Protein AF-0000000070920505 (afdb_homodimer)

Foldseek 3Di:
DPPDPPPPPQDPVNVVVVQQVACFPWKDFPNDTGGDGDDDPLQLLLLVLVQVLLCVQAPPAQKDKDAFQAWEQQVVRRITDGFRMFMANDNVQPDPRYGQATQETEHEDEPVCVVCLVPVVVVRVLNRPNYAWYWYAYSQFLKIWIWGQDPVRDTDIDIDHPKDKDWDAHNNGIGIDMSCSSRPPRDHPPPPPD/DPPDPPPPPQDPVNVVVVQQVACFPWKDFPNDTGGDGDDDPLQLLLLCLVQVLLCVQAPPAQKDKDAFQAWEQQVVRRITDGFRMFMANDNVQPDPRYGQATQETEHEDEPVCVVCLVPVVVVRVLNRPNYAWYWYAYSQFLKIWIWGQDPVRDTDIDIDHPKDKDWDAHNNGIGIDMSCSSRPPRDHPPPPPD

pLDDT: mean 85.33, std 18.67, range [27.73, 98.94]

Structure (mmCIF, N/CA/C/O backbone):
data_AF-0000000070920505-model_v1
#
loop_
_entity.id
_entity.type
_entity.pdbx_description
1 polymer 'Putative restriction endonuclease domain-containing protein'
#
loop_
_atom_site.group_PDB
_atom_site.id
_atom_site.type_symbol
_atom_site.label_atom_id
_atom_site.label_alt_id
_atom_site.label_comp_id
_atom_site.label_asym_id
_atom_site.label_entity_id
_atom_site.label_seq_id
_atom_site.pdbx_PDB_ins_code
_atom_site.Cartn_x
_atom_site.Cartn_y
_atom_site.Cartn_z
_atom_site.occupancy
_atom_site.B_iso_or_equiv
_atom_site.auth_seq_id
_atom_site.auth_comp_id
_atom_site.auth_asym_id
_atom_site.auth_atom_id
_atom_site.pdbx_PDB_model_num
ATOM 1 N N . MET A 1 1 ? 7.969 -32.375 37.188 1 29.25 1 MET A N 1
ATOM 2 C CA . MET A 1 1 ? 8.203 -32.438 35.75 1 29.25 1 MET A CA 1
ATOM 3 C C . MET A 1 1 ? 7.301 -31.469 35 1 29.25 1 MET A C 1
ATOM 5 O O . MET A 1 1 ? 6.09 -31.688 34.906 1 29.25 1 MET A O 1
ATOM 9 N N . ASN A 1 2 ? 7.434 -30.125 35.062 1 35.94 2 ASN A N 1
ATOM 10 C CA . ASN A 1 2 ? 6.648 -29.047 34.5 1 35.94 2 ASN A CA 1
ATOM 11 C C . ASN A 1 2 ? 6.496 -29.203 32.969 1 35.94 2 ASN A C 1
ATOM 13 O O . ASN A 1 2 ? 7.484 -29.188 32.25 1 35.94 2 ASN A O 1
ATOM 17 N N . LEU A 1 3 ? 5.488 -30 32.531 1 35.97 3 LEU A N 1
ATOM 18 C CA . LEU A 1 3 ? 5.207 -30.172 31.109 1 35.97 3 LEU A CA 1
ATOM 19 C C . LEU A 1 3 ? 5.219 -28.844 30.375 1 35.97 3 LEU A C 1
ATOM 21 O O . LEU A 1 3 ? 4.605 -27.875 30.844 1 35.97 3 LEU A O 1
ATOM 25 N N . PRO A 1 4 ? 6.242 -28.594 29.578 1 39.53 4 PRO A N 1
ATOM 26 C CA . PRO A 1 4 ? 6.191 -27.359 28.781 1 39.53 4 PRO A CA 1
ATOM 27 C C . PRO A 1 4 ? 4.809 -27.094 28.188 1 39.53 4 PRO A C 1
ATOM 29 O O . PRO A 1 4 ? 4.098 -28.047 27.828 1 39.53 4 PRO A O 1
ATOM 32 N N . ALA A 1 5 ? 4.156 -26.156 28.594 1 40.31 5 ALA A N 1
ATOM 33 C CA . ALA A 1 5 ? 2.834 -25.766 28.094 1 40.31 5 ALA A CA 1
ATOM 34 C C . ALA A 1 5 ? 2.719 -26 26.594 1 40.31 5 ALA A C 1
ATOM 36 O O . ALA A 1 5 ? 3.537 -25.5 25.812 1 40.31 5 ALA A O 1
ATOM 37 N N . GLN A 1 6 ? 2.225 -27.047 26.078 1 37.22 6 GLN A N 1
ATOM 38 C CA . GLN A 1 6 ? 1.959 -27.359 24.672 1 37.22 6 GLN A CA 1
ATOM 39 C C . GLN A 1 6 ? 1.29 -26.172 23.969 1 37.22 6 GLN A C 1
ATOM 41 O O . GLN A 1 6 ? 0.191 -25.766 24.344 1 37.22 6 GLN A O 1
ATOM 46 N N . ILE A 1 7 ? 1.983 -25.109 23.625 1 42.5 7 ILE A N 1
ATOM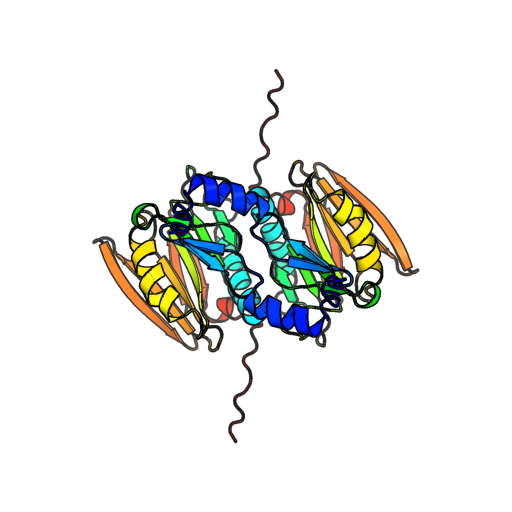 47 C CA . ILE A 1 7 ? 1.372 -24.016 22.859 1 42.5 7 ILE A CA 1
ATOM 48 C C . ILE A 1 7 ? 0.63 -24.578 21.656 1 42.5 7 ILE A C 1
ATOM 50 O O . ILE A 1 7 ? 1.229 -25.25 20.812 1 42.5 7 ILE A O 1
ATOM 54 N N . SER A 1 8 ? -0.523 -24.875 21.734 1 52.06 8 SER A N 1
ATOM 55 C CA . SER A 1 8 ? -1.388 -25.328 20.656 1 52.06 8 SER A CA 1
ATOM 56 C C . SER A 1 8 ? -1.249 -24.453 19.422 1 52.06 8 SER A C 1
ATOM 58 O O . SER A 1 8 ? -1.072 -23.234 19.547 1 52.06 8 SER A O 1
ATOM 60 N N . PRO A 1 9 ? -0.983 -25.094 18.297 1 60.19 9 PRO A N 1
ATOM 61 C CA . PRO A 1 9 ? -0.924 -24.328 17.047 1 60.19 9 PRO A CA 1
ATOM 62 C C . PRO A 1 9 ? -2.104 -23.375 16.891 1 60.19 9 PRO A C 1
ATOM 64 O O . PRO A 1 9 ? -3.215 -23.672 17.328 1 60.19 9 PRO A O 1
ATOM 67 N N . LEU A 1 10 ? -1.79 -22.109 16.594 1 62.12 10 LEU A N 1
ATOM 68 C CA . LEU A 1 10 ? -2.785 -21.078 16.375 1 62.12 10 LEU A CA 1
ATOM 69 C C . LEU A 1 10 ? -3.672 -21.406 15.172 1 62.12 10 LEU A C 1
ATOM 71 O O . LEU A 1 10 ? -3.17 -21.75 14.102 1 62.12 10 LEU A O 1
ATOM 75 N N . SER A 1 11 ? -5.027 -21.562 15.375 1 66.25 11 SER A N 1
ATOM 76 C CA . SER A 1 11 ? -5.953 -21.797 14.273 1 66.25 11 SER A CA 1
ATOM 77 C C . SER A 1 11 ? -6.023 -20.594 13.336 1 66.25 11 SER A C 1
ATOM 79 O O . SER A 1 11 ? -5.625 -19.5 13.703 1 66.25 11 SER A O 1
ATOM 81 N N . ALA A 1 12 ? -6.496 -20.844 12.133 1 65.88 12 ALA A N 1
ATOM 82 C CA . ALA A 1 12 ? -6.695 -19.766 11.148 1 65.88 12 ALA A CA 1
ATOM 83 C C . ALA A 1 12 ? -7.617 -18.688 11.703 1 65.88 12 ALA A C 1
ATOM 85 O O . ALA A 1 12 ? -7.359 -17.5 11.523 1 65.88 12 ALA A O 1
ATOM 86 N N . ASP A 1 13 ? -8.68 -19.078 12.32 1 65.5 13 ASP A N 1
ATOM 87 C CA . ASP A 1 13 ? -9.633 -18.141 12.898 1 65.5 13 ASP A CA 1
ATOM 88 C C . ASP A 1 13 ? -8.977 -17.297 14 1 65.5 13 ASP A C 1
ATOM 90 O O . ASP A 1 13 ? -9.164 -16.094 14.062 1 65.5 13 ASP A O 1
ATOM 94 N N . GLU A 1 14 ? -8.25 -18.016 14.82 1 61.44 14 GLU A N 1
ATOM 95 C CA . GLU A 1 14 ? -7.539 -17.328 15.891 1 61.44 14 GLU A CA 1
ATOM 96 C C . GLU A 1 14 ? -6.539 -16.312 15.32 1 61.44 14 GLU A C 1
ATOM 98 O O . GLU A 1 14 ? -6.383 -15.219 15.852 1 61.44 14 GLU A O 1
ATOM 103 N N . TYR A 1 15 ? -5.871 -16.766 14.281 1 63.5 15 TYR A N 1
ATOM 104 C CA . TYR A 1 15 ? -4.918 -15.883 13.617 1 63.5 15 TYR A CA 1
ATOM 105 C C . TYR A 1 15 ? -5.605 -14.633 13.07 1 63.5 15 TYR A C 1
ATOM 107 O O . TYR A 1 15 ? -5.16 -13.516 13.32 1 63.5 15 TYR A O 1
ATOM 115 N N . LEU A 1 16 ? -6.699 -14.766 12.398 1 66 16 LEU A N 1
ATOM 116 C CA . LEU A 1 16 ? -7.402 -13.648 11.781 1 66 16 LEU A CA 1
ATOM 117 C C . LEU A 1 16 ? -7.934 -12.688 12.844 1 66 16 LEU A C 1
ATOM 119 O O . LEU A 1 16 ? -7.883 -11.469 12.664 1 66 16 LEU A O 1
ATOM 123 N N . GLU A 1 17 ? -8.438 -13.266 13.852 1 61.75 17 GLU A N 1
ATOM 124 C CA . GLU A 1 17 ? -8.93 -12.43 14.945 1 61.75 17 GLU A CA 1
ATOM 125 C C . GLU A 1 17 ? -7.801 -11.609 15.562 1 61.75 17 GLU A C 1
ATOM 127 O O . GLU A 1 17 ? -7.98 -10.438 15.891 1 61.75 17 GLU A O 1
ATOM 132 N N . GLY A 1 18 ? -6.664 -12.25 15.734 1 58.31 18 GLY A N 1
ATOM 133 C CA . GLY A 1 18 ? -5.496 -11.586 16.297 1 58.31 18 GLY A CA 1
ATOM 134 C C . GLY A 1 18 ? -4.922 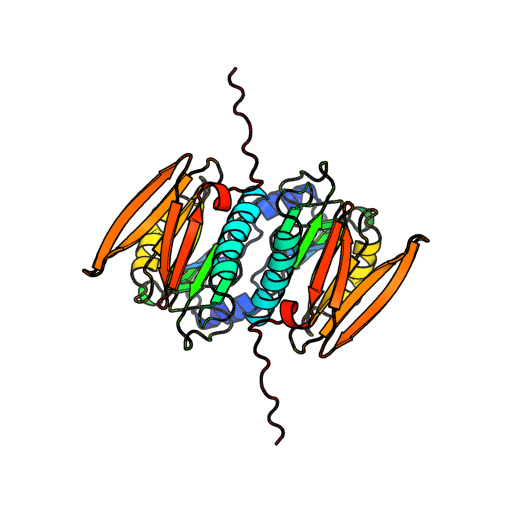-10.523 15.375 1 58.31 18 GLY A C 1
ATOM 135 O O . GLY A 1 18 ? -4.438 -9.484 15.836 1 58.31 18 GLY A O 1
ATOM 136 N N . GLU A 1 19 ? -4.965 -10.961 14.133 1 56.06 19 GLU A N 1
ATOM 137 C CA . GLU A 1 19 ? -4.418 -10.047 13.133 1 56.06 19 GLU A CA 1
ATOM 138 C C . GLU A 1 19 ? -5.246 -8.766 13.047 1 56.06 19 GLU A C 1
ATOM 140 O O . GLU A 1 19 ? -4.711 -7.691 12.766 1 56.06 19 GLU A O 1
ATOM 145 N N . GLN A 1 20 ? -6.539 -8.914 13.102 1 52.72 20 GLN A N 1
ATOM 146 C CA . GLN A 1 20 ? -7.352 -7.699 13.141 1 52.72 20 GLN A CA 1
ATOM 147 C C . GLN A 1 20 ? -6.863 -6.742 14.227 1 52.72 20 GLN A C 1
ATOM 149 O O . GLN A 1 20 ? -7.008 -5.523 14.094 1 52.72 20 GLN A O 1
ATOM 154 N N . ARG A 1 21 ? -6.32 -7.402 15.188 1 45.06 21 ARG A N 1
ATOM 155 C CA . ARG A 1 21 ? -5.832 -6.625 16.312 1 45.06 21 ARG A CA 1
ATOM 156 C C . ARG A 1 21 ? -4.355 -6.293 16.156 1 45.06 21 ARG A C 1
ATOM 158 O O . ARG A 1 21 ? -3.861 -5.328 16.75 1 45.06 21 ARG A O 1
ATOM 165 N N . SER A 1 22 ? -3.553 -7.156 15.344 1 43.75 22 SER A N 1
ATOM 166 C CA . SER A 1 22 ? -2.094 -7.113 15.375 1 43.75 22 SER A CA 1
ATOM 167 C C . SER A 1 22 ? -1.519 -6.773 14.008 1 43.75 22 SER A C 1
ATOM 169 O O . SER A 1 22 ? -0.302 -6.812 13.812 1 43.75 22 SER A O 1
ATOM 171 N N . ASP A 1 23 ? -2.094 -6.789 12.836 1 46.25 23 ASP A N 1
ATOM 172 C CA . ASP A 1 23 ? -1.255 -6.562 11.664 1 46.25 23 ASP A CA 1
ATOM 173 C C . ASP A 1 23 ? -0.213 -5.48 11.938 1 46.25 23 ASP A C 1
ATOM 175 O O . ASP A 1 23 ? -0.491 -4.289 11.773 1 46.25 23 ASP A O 1
ATOM 179 N N . ILE A 1 24 ? 0.652 -5.695 12.945 1 50.12 24 ILE A N 1
ATOM 180 C CA . ILE A 1 24 ? 1.101 -4.684 13.891 1 50.12 24 ILE A CA 1
ATOM 181 C C . ILE A 1 24 ? 2.254 -3.883 13.289 1 50.12 24 ILE A C 1
ATOM 183 O O . ILE A 1 24 ? 3.381 -4.375 13.203 1 50.12 24 ILE A O 1
ATOM 187 N N . ARG A 1 25 ? 2.082 -3.221 12.156 1 57.62 25 ARG A N 1
ATOM 188 C CA . ARG A 1 25 ? 2.953 -2.051 12.125 1 57.62 25 ARG A CA 1
ATOM 189 C C . ARG A 1 25 ? 2.873 -1.28 13.438 1 57.62 25 ARG A C 1
ATOM 191 O O . ARG A 1 25 ? 1.864 -1.345 14.141 1 57.62 25 ARG A O 1
ATOM 198 N N . HIS A 1 26 ? 4.117 -0.989 13.906 1 59.12 26 HIS A N 1
ATOM 199 C CA . HIS A 1 26 ? 4.156 -0.25 15.164 1 59.12 26 HIS A CA 1
ATOM 200 C C . HIS A 1 26 ? 4.535 1.209 14.93 1 59.12 26 HIS A C 1
ATOM 202 O O . HIS A 1 26 ? 5.473 1.501 14.188 1 59.12 26 HIS A O 1
ATOM 208 N N . GLU A 1 27 ? 3.699 2.035 15.43 1 54.81 27 GLU A N 1
ATOM 209 C CA . GLU A 1 27 ? 4.039 3.455 15.484 1 54.81 27 GLU A CA 1
ATOM 210 C C . GLU A 1 27 ? 4.824 3.787 16.75 1 54.81 27 GLU A C 1
ATOM 212 O O . GLU A 1 27 ? 4.688 3.107 17.766 1 54.81 27 GLU A O 1
ATOM 217 N N . TYR A 1 28 ? 5.781 4.59 16.703 1 53.59 28 TYR A N 1
ATOM 218 C CA . TYR A 1 28 ? 6.613 5.082 17.797 1 53.59 28 TYR A CA 1
ATOM 219 C C . TYR A 1 28 ? 6.238 6.516 18.156 1 53.59 28 TYR A C 1
ATOM 221 O O . TYR A 1 28 ? 6.223 7.398 17.297 1 53.59 28 TYR A O 1
ATOM 229 N N . VAL A 1 29 ? 5.754 6.711 19.359 1 47.44 29 VAL A N 1
ATOM 230 C CA . VAL A 1 29 ? 5.484 8.047 19.891 1 47.44 29 VAL A CA 1
ATOM 231 C C . VAL A 1 29 ? 6.16 8.211 21.25 1 47.44 29 VAL A C 1
ATOM 233 O O . VAL A 1 29 ? 5.75 7.594 22.234 1 47.44 29 VAL A O 1
ATOM 236 N N . ALA A 1 30 ? 7.145 9.047 21.266 1 68.25 30 ALA A N 1
ATOM 237 C CA . ALA A 1 30 ? 7.809 9.422 22.516 1 68.25 30 ALA A CA 1
ATOM 238 C C . ALA A 1 30 ? 8.227 8.18 23.297 1 68.25 30 ALA A C 1
ATOM 240 O O . ALA A 1 30 ? 7.922 8.062 24.484 1 68.25 30 ALA A O 1
ATOM 241 N N . GLY A 1 31 ? 8.828 7.355 22.75 1 64.31 31 GLY A N 1
ATOM 242 C CA . GLY A 1 31 ? 9.414 6.207 23.438 1 64.31 31 GLY A CA 1
ATOM 243 C C . GLY A 1 31 ? 8.453 5.031 23.531 1 64.31 31 GLY A C 1
ATOM 244 O O . GLY A 1 31 ? 8.836 3.961 24.016 1 64.31 31 GLY A O 1
ATOM 245 N N . GLU A 1 32 ? 7.254 5.383 23.062 1 61.56 32 GLU A N 1
ATOM 246 C CA . GLU A 1 32 ? 6.258 4.32 23.156 1 61.56 32 GLU A CA 1
ATOM 247 C C . GLU A 1 32 ? 5.934 3.752 21.781 1 61.56 32 GLU A C 1
ATOM 249 O O . GLU A 1 32 ? 5.836 4.496 20.797 1 61.56 32 GLU A O 1
ATOM 254 N N . VAL A 1 33 ? 5.848 2.4 21.766 1 62.31 33 VAL A N 1
ATOM 255 C CA . VAL A 1 33 ? 5.527 1.707 20.516 1 62.31 33 VAL A CA 1
ATOM 256 C C . VAL A 1 33 ? 4.074 1.234 20.562 1 62.31 33 VAL A C 1
ATOM 258 O O . VAL A 1 33 ? 3.629 0.651 21.547 1 62.31 33 VAL A O 1
ATOM 261 N N . HIS A 1 34 ? 3.301 1.651 19.5 1 62.72 34 HIS A N 1
ATOM 262 C CA . HIS A 1 34 ? 1.888 1.306 19.375 1 62.72 34 HIS A CA 1
ATOM 263 C C . HIS A 1 34 ? 1.633 0.439 18.156 1 62.72 34 HIS A C 1
ATOM 265 O O . HIS A 1 34 ? 2.031 0.795 17.047 1 62.72 34 HIS A O 1
ATOM 271 N N . ALA A 1 35 ? 0.918 -0.81 18.359 1 64.38 35 ALA A N 1
ATOM 272 C CA . ALA A 1 35 ? 0.582 -1.712 17.266 1 64.38 35 ALA A CA 1
ATOM 273 C C . ALA A 1 35 ? -0.583 -1.167 16.438 1 64.38 35 ALA A C 1
ATOM 275 O O . ALA A 1 35 ? -1.536 -0.613 17 1 64.38 35 ALA A O 1
ATOM 276 N N . MET A 1 36 ? -0.446 -1.239 15.164 1 63.22 36 MET A N 1
ATOM 277 C CA . MET A 1 36 ? -1.541 -0.83 14.289 1 63.22 36 MET A CA 1
ATOM 278 C C . MET A 1 36 ? -2.43 -2.018 13.938 1 63.22 36 MET A C 1
ATOM 280 O O . MET A 1 36 ? -1.95 -3.148 13.836 1 63.22 36 MET A O 1
ATOM 284 N N . ALA A 1 37 ? -3.773 -1.851 14.047 1 58.47 37 ALA A N 1
ATOM 285 C CA . ALA A 1 37 ? -4.73 -2.885 13.656 1 58.47 37 ALA A CA 1
ATOM 286 C C . ALA A 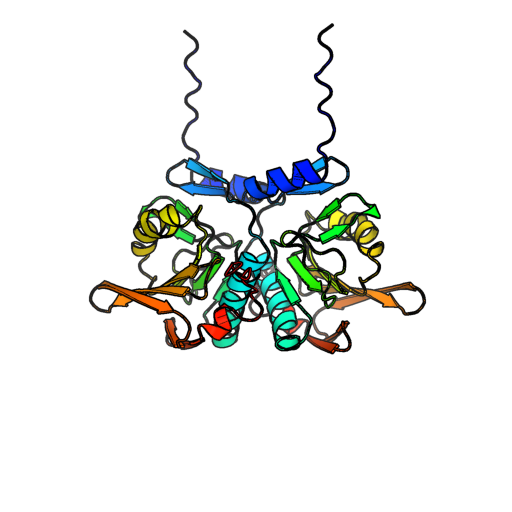1 37 ? -4.684 -3.133 12.148 1 58.47 37 ALA A C 1
ATOM 288 O O . ALA A 1 37 ? -4.395 -2.219 11.367 1 58.47 37 ALA A O 1
ATOM 289 N N . GLY A 1 38 ? -4.727 -4.438 11.82 1 60.88 38 GLY A N 1
ATOM 290 C CA . GLY A 1 38 ? -4.828 -4.758 10.406 1 60.88 38 GLY A CA 1
ATOM 291 C C . GLY A 1 38 ? -5.988 -4.062 9.719 1 60.88 38 GLY A C 1
ATOM 292 O O . GLY A 1 38 ? -6.957 -3.666 10.375 1 60.88 38 GLY A O 1
ATOM 293 N N . ALA A 1 39 ? -5.805 -3.604 8.445 1 71.12 39 ALA A N 1
ATOM 294 C CA . ALA A 1 39 ? -6.812 -2.889 7.668 1 71.12 39 ALA A CA 1
ATOM 295 C C . ALA A 1 39 ? -7.574 -3.842 6.75 1 71.12 39 ALA A C 1
ATOM 297 O O . ALA A 1 39 ? -7.02 -4.84 6.281 1 71.12 39 ALA A O 1
ATOM 298 N N . GLY A 1 40 ? -8.938 -3.736 6.738 1 84.94 40 GLY A N 1
ATOM 299 C CA . GLY A 1 40 ? -9.766 -4.5 5.82 1 84.94 40 GLY A CA 1
ATOM 300 C C . GLY A 1 40 ? -9.773 -3.938 4.414 1 84.94 40 GLY A C 1
ATOM 301 O O . GLY A 1 40 ? -9.023 -3.008 4.105 1 84.94 40 GLY A O 1
ATOM 302 N N . GLU A 1 41 ? -10.5 -4.59 3.627 1 90.94 41 GLU A N 1
ATOM 303 C CA . GLU A 1 41 ? -10.562 -4.266 2.205 1 90.94 41 GLU A CA 1
ATOM 304 C C . GLU A 1 41 ? -10.938 -2.803 1.988 1 90.94 41 GLU A C 1
ATOM 306 O O . GLU A 1 41 ? -10.367 -2.131 1.128 1 90.94 41 GLU A O 1
ATOM 311 N N . ARG A 1 42 ? -11.953 -2.279 2.762 1 92.94 42 ARG A N 1
ATOM 312 C CA . ARG A 1 42 ? -12.359 -0.89 2.586 1 92.94 42 ARG A CA 1
ATOM 313 C C . ARG A 1 42 ? -11.188 0.059 2.816 1 92.94 42 ARG A C 1
ATOM 315 O O . ARG A 1 42 ? -10.969 0.987 2.035 1 92.94 42 ARG A O 1
ATOM 322 N N . HIS A 1 43 ? -10.484 -0.216 3.902 1 93.56 43 HIS A N 1
ATOM 323 C CA . HIS A 1 43 ? -9.312 0.599 4.219 1 93.56 43 HIS A CA 1
ATOM 324 C C . HIS A 1 43 ? -8.297 0.563 3.084 1 93.56 43 HIS A C 1
ATOM 326 O O . HIS A 1 43 ? -7.816 1.609 2.645 1 93.56 43 HIS A O 1
ATOM 332 N N . ASN A 1 44 ? -8.016 -0.611 2.604 1 94.94 44 ASN A N 1
ATOM 333 C CA . ASN A 1 44 ? -7.035 -0.775 1.531 1 94.94 44 ASN A CA 1
ATOM 334 C C . ASN A 1 44 ? -7.48 -0.064 0.256 1 94.94 44 ASN A C 1
ATOM 336 O O . ASN A 1 44 ? -6.684 0.621 -0.387 1 94.94 44 ASN A O 1
ATOM 340 N N . ARG A 1 45 ? -8.734 -0.225 -0.135 1 97 45 ARG A N 1
ATOM 341 C CA . ARG A 1 45 ? -9.266 0.394 -1.347 1 97 45 ARG A CA 1
ATOM 342 C C . ARG A 1 45 ? -9.156 1.913 -1.277 1 97 45 ARG A C 1
ATOM 344 O O . ARG A 1 45 ? -8.719 2.555 -2.236 1 97 45 ARG A O 1
ATOM 351 N N . ILE A 1 46 ? -9.555 2.457 -0.157 1 97.88 46 ILE A N 1
ATOM 352 C CA . ILE A 1 46 ? -9.5 3.906 0.005 1 97.88 46 ILE A CA 1
ATOM 353 C C . ILE A 1 46 ? -8.047 4.375 -0.054 1 97.88 46 ILE A C 1
ATOM 355 O O . ILE A 1 46 ? -7.723 5.332 -0.762 1 97.88 46 ILE A O 1
ATOM 359 N N . SER A 1 47 ? -7.152 3.713 0.653 1 97.44 47 SER A N 1
ATOM 360 C CA . SER A 1 47 ? -5.734 4.062 0.663 1 97.44 47 SER A CA 1
ATOM 361 C C . SER A 1 47 ? -5.141 3.998 -0.74 1 97.44 47 SER A C 1
ATOM 363 O O . SER A 1 47 ? -4.449 4.926 -1.171 1 97.44 47 SER A O 1
ATOM 365 N N . LEU A 1 48 ? -5.406 2.902 -1.43 1 98.44 48 LEU A N 1
ATOM 366 C CA . LEU A 1 48 ? -4.855 2.725 -2.77 1 98.44 48 LEU A CA 1
ATOM 367 C C . LEU A 1 48 ? -5.449 3.742 -3.74 1 98.44 48 LEU A C 1
ATOM 369 O O . LEU A 1 48 ? -4.75 4.25 -4.621 1 98.44 48 LEU A O 1
ATOM 373 N N . ASN A 1 49 ? -6.766 4.035 -3.588 1 98.69 49 ASN A N 1
ATOM 374 C CA . ASN A 1 49 ? -7.371 5.055 -4.441 1 98.69 49 ASN A CA 1
ATOM 375 C C . ASN A 1 49 ? -6.672 6.402 -4.285 1 98.69 49 ASN A C 1
ATOM 377 O O . ASN A 1 49 ? -6.367 7.066 -5.277 1 98.69 49 ASN A O 1
ATOM 381 N N . ILE A 1 50 ? -6.414 6.754 -3.07 1 98.81 50 ILE A N 1
ATOM 382 C CA . ILE A 1 50 ? -5.75 8.023 -2.801 1 98.81 50 ILE A CA 1
ATOM 383 C C . ILE A 1 50 ? -4.332 7.992 -3.371 1 98.81 50 ILE A C 1
ATOM 385 O O . ILE A 1 50 ? -3.939 8.891 -4.121 1 98.81 50 ILE A O 1
ATOM 389 N N . ALA A 1 51 ? -3.576 6.973 -3.072 1 98.75 51 ALA A N 1
ATOM 390 C CA . ALA A 1 51 ? -2.205 6.848 -3.561 1 98.75 51 ALA A CA 1
ATOM 391 C C . ALA A 1 51 ? -2.166 6.812 -5.086 1 98.75 51 ALA A C 1
ATOM 393 O O . ALA A 1 51 ? -1.269 7.391 -5.703 1 98.75 51 ALA A O 1
ATOM 394 N N . PHE A 1 52 ? -3.119 6.164 -5.664 1 98.75 52 PHE A N 1
ATOM 395 C CA . PHE A 1 52 ? -3.236 6.051 -7.113 1 98.75 52 PHE A CA 1
ATOM 396 C C . PHE A 1 52 ? -3.395 7.422 -7.754 1 98.75 52 PHE A C 1
ATOM 398 O O . PHE A 1 52 ? -2.688 7.758 -8.703 1 98.75 52 PHE A O 1
ATOM 405 N N . HIS A 1 53 ? -4.277 8.203 -7.258 1 98.75 53 HIS A N 1
ATOM 406 C CA . HIS A 1 53 ? -4.531 9.5 -7.871 1 98.75 53 HIS A CA 1
ATOM 407 C C . HIS A 1 53 ? -3.395 10.477 -7.598 1 98.75 53 HIS A C 1
ATOM 409 O O . HIS A 1 53 ? -3.072 11.32 -8.438 1 98.75 53 HIS A O 1
ATOM 415 N N . LEU A 1 54 ? -2.783 10.406 -6.383 1 98.69 54 LEU A N 1
ATOM 416 C CA . LEU A 1 54 ? -1.583 11.195 -6.129 1 98.69 54 LEU A CA 1
ATOM 417 C C . LEU A 1 54 ? -0.478 10.844 -7.121 1 98.69 54 LEU A C 1
ATOM 419 O O . LEU A 1 54 ? 0.135 11.727 -7.719 1 98.69 54 LEU A O 1
ATOM 423 N N . ARG A 1 55 ? -0.253 9.562 -7.289 1 98.19 55 ARG A N 1
ATOM 424 C CA . ARG A 1 55 ? 0.787 9.117 -8.211 1 98.19 55 ARG A CA 1
ATOM 425 C C . ARG A 1 55 ? 0.444 9.508 -9.648 1 98.19 55 ARG A C 1
ATOM 427 O O . ARG A 1 55 ? 1.302 10 -10.383 1 98.19 55 ARG A O 1
ATOM 434 N N . SER A 1 56 ? -0.812 9.281 -10.016 1 97.94 56 SER A N 1
ATOM 435 C CA . SER A 1 56 ? -1.238 9.617 -11.375 1 97.94 56 SER A CA 1
ATOM 436 C C . SER A 1 56 ? -0.932 11.07 -11.711 1 97.94 56 SER A C 1
ATOM 438 O O . SER A 1 56 ? -0.484 11.375 -12.812 1 97.94 56 SER A O 1
ATOM 440 N N . ALA A 1 57 ? -1.08 11.93 -10.766 1 97.62 57 ALA A N 1
ATOM 441 C CA . ALA A 1 57 ? -0.938 13.359 -10.992 1 97.62 57 ALA A CA 1
ATOM 442 C C . ALA A 1 57 ? 0.528 13.781 -10.953 1 97.62 57 ALA A C 1
ATOM 444 O O . ALA A 1 57 ? 0.875 14.891 -11.359 1 97.62 57 ALA A O 1
ATOM 445 N N . THR A 1 58 ? 1.444 12.891 -10.461 1 97.5 58 THR A N 1
ATOM 446 C CA . THR A 1 58 ? 2.773 13.406 -10.148 1 97.5 58 THR A CA 1
ATOM 447 C C . THR A 1 58 ? 3.848 12.617 -10.891 1 97.5 58 THR A C 1
ATOM 449 O O . THR A 1 58 ? 5.039 12.883 -10.734 1 97.5 58 THR A O 1
ATOM 452 N N . ARG A 1 59 ? 3.492 11.594 -11.719 1 97.12 59 ARG A N 1
ATOM 453 C CA . ARG A 1 59 ? 4.469 10.891 -12.547 1 97.12 59 ARG A CA 1
ATOM 454 C C . ARG A 1 59 ? 5.246 11.867 -13.414 1 97.12 59 ARG A C 1
ATOM 456 O O . ARG A 1 59 ? 4.672 12.805 -13.969 1 97.12 59 ARG A O 1
ATOM 463 N N . GLY A 1 60 ? 6.52 11.672 -13.469 1 96.06 60 GLY A N 1
ATOM 464 C CA . GLY A 1 60 ? 7.363 12.508 -14.305 1 96.06 60 GLY A CA 1
ATOM 465 C C . GLY A 1 60 ? 7.773 13.805 -13.633 1 96.06 60 GLY A C 1
ATOM 466 O O . GLY A 1 60 ? 8.445 14.641 -14.25 1 96.06 60 GLY A O 1
ATOM 467 N N . THR A 1 61 ? 7.332 14.031 -12.406 1 97.06 61 THR A N 1
ATOM 468 C CA . THR A 1 61 ? 7.719 15.211 -11.641 1 97.06 61 THR A CA 1
ATOM 469 C C . THR A 1 61 ? 8.688 14.844 -10.523 1 97.06 61 THR A C 1
ATOM 471 O O . THR A 1 61 ? 9.109 13.688 -10.422 1 97.06 61 THR A O 1
ATOM 474 N N . ARG A 1 62 ? 9.031 15.82 -9.68 1 95.12 62 ARG A N 1
ATOM 475 C CA . ARG A 1 62 ? 9.953 15.578 -8.57 1 95.12 62 ARG A CA 1
ATOM 476 C C . ARG A 1 62 ? 9.219 15.047 -7.352 1 95.12 62 ARG A C 1
ATOM 478 O O . ARG A 1 62 ? 9.836 14.727 -6.332 1 95.12 62 ARG A O 1
ATOM 485 N N . CYS A 1 63 ? 7.906 14.984 -7.465 1 97.94 63 CYS A N 1
ATOM 486 C CA . CYS A 1 63 ? 7.129 14.547 -6.312 1 97.94 63 CYS A CA 1
ATOM 487 C C . CYS A 1 63 ? 7.043 13.023 -6.27 1 97.94 63 CYS A C 1
ATOM 489 O O . CYS A 1 63 ? 7.031 12.367 -7.312 1 97.94 63 CYS A O 1
ATOM 491 N N . GLY A 1 64 ? 7.039 12.461 -5.098 1 97.12 64 GLY A N 1
ATOM 492 C CA . GLY A 1 64 ? 6.875 11.039 -4.863 1 97.12 64 GLY A CA 1
ATOM 493 C C . GLY A 1 64 ? 5.719 10.711 -3.936 1 97.12 64 GLY A C 1
ATOM 494 O O . GLY A 1 64 ? 5.633 11.25 -2.832 1 97.12 64 GLY A O 1
ATOM 495 N N . ALA A 1 65 ? 4.836 9.859 -4.438 1 98.31 65 ALA A N 1
ATOM 496 C CA . ALA A 1 65 ? 3.734 9.352 -3.625 1 98.31 65 ALA A CA 1
ATOM 497 C C . ALA A 1 65 ? 4.09 8.008 -3.002 1 98.31 65 ALA A C 1
ATOM 499 O O . ALA A 1 65 ? 4.75 7.176 -3.633 1 98.31 65 ALA A O 1
ATOM 500 N N . PHE A 1 66 ? 3.682 7.777 -1.774 1 97 66 PHE A N 1
ATOM 5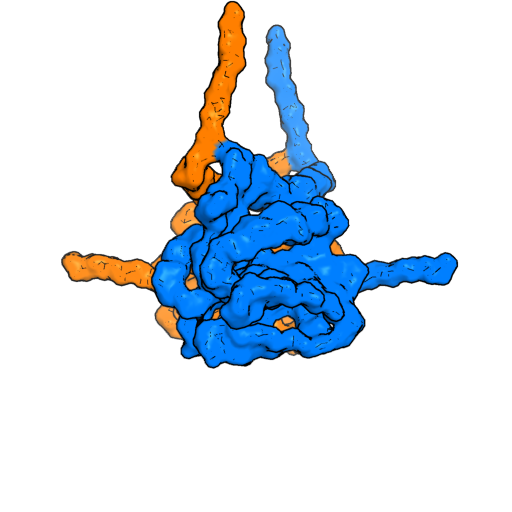01 C CA . PHE A 1 66 ? 3.918 6.531 -1.052 1 97 66 PHE A CA 1
ATOM 502 C C . PHE A 1 66 ? 2.648 6.066 -0.349 1 97 66 PHE A C 1
ATOM 504 O O . PHE A 1 66 ? 1.773 6.875 -0.036 1 97 66 PHE A O 1
ATOM 511 N N . MET A 1 67 ? 2.588 4.766 -0.17 1 95.25 67 MET A N 1
ATOM 512 C CA . MET A 1 67 ? 1.406 4.172 0.451 1 95.25 67 MET A CA 1
ATOM 513 C C . MET A 1 67 ? 1.803 3.227 1.58 1 95.25 67 MET A C 1
ATOM 515 O O . MET A 1 67 ? 2.703 2.402 1.417 1 95.25 67 MET A O 1
ATOM 519 N N . ILE A 1 68 ? 1.24 3.393 2.729 1 86.81 68 ILE A N 1
ATOM 520 C CA . ILE A 1 68 ? 1.045 2.49 3.857 1 86.81 68 ILE A CA 1
ATOM 521 C C . ILE A 1 68 ? 2.381 2.23 4.547 1 86.81 68 ILE A C 1
ATOM 523 O O . ILE A 1 68 ? 2.506 2.412 5.762 1 86.81 68 ILE A O 1
ATOM 527 N N . ASP A 1 69 ? 3.52 1.82 3.908 1 82.69 69 ASP A N 1
ATOM 528 C CA . ASP A 1 69 ? 4.656 1.262 4.633 1 82.69 69 ASP A CA 1
ATOM 529 C C . ASP A 1 69 ? 5.855 2.209 4.59 1 82.69 69 ASP A C 1
ATOM 531 O O . ASP A 1 69 ? 7.004 1.773 4.699 1 82.69 69 ASP A O 1
ATOM 535 N N . ILE A 1 70 ? 5.594 3.465 4.375 1 89.38 70 ILE A N 1
ATOM 536 C CA . ILE A 1 70 ? 6.598 4.508 4.551 1 89.38 70 ILE A CA 1
ATOM 537 C C . ILE A 1 70 ? 6.195 5.418 5.707 1 89.38 70 ILE A C 1
ATOM 539 O O . ILE A 1 70 ? 5.066 5.914 5.754 1 89.38 70 ILE A O 1
ATOM 543 N N . LYS A 1 71 ? 7.156 5.652 6.59 1 88.75 71 LYS A N 1
ATOM 544 C CA . LYS A 1 71 ? 6.848 6.414 7.797 1 88.75 71 LYS A CA 1
ATOM 545 C C . LYS A 1 71 ? 6.934 7.914 7.531 1 88.75 71 LYS A C 1
ATOM 547 O O . LYS A 1 71 ? 7.641 8.352 6.621 1 88.75 71 LYS A O 1
ATOM 552 N N . ALA A 1 72 ? 6.172 8.68 8.273 1 92.69 72 ALA A N 1
ATOM 553 C CA . ALA A 1 72 ? 6.391 10.109 8.469 1 92.69 72 ALA A CA 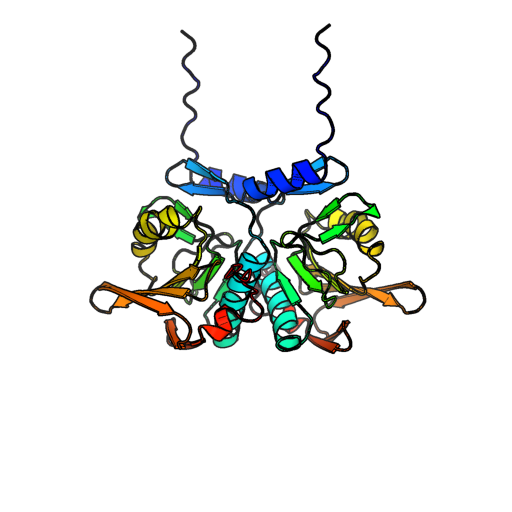1
ATOM 554 C C . ALA A 1 72 ? 7.105 10.383 9.789 1 92.69 72 ALA A C 1
ATOM 556 O O . ALA A 1 72 ? 6.625 9.984 10.859 1 92.69 72 ALA A O 1
ATOM 557 N N . ARG A 1 73 ? 8.227 10.953 9.719 1 90.69 73 ARG A N 1
ATOM 558 C CA . ARG A 1 73 ? 8.977 11.344 10.914 1 90.69 73 ARG A CA 1
ATOM 559 C C . ARG A 1 73 ? 8.586 12.742 11.375 1 90.69 73 ARG A C 1
ATOM 561 O O . ARG A 1 73 ? 8.633 13.695 10.594 1 90.69 73 ARG A O 1
ATOM 568 N N . VAL A 1 74 ? 8.078 12.828 12.547 1 93.69 74 VAL A N 1
ATOM 569 C CA . VAL A 1 74 ? 7.754 14.109 13.164 1 93.69 74 VAL A CA 1
ATOM 570 C C . VAL A 1 74 ? 8.68 14.367 14.352 1 93.69 74 VAL A C 1
ATOM 572 O O . VAL A 1 74 ? 8.383 13.961 15.477 1 93.69 74 VAL A O 1
ATOM 575 N N . ALA A 1 75 ? 9.711 15.109 14.102 1 90 75 ALA A N 1
ATOM 576 C CA . ALA A 1 75 ? 10.758 15.328 15.102 1 90 75 ALA A CA 1
ATOM 577 C C . ALA A 1 75 ? 10.195 16.031 16.328 1 90 75 ALA A C 1
ATOM 579 O O . ALA A 1 75 ? 10.5 15.656 17.469 1 90 75 ALA A O 1
ATOM 580 N N . ALA A 1 76 ? 9.391 17.016 16.125 1 91.5 76 ALA A N 1
ATOM 581 C CA . ALA A 1 76 ? 8.859 17.828 17.219 1 91.5 76 ALA A CA 1
ATOM 582 C C . ALA A 1 76 ? 8.062 16.969 18.203 1 91.5 76 ALA A C 1
ATOM 584 O O . ALA A 1 76 ? 8.008 17.266 19.391 1 91.5 76 ALA A O 1
ATOM 585 N N . ALA A 1 77 ? 7.523 15.914 17.672 1 86.38 77 ALA A N 1
ATOM 586 C CA . ALA A 1 77 ? 6.727 15.016 18.516 1 86.38 77 ALA A CA 1
ATOM 587 C C . ALA A 1 77 ? 7.508 13.75 18.859 1 86.38 77 ALA A C 1
ATOM 589 O O . ALA A 1 77 ? 6.973 12.844 19.5 1 86.38 77 ALA A O 1
ATOM 590 N N . ASP A 1 78 ? 8.789 13.672 18.375 1 86.19 78 ASP A N 1
ATOM 591 C CA . ASP A 1 78 ? 9.562 12.438 18.469 1 86.19 78 ASP A CA 1
ATOM 592 C C . ASP A 1 78 ? 8.719 11.227 18.094 1 86.19 78 ASP A C 1
ATOM 594 O O . ASP A 1 78 ? 8.602 10.273 18.859 1 86.19 78 ASP A O 1
ATOM 598 N N . ALA A 1 79 ? 8.242 11.312 16.844 1 84.5 79 ALA A N 1
ATOM 599 C CA . ALA A 1 79 ? 7.293 10.281 16.422 1 84.5 79 ALA A CA 1
ATOM 600 C C . ALA A 1 79 ? 7.59 9.812 15 1 84.5 79 ALA A C 1
ATOM 602 O O . ALA A 1 79 ? 8.094 10.578 14.18 1 84.5 79 ALA A O 1
ATOM 603 N N . PHE A 1 80 ? 7.422 8.531 14.797 1 84.75 80 PHE A N 1
ATOM 604 C CA . PHE A 1 80 ? 7.262 7.922 13.484 1 84.75 80 PHE A CA 1
ATOM 605 C C . PHE A 1 80 ? 5.852 7.379 13.305 1 84.75 80 PHE A C 1
ATOM 607 O O . PHE A 1 80 ? 5.395 6.547 14.094 1 84.75 80 PHE A O 1
ATOM 614 N N . TYR A 1 81 ? 5.113 7.914 12.344 1 87.06 81 TYR A N 1
ATOM 615 C CA . TYR A 1 81 ? 3.783 7.418 12.008 1 87.06 81 TYR A CA 1
ATOM 616 C C . TYR A 1 81 ? 3.799 6.691 10.664 1 87.06 81 TYR A C 1
ATOM 618 O O . TYR A 1 81 ? 4.703 6.895 9.852 1 87.06 81 TYR A O 1
ATOM 626 N N . TYR A 1 82 ? 2.832 5.793 10.438 1 87.94 82 TYR A N 1
ATOM 627 C CA . TYR A 1 82 ? 2.576 5.164 9.141 1 87.94 82 TYR A CA 1
ATOM 628 C C . TYR A 1 82 ? 1.299 5.707 8.516 1 87.94 82 TYR A C 1
ATOM 630 O O . TYR A 1 82 ? 0.221 5.137 8.695 1 87.94 82 TYR A O 1
ATOM 638 N N . PRO A 1 83 ? 1.471 6.801 7.777 1 93.44 83 PRO A N 1
ATOM 639 C CA . PRO A 1 83 ? 0.272 7.254 7.066 1 93.44 83 PRO A CA 1
ATOM 640 C C . PRO A 1 83 ? -0.192 6.27 6 1 93.44 83 PRO A C 1
ATOM 642 O O . PRO A 1 83 ? 0.611 5.48 5.492 1 93.44 83 PRO A O 1
ATOM 645 N N . ASP A 1 84 ? -1.439 6.293 5.723 1 94.69 84 ASP A N 1
ATOM 646 C CA . ASP A 1 84 ? -1.969 5.441 4.66 1 94.69 84 ASP A CA 1
ATOM 647 C C . ASP A 1 84 ? -1.45 5.883 3.295 1 94.69 84 ASP A C 1
ATOM 649 O O . ASP A 1 84 ? -1.261 5.055 2.4 1 94.69 84 ASP A O 1
ATOM 653 N N . ALA A 1 85 ? -1.283 7.191 3.098 1 97.94 85 ALA A N 1
ATOM 654 C CA . ALA A 1 85 ? -0.622 7.746 1.918 1 97.94 85 ALA A CA 1
ATOM 655 C C . ALA A 1 85 ? 0.104 9.047 2.256 1 97.94 85 ALA A C 1
ATOM 657 O O . ALA A 1 85 ? -0.283 9.758 3.188 1 97.94 85 ALA A O 1
ATOM 658 N N . LEU A 1 86 ? 1.147 9.328 1.542 1 98 86 LEU A N 1
ATOM 659 C CA . LEU A 1 86 ? 1.827 10.609 1.69 1 98 86 LEU A CA 1
ATOM 660 C C . LEU A 1 86 ? 2.475 11.039 0.378 1 98 86 LEU A C 1
ATOM 662 O O . LEU A 1 86 ? 2.746 10.203 -0.486 1 98 86 LEU A O 1
ATOM 666 N N . LEU A 1 87 ? 2.58 12.336 0.199 1 98.81 87 LEU A N 1
ATOM 667 C CA . LEU A 1 87 ? 3.209 12.953 -0.964 1 98.81 87 LEU A CA 1
ATOM 668 C C . LEU A 1 87 ? 4.309 13.922 -0.541 1 98.81 87 LEU A C 1
ATOM 670 O O . LEU A 1 87 ? 4.074 14.82 0.269 1 98.81 87 LEU A O 1
ATOM 674 N N . THR A 1 88 ? 5.492 13.719 -0.973 1 98.56 88 THR A N 1
ATOM 675 C CA . THR A 1 88 ? 6.57 14.68 -0.774 1 98.56 88 THR A CA 1
ATOM 676 C C . THR A 1 88 ? 7.125 15.156 -2.113 1 98.56 88 THR A C 1
ATOM 678 O O . THR A 1 88 ? 7.176 14.391 -3.078 1 98.56 88 THR A O 1
ATOM 681 N N . CYS A 1 89 ? 7.477 16.422 -2.184 1 98.06 89 CYS A N 1
ATOM 682 C CA . CYS A 1 89 ? 8.039 17 -3.402 1 98.06 89 CYS A CA 1
ATOM 683 C C . CYS A 1 89 ? 9.43 17.562 -3.148 1 98.06 89 CYS A C 1
ATOM 685 O O . CYS A 1 89 ? 9.953 18.312 -3.973 1 98.06 89 CYS A O 1
ATOM 687 N N . ASP A 1 90 ? 9.945 17.25 -2 1 95.75 90 ASP A N 1
ATOM 688 C CA . ASP A 1 90 ? 11.297 17.672 -1.642 1 95.75 90 ASP A CA 1
ATOM 689 C C . ASP A 1 90 ? 12.328 16.625 -2.064 1 95.75 90 ASP A C 1
ATOM 691 O O . ASP A 1 90 ? 12.359 15.523 -1.52 1 95.75 90 ASP A O 1
ATOM 695 N N . ALA A 1 91 ? 13.172 16.953 -2.912 1 88.81 91 ALA A N 1
ATOM 696 C CA . ALA A 1 91 ? 14.188 16.047 -3.439 1 88.81 91 ALA A CA 1
ATOM 697 C C . ALA A 1 91 ? 15.133 15.578 -2.338 1 88.81 91 ALA A C 1
ATOM 699 O O . ALA A 1 91 ? 15.719 14.5 -2.432 1 88.81 91 ALA A O 1
ATOM 700 N N . GLY A 1 92 ? 15.281 16.359 -1.324 1 92.12 92 GLY A N 1
ATOM 701 C CA . GLY A 1 92 ? 16.156 16.016 -0.214 1 92.12 92 GLY A CA 1
ATOM 702 C C . GLY A 1 92 ? 15.523 15.039 0.766 1 92.12 92 GLY A C 1
ATOM 703 O O . GLY A 1 92 ? 16.203 14.547 1.677 1 92.12 92 GLY A O 1
ATOM 704 N N . ASP A 1 93 ? 14.281 14.773 0.606 1 94.88 93 ASP A N 1
ATOM 705 C CA . ASP A 1 93 ? 13.578 13.82 1.457 1 94.88 93 ASP A CA 1
ATOM 706 C C . ASP A 1 93 ? 13.82 12.383 0.999 1 94.88 93 ASP A C 1
ATOM 708 O O . ASP A 1 93 ? 12.891 11.695 0.578 1 94.88 93 ASP A O 1
ATOM 712 N N . ASP A 1 94 ? 15.086 11.938 1.151 1 89.5 94 ASP A N 1
ATOM 713 C CA . ASP A 1 94 ? 15.508 10.727 0.454 1 89.5 94 ASP A CA 1
ATOM 714 C C . ASP A 1 94 ? 15.781 9.594 1.438 1 89.5 94 ASP A C 1
ATOM 716 O O . ASP A 1 94 ? 16.266 8.531 1.049 1 89.5 94 ASP A O 1
ATOM 720 N N . ALA A 1 95 ? 15.375 9.852 2.686 1 88.38 95 ALA A N 1
ATOM 721 C CA . ALA A 1 95 ? 15.508 8.734 3.619 1 88.38 95 ALA A CA 1
ATOM 722 C C . ALA A 1 95 ? 14.703 7.527 3.15 1 88.38 95 ALA A C 1
ATOM 724 O O . ALA A 1 95 ? 13.586 7.672 2.652 1 88.38 95 ALA A O 1
ATOM 725 N N . GLN A 1 96 ? 15.195 6.348 3.389 1 85.75 96 GLN A N 1
ATOM 726 C CA . GLN A 1 96 ? 14.633 5.137 2.803 1 85.75 96 GLN A CA 1
ATOM 727 C C . GLN A 1 96 ? 13.445 4.629 3.619 1 85.75 96 GLN A C 1
ATOM 729 O O . GLN A 1 96 ? 12.562 3.959 3.086 1 85.75 96 GLN A O 1
ATOM 734 N N . LEU A 1 97 ? 13.453 5.012 4.871 1 83.56 97 LEU A N 1
ATOM 735 C CA . LEU A 1 97 ? 12.477 4.371 5.742 1 83.56 97 LEU A CA 1
ATOM 736 C C . LEU A 1 97 ? 11.383 5.355 6.141 1 83.56 97 LEU A C 1
ATOM 738 O O . LEU A 1 97 ? 10.328 4.953 6.645 1 83.56 97 LEU A O 1
ATOM 742 N N . TYR A 1 98 ? 11.656 6.637 5.961 1 88.62 98 TYR A N 1
ATOM 743 C CA . TYR A 1 98 ? 10.703 7.648 6.402 1 88.62 98 TYR A CA 1
ATOM 744 C C . TYR A 1 98 ? 10.844 8.922 5.582 1 88.62 98 TYR A C 1
ATOM 746 O O . TYR A 1 98 ? 11.82 9.094 4.852 1 88.62 98 TYR A O 1
ATOM 754 N N . LYS A 1 99 ? 9.867 9.711 5.641 1 96.06 99 LYS A N 1
ATOM 755 C CA . LYS A 1 99 ? 9.898 11.039 5.043 1 96.06 99 LYS A CA 1
ATOM 756 C C . LYS A 1 99 ? 9.727 12.125 6.102 1 96.06 99 LYS A C 1
ATOM 758 O O . LYS A 1 99 ? 9.016 11.922 7.09 1 96.06 99 LYS A O 1
ATOM 763 N N . VAL A 1 100 ? 10.352 13.297 5.895 1 96.44 100 VAL A N 1
ATOM 764 C CA . VAL A 1 100 ? 10.344 14.344 6.91 1 96.44 100 VAL A CA 1
ATOM 765 C C . VAL A 1 100 ? 9.656 15.594 6.363 1 96.44 100 VAL A C 1
ATOM 767 O O . VAL A 1 100 ? 9.328 16.516 7.117 1 96.44 100 VAL A O 1
ATOM 770 N N . ALA A 1 101 ? 9.367 15.617 5.027 1 98.38 101 ALA A N 1
ATOM 771 C CA . ALA A 1 101 ? 8.859 16.859 4.449 1 98.38 101 ALA A CA 1
ATOM 772 C C . ALA A 1 101 ? 7.684 16.578 3.516 1 98.38 101 ALA A C 1
ATOM 774 O O . ALA A 1 101 ? 7.656 17.062 2.383 1 98.38 101 ALA A O 1
ATOM 775 N N . PRO A 1 102 ? 6.723 15.844 3.959 1 98.69 102 PRO A N 1
ATOM 776 C CA . PRO A 1 102 ? 5.543 15.648 3.111 1 98.69 102 PRO A CA 1
ATOM 777 C C . PRO A 1 102 ? 4.727 16.922 2.938 1 98.69 102 PRO A C 1
ATOM 779 O O . PRO A 1 102 ? 4.59 17.703 3.879 1 98.69 102 PRO A O 1
ATOM 782 N N . CYS A 1 103 ? 4.215 17.078 1.743 1 98.81 103 CYS A N 1
ATOM 783 C CA . CYS A 1 103 ? 3.285 18.172 1.458 1 98.81 103 CYS A CA 1
ATOM 784 C C . CYS A 1 103 ? 1.854 17.766 1.785 1 98.81 103 CYS A C 1
ATOM 786 O O . CYS A 1 103 ? 1.034 18.609 2.154 1 98.81 103 CYS A O 1
ATOM 788 N N . LEU A 1 104 ? 1.579 16.469 1.67 1 98.88 104 LEU A N 1
ATOM 789 C CA . LEU A 1 104 ? 0.256 15.906 1.909 1 98.88 104 LEU A CA 1
ATOM 790 C C . LEU A 1 104 ? 0.36 14.57 2.637 1 98.88 104 LEU A C 1
ATOM 792 O O . LEU A 1 104 ? 1.202 13.742 2.295 1 98.88 104 LEU A O 1
ATOM 796 N N . ILE A 1 105 ? -0.388 14.406 3.701 1 98.81 105 ILE A N 1
ATOM 797 C CA . ILE A 1 105 ? -0.54 13.141 4.41 1 98.81 105 ILE A CA 1
ATOM 798 C C . ILE A 1 105 ? -2.012 12.734 4.441 1 98.81 105 ILE A C 1
ATOM 800 O O . ILE A 1 105 ? -2.885 13.57 4.691 1 98.81 105 ILE A O 1
ATOM 804 N N . ALA A 1 106 ? -2.273 11.516 4.141 1 98.81 106 ALA A N 1
ATOM 805 C CA . ALA A 1 106 ? -3.639 11 4.188 1 98.81 106 ALA A CA 1
ATOM 806 C C . ALA A 1 106 ? -3.752 9.836 5.168 1 98.81 106 ALA A C 1
ATOM 808 O O . ALA A 1 106 ? -2.887 8.953 5.199 1 98.81 106 ALA A O 1
ATOM 809 N N . GLU A 1 107 ? -4.762 9.875 5.977 1 96.94 107 GLU A N 1
ATOM 810 C CA . GLU A 1 107 ? -5.133 8.789 6.879 1 96.94 107 GLU A CA 1
ATOM 811 C C . GLU A 1 107 ? -6.551 8.305 6.602 1 96.94 107 GLU A C 1
ATOM 813 O O . GLU A 1 107 ? -7.457 9.109 6.371 1 96.94 107 GLU A O 1
ATOM 818 N N . VAL A 1 108 ? -6.691 7.047 6.527 1 96.44 108 VAL A N 1
ATOM 819 C CA . VAL A 1 108 ? -8.016 6.434 6.5 1 96.44 108 VAL A CA 1
ATOM 820 C C . VAL A 1 108 ? -8.43 6.047 7.918 1 96.44 108 VAL A C 1
ATOM 822 O O . VAL A 1 108 ? -7.777 5.223 8.562 1 96.44 108 VAL A O 1
ATOM 825 N N . PHE A 1 109 ? -9.484 6.688 8.383 1 91.44 109 PHE A N 1
ATOM 826 C CA . PHE A 1 109 ? -9.75 6.492 9.797 1 91.44 109 PHE A CA 1
ATOM 827 C C . PHE A 1 109 ? -10.977 5.609 10 1 91.44 109 PHE A C 1
ATOM 829 O O . PHE A 1 109 ? -11.797 5.461 9.094 1 91.44 109 PHE A O 1
ATOM 836 N N . SER A 1 110 ? -10.914 4.926 11.031 1 86.62 110 SER A N 1
ATOM 837 C CA . SER A 1 110 ? -12.016 4.141 11.578 1 86.62 110 SER A CA 1
ATOM 838 C C . SER A 1 110 ? -12.477 4.695 12.922 1 86.62 110 SER A C 1
ATOM 840 O O . SER A 1 110 ? -11.844 5.586 13.484 1 86.62 110 SER A O 1
ATOM 842 N N . PRO A 1 111 ? -13.656 4.164 13.43 1 81.88 111 PRO A N 1
ATOM 843 C CA . PRO A 1 111 ? -14.039 4.582 14.781 1 81.88 111 PRO A CA 1
ATOM 844 C C . PRO A 1 111 ? -12.938 4.34 15.812 1 81.88 111 PRO A C 1
ATOM 846 O O . PRO A 1 111 ? -12.758 5.145 16.734 1 81.88 111 PRO A O 1
ATOM 849 N N . ALA A 1 112 ? -12.094 3.355 15.586 1 77.81 112 ALA A N 1
ATOM 850 C CA . ALA A 1 112 ? -11.055 2.973 16.547 1 77.81 112 ALA A CA 1
ATOM 851 C C . ALA A 1 112 ? -9.867 3.934 16.469 1 77.81 112 ALA A C 1
ATOM 853 O O . ALA A 1 112 ? -9.164 4.129 17.469 1 77.81 112 ALA A O 1
ATOM 854 N N . THR A 1 113 ? -9.648 4.609 15.352 1 83.25 113 THR A N 1
ATOM 855 C CA . THR A 1 113 ? -8.453 5.434 15.195 1 83.25 113 THR A CA 1
ATOM 856 C C . THR A 1 113 ? -8.82 6.91 15.117 1 83.25 113 THR A C 1
ATOM 858 O O . THR A 1 113 ? -7.945 7.777 15.141 1 83.25 113 THR A O 1
ATOM 861 N N . GLU A 1 114 ? -10.055 7.141 15.055 1 88.81 114 GLU A N 1
ATOM 862 C CA . GLU A 1 114 ? -10.539 8.492 14.766 1 88.81 114 GLU A CA 1
ATOM 863 C C . GLU A 1 114 ? -9.961 9.508 15.75 1 88.81 114 GLU A C 1
ATOM 865 O O . GLU A 1 114 ? -9.484 10.562 15.336 1 88.81 114 GLU A O 1
ATOM 870 N N . VAL A 1 115 ? -10 9.258 17.016 1 86.88 115 VAL A N 1
ATOM 871 C CA . VAL A 1 115 ? -9.539 10.195 18.031 1 86.88 115 VAL A CA 1
ATOM 872 C C . VAL A 1 115 ? -8.047 10.469 17.844 1 86.88 115 VAL A C 1
ATOM 874 O O . VAL A 1 115 ? -7.613 11.625 17.844 1 86.88 115 VAL A O 1
ATOM 877 N N . ILE A 1 116 ? -7.258 9.469 17.656 1 87.75 116 ILE A N 1
ATOM 878 C CA . ILE A 1 116 ? -5.812 9.594 17.469 1 87.75 116 ILE A CA 1
ATOM 879 C C . ILE A 1 116 ? -5.52 10.375 16.203 1 87.75 116 ILE A C 1
ATOM 881 O O . ILE A 1 116 ? -4.688 11.289 16.203 1 87.75 116 ILE A O 1
ATOM 885 N N . ASP A 1 117 ? -6.215 10.07 15.117 1 92.12 117 ASP A N 1
ATOM 886 C CA . ASP A 1 117 ? -5.98 10.711 13.828 1 92.12 117 ASP A CA 1
ATOM 887 C C . ASP A 1 117 ? -6.387 12.18 13.859 1 92.12 117 ASP A C 1
ATOM 889 O O . ASP A 1 117 ? -5.707 13.031 13.273 1 92.12 117 ASP A O 1
ATOM 893 N N . ARG A 1 118 ? -7.422 12.469 14.617 1 94.19 118 ARG A N 1
ATOM 894 C CA . ARG A 1 118 ? -7.977 13.82 14.609 1 94.19 118 ARG A CA 1
ATOM 895 C C . ARG A 1 118 ? -7.293 14.695 15.648 1 94.19 118 ARG A C 1
ATOM 897 O O . ARG A 1 118 ? -7.406 15.922 15.609 1 94.19 118 ARG A O 1
ATOM 904 N N . ARG A 1 119 ? -6.668 14.141 16.594 1 92.69 119 ARG A N 1
ATOM 905 C CA . ARG A 1 119 ? -6.086 14.938 17.672 1 92.69 119 ARG A CA 1
ATOM 906 C C . ARG A 1 119 ? -4.57 14.781 17.703 1 92.69 119 ARG A C 1
ATOM 908 O O . ARG A 1 119 ? -3.844 15.594 17.125 1 92.69 119 ARG A O 1
ATOM 915 N N . GLU A 1 120 ? -4.09 13.602 18.188 1 89.25 120 GLU A N 1
ATOM 916 C CA . GLU A 1 120 ? -2.66 13.398 18.391 1 89.25 120 GLU A CA 1
ATOM 917 C C . GLU A 1 120 ? -1.887 13.555 17.094 1 89.25 120 GLU A C 1
ATOM 919 O O . GLU A 1 120 ? -0.934 14.336 17.016 1 89.25 120 GLU A O 1
ATOM 924 N N . LYS A 1 121 ? -2.328 12.859 16.078 1 92.88 121 LYS A N 1
ATOM 925 C CA . LYS A 1 121 ? -1.589 12.906 14.828 1 92.88 121 LYS A CA 1
ATOM 926 C C . LYS A 1 121 ? -1.697 14.289 14.18 1 92.88 121 LYS A C 1
ATOM 928 O O . LYS A 1 121 ? -0.725 14.789 13.609 1 92.88 121 LYS A O 1
ATOM 933 N N . LEU A 1 122 ? -2.908 14.852 14.242 1 96.25 122 LEU A N 1
ATOM 934 C CA . LEU A 1 122 ? -3.07 16.188 13.688 1 96.25 122 LEU A CA 1
ATOM 935 C C . LEU A 1 122 ? -2.113 17.172 14.352 1 96.25 122 LEU A C 1
ATOM 937 O O . LEU A 1 122 ? -1.414 17.922 13.664 1 96.25 122 LEU A O 1
ATOM 941 N N . ILE A 1 123 ? -2.039 17.172 15.664 1 95.62 123 ILE A N 1
ATOM 942 C CA . ILE A 1 123 ? -1.17 18.078 16.422 1 95.62 123 ILE A CA 1
ATOM 943 C C . ILE A 1 123 ? 0.283 17.844 16.016 1 95.62 123 ILE A C 1
ATOM 945 O O . ILE A 1 123 ? 1.019 18.797 15.758 1 95.62 123 ILE A O 1
ATOM 949 N N . ALA A 1 124 ? 0.673 16.641 15.891 1 94.88 124 ALA A N 1
ATOM 950 C CA . ALA A 1 124 ? 2.041 16.297 15.508 1 94.88 124 ALA A CA 1
ATOM 951 C C . ALA A 1 124 ? 2.33 16.719 14.07 1 94.88 124 ALA A C 1
ATOM 953 O O . ALA A 1 124 ? 3.309 17.422 13.805 1 94.88 124 ALA A O 1
ATOM 954 N N . TYR A 1 125 ? 1.446 16.328 13.117 1 97.56 125 TYR A N 1
ATOM 955 C CA . TYR A 1 125 ? 1.673 16.578 11.695 1 97.56 125 TYR A CA 1
ATOM 956 C C . TYR A 1 125 ? 1.753 18.078 11.406 1 97.56 125 TYR A C 1
ATOM 958 O O . TYR A 1 125 ? 2.508 18.5 10.523 1 97.56 125 TYR A O 1
ATOM 966 N N . ARG A 1 126 ? 1.019 18.844 12.133 1 98.12 126 ARG A N 1
ATOM 967 C CA . ARG A 1 126 ? 0.983 20.281 11.867 1 98.12 126 ARG A CA 1
ATOM 968 C C . ARG A 1 126 ? 2.33 20.938 12.172 1 98.12 126 ARG A C 1
ATOM 970 O O . ARG A 1 126 ? 2.584 22.062 11.766 1 98.12 126 ARG A O 1
ATOM 977 N N . THR A 1 127 ? 3.174 20.25 12.883 1 97.75 127 THR A N 1
ATOM 978 C CA . THR A 1 127 ? 4.496 20.781 13.188 1 97.75 127 THR A CA 1
ATOM 979 C C . THR A 1 127 ? 5.445 20.578 12.008 1 97.75 127 THR A C 1
ATOM 981 O O . THR A 1 127 ? 6.52 21.188 11.961 1 97.75 127 THR A O 1
ATOM 984 N N . LEU A 1 128 ? 5.109 19.75 11.047 1 97.31 128 LEU A N 1
ATOM 985 C CA . LEU A 1 128 ? 5.914 19.547 9.844 1 97.31 128 LEU A CA 1
ATOM 986 C C . LEU A 1 128 ? 5.871 20.797 8.961 1 97.31 128 LEU A C 1
ATOM 988 O O . LEU A 1 128 ? 4.805 21.172 8.477 1 97.31 128 LEU A O 1
ATOM 992 N N . GLY A 1 129 ? 6.984 21.359 8.703 1 97.5 129 GLY A N 1
ATOM 993 C CA . GLY A 1 129 ? 7.062 22.625 7.977 1 97.5 129 GLY A CA 1
ATOM 994 C C . GLY A 1 129 ? 6.543 22.516 6.555 1 97.5 129 GLY A C 1
ATOM 995 O O . GLY A 1 129 ? 5.934 23.453 6.043 1 97.5 129 GLY A O 1
ATOM 996 N N . ALA A 1 130 ? 6.707 21.391 5.93 1 97.75 130 ALA A N 1
ATOM 997 C CA . ALA A 1 130 ? 6.367 21.234 4.52 1 97.75 130 ALA A CA 1
ATOM 998 C C . ALA A 1 130 ? 4.906 20.828 4.352 1 97.75 130 ALA A C 1
ATOM 1000 O O . ALA A 1 130 ? 4.367 20.875 3.244 1 97.75 130 ALA A O 1
ATOM 1001 N N . LEU A 1 131 ? 4.258 20.438 5.445 1 98.69 131 LEU A N 1
ATOM 1002 C CA . LEU A 1 131 ? 2.906 19.906 5.312 1 98.69 131 LEU A CA 1
ATOM 1003 C C . LEU A 1 131 ? 1.913 21.031 4.996 1 98.69 131 LEU A C 1
ATOM 1005 O O . LEU A 1 131 ? 1.834 22.016 5.727 1 98.69 131 LEU A O 1
ATOM 1009 N N . ARG A 1 132 ? 1.138 20.828 3.967 1 98.69 132 ARG A N 1
ATOM 1010 C CA . ARG A 1 132 ? 0.087 21.781 3.598 1 98.69 132 ARG A CA 1
ATOM 1011 C C . ARG A 1 132 ? -1.294 21.156 3.766 1 98.69 132 ARG A C 1
ATOM 1013 O O . ARG A 1 132 ? -2.27 21.859 4.043 1 98.69 132 ARG A O 1
ATOM 1020 N N . TYR A 1 133 ? -1.308 19.828 3.611 1 98.88 133 TYR A N 1
ATOM 1021 C CA . TYR A 1 133 ? -2.607 19.156 3.617 1 98.88 133 TYR A CA 1
ATOM 1022 C C . TYR A 1 133 ? -2.578 17.906 4.492 1 98.88 133 TYR A C 1
ATOM 1024 O O . TYR A 1 133 ? -1.68 17.078 4.363 1 98.88 133 TYR A O 1
ATOM 1032 N N . TYR A 1 134 ? -3.518 17.828 5.371 1 98.88 134 TYR A N 1
ATOM 1033 C CA . TYR A 1 134 ? -3.826 16.594 6.086 1 98.88 134 TYR A CA 1
ATOM 1034 C C . TYR A 1 134 ? -5.23 16.109 5.75 1 98.88 134 TYR A C 1
ATOM 1036 O O . TYR A 1 134 ? -6.215 16.781 6.035 1 98.88 134 TYR A O 1
ATOM 1044 N N . LEU A 1 135 ? -5.301 14.945 5.051 1 98.81 135 LEU A N 1
ATOM 1045 C CA . LEU A 1 135 ? -6.551 14.375 4.555 1 98.81 135 LEU A CA 1
ATOM 1046 C C . LEU A 1 135 ? -6.996 13.203 5.414 1 98.81 135 LEU A C 1
ATOM 1048 O O . LEU A 1 135 ? -6.211 12.289 5.68 1 98.81 135 LEU A O 1
ATOM 1052 N N . LEU A 1 136 ? -8.203 13.266 5.93 1 98.31 136 LEU A N 1
ATOM 1053 C CA . LEU A 1 136 ? -8.836 12.172 6.668 1 98.31 136 LEU A CA 1
ATOM 1054 C C . LEU A 1 136 ? -10 11.586 5.879 1 98.31 136 LEU A C 1
ATOM 1056 O O . LEU A 1 136 ? -10.961 12.289 5.566 1 98.31 136 LEU A O 1
ATOM 1060 N N . ALA A 1 137 ? -9.898 10.336 5.527 1 98.25 137 ALA A N 1
ATOM 1061 C CA . ALA A 1 137 ? -10.969 9.656 4.797 1 98.25 137 ALA A CA 1
ATOM 1062 C C . ALA A 1 137 ? -11.664 8.625 5.68 1 98.25 137 ALA A C 1
ATOM 1064 O O . ALA A 1 137 ? -11.016 7.754 6.258 1 98.25 137 ALA A O 1
ATOM 1065 N N . ALA A 1 138 ? -12.953 8.727 5.734 1 96.38 138 ALA A N 1
ATOM 1066 C CA . ALA A 1 138 ? -13.734 7.809 6.555 1 96.38 138 ALA A CA 1
ATOM 1067 C C . ALA A 1 138 ? -13.891 6.453 5.871 1 96.38 138 ALA A C 1
ATOM 1069 O O . ALA A 1 138 ? -13.953 6.371 4.645 1 96.38 138 ALA A O 1
ATOM 1070 N N . GLN A 1 139 ? -14.047 5.445 6.645 1 94.31 139 GLN A N 1
ATOM 1071 C CA . GLN A 1 139 ? -14.227 4.105 6.09 1 94.31 139 GLN A CA 1
ATOM 1072 C C . GLN A 1 139 ? -15.703 3.715 6.07 1 94.31 139 GLN A C 1
ATOM 1074 O O . GLN A 1 139 ? -16.078 2.752 5.406 1 94.31 139 GLN A O 1
ATOM 1079 N N . ASP A 1 140 ? -16.5 4.402 6.859 1 92.75 140 ASP A N 1
ATOM 1080 C CA . ASP A 1 140 ? -17.875 3.957 7.039 1 92.75 140 ASP A CA 1
ATOM 1081 C C . ASP A 1 140 ? -18.844 4.797 6.203 1 92.75 140 ASP A C 1
ATOM 1083 O O . ASP A 1 140 ? -20.047 4.52 6.168 1 92.75 140 ASP A O 1
ATOM 1087 N N . ALA A 1 141 ? -18.359 5.848 5.586 1 93.94 141 ALA A N 1
ATOM 1088 C CA . ALA A 1 141 ? -19.156 6.703 4.715 1 93.94 141 ALA A CA 1
ATOM 1089 C C . ALA A 1 141 ? -18.281 7.43 3.699 1 93.94 141 ALA A C 1
ATOM 1091 O O . ALA A 1 141 ? -17.078 7.555 3.895 1 93.94 141 ALA A O 1
ATOM 1092 N N . ARG A 1 142 ? -18.875 7.906 2.662 1 96.19 142 ARG A N 1
ATOM 1093 C CA . ARG A 1 142 ? -18.172 8.75 1.706 1 96.19 142 ARG A CA 1
ATOM 1094 C C . ARG A 1 142 ? -17.938 10.148 2.271 1 96.19 142 ARG A C 1
ATOM 1096 O O . ARG A 1 142 ? -18.672 11.086 1.94 1 96.19 142 ARG A O 1
ATOM 1103 N N . ARG A 1 143 ? -16.984 10.227 3.062 1 97.12 143 ARG A N 1
ATOM 1104 C CA . ARG A 1 143 ? -16.672 11.477 3.756 1 97.12 143 ARG A CA 1
ATOM 1105 C C . ARG A 1 143 ? -15.172 11.688 3.879 1 97.12 143 ARG A C 1
ATOM 1107 O O . ARG A 1 143 ? -14.445 10.789 4.316 1 97.12 143 ARG A O 1
ATOM 1114 N N . VAL A 1 144 ? -14.75 12.844 3.434 1 98.31 144 VAL A N 1
ATOM 1115 C CA . VAL A 1 144 ? -13.344 13.227 3.537 1 98.31 144 VAL A CA 1
ATOM 1116 C C . VAL A 1 144 ? -13.227 14.578 4.242 1 98.31 144 VAL A C 1
ATOM 1118 O O . VAL A 1 144 ? -14.016 15.492 3.98 1 98.31 144 VAL A O 1
ATOM 1121 N N . GLU A 1 145 ? -12.328 14.688 5.148 1 98.25 145 GLU A N 1
ATOM 1122 C CA . GLU A 1 145 ? -11.953 15.945 5.793 1 98.25 145 GLU A CA 1
ATOM 1123 C C . GLU A 1 145 ? -10.555 16.375 5.371 1 98.25 145 GLU A C 1
ATOM 1125 O O . GLU A 1 145 ? -9.648 15.547 5.25 1 98.25 145 GLU A O 1
ATOM 1130 N N . VAL A 1 146 ? -10.461 17.688 5.137 1 98.69 146 VAL A N 1
ATOM 1131 C CA . VAL A 1 146 ? -9.156 18.203 4.746 1 98.69 146 VAL A CA 1
ATOM 1132 C C . VAL A 1 146 ? -8.781 19.375 5.656 1 98.69 146 VAL A C 1
ATOM 1134 O O . VAL A 1 146 ? -9.555 20.328 5.809 1 98.69 146 VAL A O 1
ATOM 1137 N N . TYR A 1 147 ? -7.652 19.25 6.32 1 98.75 147 TYR A N 1
ATOM 1138 C CA . TYR A 1 147 ? -6.977 20.391 6.941 1 98.75 147 TYR A CA 1
ATOM 1139 C C . TYR A 1 147 ? -5.949 21 5.992 1 98.75 147 TYR A C 1
ATOM 1141 O O . TYR A 1 147 ? -5.039 20.297 5.523 1 98.75 147 TYR A O 1
ATOM 1149 N N . GLU A 1 148 ? -6.137 22.25 5.742 1 98.81 148 GLU A N 1
ATOM 1150 C CA . GLU A 1 148 ? -5.258 22.953 4.805 1 98.81 148 GLU A CA 1
ATOM 1151 C C . GLU A 1 148 ? -4.531 24.109 5.484 1 98.81 148 GLU A C 1
ATOM 1153 O O . GLU A 1 148 ? -5.164 24.953 6.113 1 98.81 148 GLU A O 1
ATOM 1158 N N . ARG A 1 149 ? -3.232 24.094 5.363 1 98.62 149 ARG A N 1
ATOM 1159 C CA . ARG A 1 149 ? -2.438 25.219 5.852 1 98.62 149 ARG A CA 1
ATOM 1160 C C . ARG A 1 149 ? -2.498 26.391 4.883 1 98.62 149 ARG A C 1
ATOM 1162 O O . ARG A 1 149 ? -2.152 26.266 3.709 1 98.62 149 ARG A O 1
ATOM 1169 N N . GLN A 1 150 ? -2.898 27.531 5.422 1 97.75 150 GLN A N 1
ATOM 1170 C CA . GLN A 1 150 ? -2.957 28.75 4.621 1 97.75 150 GLN A CA 1
ATOM 1171 C C . GLN A 1 150 ? -1.607 29.469 4.602 1 97.75 150 GLN A C 1
ATOM 1173 O O . GLN A 1 150 ? -0.705 29.109 5.367 1 97.75 150 GLN A O 1
ATOM 1178 N N . ASP A 1 151 ? -1.474 30.406 3.748 1 95.44 151 ASP A N 1
ATOM 1179 C CA . ASP A 1 151 ? -0.217 31.141 3.576 1 95.44 151 ASP A CA 1
ATOM 1180 C C . ASP A 1 151 ? 0.185 31.859 4.863 1 95.44 151 ASP A C 1
ATOM 1182 O O . ASP A 1 151 ? 1.374 32.031 5.133 1 95.44 151 ASP A O 1
ATOM 1186 N N . ASP A 1 152 ? -0.784 32.219 5.719 1 96.44 152 ASP A N 1
ATOM 1187 C CA . ASP A 1 152 ? -0.489 32.938 6.953 1 96.44 152 ASP A CA 1
ATOM 1188 C C . ASP A 1 152 ? -0.197 31.953 8.094 1 96.44 152 ASP A C 1
ATOM 1190 O O . ASP A 1 152 ? -0.011 32.375 9.242 1 96.44 152 ASP A O 1
ATOM 1194 N N . GLY A 1 153 ? -0.26 30.672 7.777 1 95.88 153 GLY A N 1
ATOM 1195 C CA . GLY A 1 153 ? 0.068 29.672 8.773 1 95.88 153 GLY A CA 1
ATOM 1196 C C . GLY A 1 153 ? -1.153 29.078 9.461 1 95.88 153 GLY A C 1
ATOM 1197 O O . GLY A 1 153 ? -1.058 28.078 10.156 1 95.88 153 GLY A O 1
ATOM 1198 N N . SER A 1 154 ? -2.32 29.719 9.211 1 97.69 154 SER A N 1
ATOM 1199 C CA . SER A 1 154 ? -3.547 29.188 9.797 1 97.69 154 SER A CA 1
ATOM 1200 C C . SER A 1 154 ? -4.012 27.938 9.07 1 97.69 154 SER A C 1
ATOM 1202 O O . SER A 1 154 ? -3.537 27.641 7.969 1 97.69 154 SER A O 1
ATOM 1204 N N . TRP A 1 155 ? -4.84 27.188 9.758 1 98.19 155 TRP A N 1
ATOM 1205 C CA . TRP A 1 155 ? -5.375 25.969 9.164 1 98.19 155 TRP A CA 1
ATOM 1206 C C . TRP A 1 155 ? -6.883 26.078 8.953 1 98.19 155 TRP A C 1
ATOM 1208 O O . TRP A 1 155 ? -7.598 26.594 9.82 1 98.19 155 TRP A O 1
ATOM 1218 N N . VAL A 1 156 ? -7.316 25.656 7.801 1 98.5 156 VAL A N 1
ATOM 1219 C CA . VAL A 1 156 ? -8.742 25.609 7.484 1 98.5 156 VAL A CA 1
ATOM 1220 C C . VAL A 1 156 ? -9.195 24.156 7.363 1 98.5 156 VAL A C 1
ATOM 1222 O O . VAL A 1 156 ? -8.547 23.359 6.684 1 98.5 156 VAL A O 1
ATOM 1225 N N . HIS A 1 157 ? -10.242 23.828 8.062 1 98.25 157 HIS A N 1
ATOM 1226 C CA . HIS A 1 157 ? -10.82 22.484 8.062 1 98.25 157 HIS A CA 1
ATOM 1227 C C . HIS A 1 157 ? -12.078 22.438 7.195 1 98.25 157 HIS A C 1
ATOM 1229 O O . HIS A 1 157 ? -13.039 23.172 7.449 1 98.25 157 HIS A O 1
ATOM 1235 N N . THR A 1 158 ? -12.109 21.641 6.168 1 98.12 158 THR A N 1
ATOM 1236 C CA . THR A 1 158 ? -13.242 21.469 5.27 1 98.12 158 THR A CA 1
ATOM 1237 C C . THR A 1 158 ? -13.711 20.016 5.254 1 98.12 158 THR A C 1
ATOM 1239 O O . THR A 1 158 ? -12.883 19.094 5.223 1 98.12 158 THR A O 1
ATOM 1242 N N . ILE A 1 159 ? -15.031 19.781 5.254 1 97.75 159 ILE A N 1
ATOM 1243 C CA . ILE A 1 159 ? -15.609 18.453 5.191 1 97.75 159 ILE A CA 1
ATOM 1244 C C . ILE A 1 159 ? -16.328 18.266 3.859 1 97.75 159 ILE A C 1
ATOM 1246 O O . ILE A 1 159 ? -17.141 19.109 3.463 1 97.75 159 ILE A O 1
ATOM 1250 N N . TYR A 1 160 ? -15.984 17.25 3.125 1 97.62 160 TYR A N 1
ATOM 1251 C CA . TYR A 1 160 ? -16.641 16.828 1.896 1 97.62 160 TYR A CA 1
ATOM 1252 C C . TYR A 1 160 ? -17.484 15.57 2.131 1 97.62 160 TYR A C 1
ATOM 1254 O O . TYR A 1 160 ? -16.969 14.555 2.602 1 97.62 160 TYR A O 1
ATOM 1262 N N . GLU A 1 161 ? -18.734 15.656 1.782 1 95.31 161 GLU A N 1
ATOM 1263 C CA . GLU A 1 161 ? -19.625 14.516 1.945 1 95.31 161 GLU A CA 1
ATOM 1264 C C . GLU A 1 161 ? -20.438 14.266 0.676 1 95.31 161 GLU A C 1
ATOM 1266 O O . GLU A 1 161 ? -20.922 15.211 0.042 1 95.31 161 GLU A O 1
ATOM 1271 N N . GLY A 1 162 ? -20.656 13.07 0.365 1 88.94 162 GLY A N 1
ATOM 1272 C CA . GLY A 1 162 ? -21.422 12.68 -0.81 1 88.94 162 GLY A CA 1
ATOM 1273 C C . GLY A 1 162 ? -20.672 12.922 -2.111 1 88.94 162 GLY A C 1
ATOM 1274 O O . GLY A 1 162 ? -20.328 11.977 -2.816 1 88.94 162 GLY A O 1
ATOM 1275 N N . ASP A 1 163 ? -20.438 14.203 -2.424 1 90.69 163 ASP A N 1
ATOM 1276 C CA . ASP A 1 163 ? -19.75 14.602 -3.646 1 90.69 163 ASP A CA 1
ATOM 1277 C C . ASP A 1 163 ? -18.797 15.766 -3.385 1 90.69 163 ASP A C 1
ATOM 1279 O O . ASP A 1 163 ? -18.797 16.344 -2.295 1 90.69 163 ASP A O 1
ATOM 1283 N N . GLY A 1 164 ? -17.844 15.922 -4.301 1 94.25 164 GLY A N 1
ATOM 1284 C CA . GLY A 1 164 ? -16.906 17.031 -4.176 1 94.25 164 GLY A CA 1
ATOM 1285 C C . GLY A 1 164 ? -15.594 16.781 -4.887 1 94.25 164 GLY A C 1
ATOM 1286 O O . GLY A 1 164 ? -15.195 15.625 -5.078 1 94.25 164 GLY A O 1
ATOM 1287 N N . ASP A 1 165 ? -15.031 17.891 -5.25 1 96.81 165 ASP A N 1
ATOM 1288 C CA . ASP A 1 165 ? -13.711 17.859 -5.875 1 96.81 165 ASP A CA 1
ATOM 1289 C C . ASP A 1 165 ? -12.641 18.359 -4.91 1 96.81 165 ASP A C 1
ATOM 1291 O O . ASP A 1 165 ? -12.82 19.375 -4.242 1 96.81 165 ASP A O 1
ATOM 1295 N N . LEU A 1 166 ? -11.672 17.562 -4.828 1 98.19 166 LEU A N 1
ATOM 1296 C CA . LEU A 1 166 ? -10.516 17.922 -4.004 1 98.19 166 LEU A CA 1
ATOM 1297 C C . LEU A 1 166 ? -9.391 18.5 -4.859 1 98.19 166 LEU A C 1
ATOM 1299 O O . LEU A 1 166 ? -9.141 18.016 -5.965 1 98.19 166 LEU A O 1
ATOM 1303 N N . GLU A 1 167 ? -8.797 19.578 -4.371 1 98.31 167 GLU A N 1
ATOM 1304 C CA . GLU A 1 167 ? -7.656 20.188 -5.051 1 98.31 167 GLU A CA 1
ATOM 1305 C C . GLU A 1 167 ? -6.512 20.453 -4.078 1 98.31 167 GLU A C 1
ATOM 1307 O O . GLU A 1 167 ? -6.719 21.016 -3 1 98.31 167 GLU A O 1
ATOM 1312 N N . PHE A 1 168 ? -5.344 20.078 -4.453 1 98.56 168 PHE A N 1
ATOM 1313 C CA . PHE A 1 168 ? -4.148 20.234 -3.637 1 98.56 168 PHE A CA 1
ATOM 1314 C C . PHE A 1 168 ? -3.027 20.891 -4.445 1 98.56 168 PHE A C 1
ATOM 1316 O O . PHE A 1 168 ? -2.855 20.578 -5.625 1 98.56 168 PHE A O 1
ATOM 1323 N N . ARG A 1 169 ? -2.334 21.766 -3.834 1 98.25 169 ARG A N 1
ATOM 1324 C CA . ARG A 1 169 ? -1.154 22.375 -4.43 1 98.25 169 ARG A CA 1
ATOM 1325 C C . ARG A 1 169 ? 0.118 21.922 -3.719 1 98.25 169 ARG A C 1
ATOM 1327 O O . ARG A 1 169 ? 0.357 22.297 -2.568 1 98.25 169 ARG A O 1
ATOM 1334 N N . CYS A 1 170 ? 0.923 21.109 -4.387 1 97.94 170 CYS A N 1
ATOM 1335 C CA . CYS A 1 170 ? 2.17 20.578 -3.846 1 97.94 170 CYS A CA 1
ATOM 1336 C C . CYS A 1 170 ? 3.285 20.656 -4.883 1 97.94 170 CYS A C 1
ATOM 1338 O O . CYS A 1 170 ? 3.1 20.234 -6.027 1 97.94 170 CYS A O 1
ATOM 1340 N N . GLY A 1 171 ? 4.48 21.156 -4.512 1 95.62 171 GLY A N 1
ATOM 1341 C CA . GLY A 1 171 ? 5.629 21.188 -5.406 1 95.62 171 GLY A CA 1
ATOM 1342 C C . GLY A 1 171 ? 5.355 21.938 -6.699 1 95.62 171 GLY A C 1
ATOM 1343 O O . GLY A 1 171 ? 5.84 21.531 -7.766 1 95.62 171 GLY A O 1
ATOM 1344 N N . GLY A 1 172 ? 4.516 22.891 -6.66 1 96 172 GLY A N 1
ATOM 1345 C CA . GLY A 1 172 ? 4.18 23.656 -7.848 1 96 172 GLY A CA 1
ATOM 1346 C C . GLY A 1 172 ? 3.152 22.969 -8.727 1 96 172 GLY A C 1
ATOM 1347 O O . GLY A 1 172 ? 2.844 23.453 -9.82 1 96 172 GLY A O 1
ATOM 1348 N N . LEU A 1 173 ? 2.602 21.875 -8.289 1 97.75 173 LEU A N 1
ATOM 1349 C CA . LEU A 1 173 ? 1.608 21.125 -9.047 1 97.75 173 LEU A CA 1
ATOM 1350 C C . LEU A 1 173 ? 0.212 21.344 -8.477 1 97.75 173 LEU A C 1
ATOM 1352 O O . LEU A 1 173 ? 0.059 21.594 -7.277 1 97.75 173 LEU A O 1
ATOM 1356 N N . THR A 1 174 ? -0.707 21.281 -9.352 1 98.25 174 THR A N 1
ATOM 1357 C CA . THR A 1 174 ? -2.104 21.188 -8.938 1 98.25 174 THR A CA 1
ATOM 1358 C C . THR A 1 174 ? -2.623 19.766 -9.102 1 98.25 174 THR A C 1
ATOM 1360 O O . THR A 1 174 ? -2.629 19.219 -10.211 1 98.25 174 THR A O 1
ATOM 1363 N N . ILE A 1 175 ? -2.992 19.172 -8.031 1 98.5 175 ILE A N 1
ATOM 1364 C CA . ILE A 1 175 ? -3.494 17.797 -8 1 98.5 175 ILE A CA 1
ATOM 1365 C C . ILE A 1 175 ? -5 17.812 -7.738 1 98.5 175 ILE A C 1
ATOM 1367 O O . ILE A 1 175 ? -5.469 18.453 -6.797 1 98.5 175 ILE A O 1
ATOM 1371 N N . ARG A 1 176 ? -5.707 17.078 -8.594 1 98.44 176 ARG A N 1
ATOM 1372 C CA . ARG A 1 176 ? -7.156 17.062 -8.453 1 98.44 176 ARG A CA 1
ATOM 1373 C C . ARG A 1 176 ? -7.699 15.641 -8.531 1 98.44 176 ARG A C 1
ATOM 1375 O O . ARG A 1 176 ? -7.242 14.844 -9.344 1 98.44 176 ARG A O 1
ATOM 1382 N N . PHE A 1 177 ? -8.555 15.273 -7.688 1 98.25 177 PHE A N 1
ATOM 1383 C CA . PHE A 1 177 ? -9.406 14.086 -7.77 1 98.25 177 PHE A CA 1
ATOM 1384 C C . PHE A 1 177 ? -10.664 14.266 -6.93 1 98.25 177 PHE A C 1
ATOM 1386 O O . PHE A 1 177 ? -10.734 15.156 -6.082 1 98.25 177 PHE A O 1
ATOM 1393 N N . SER A 1 178 ? -11.664 13.484 -7.141 1 98.25 178 SER A N 1
ATOM 1394 C CA . SER A 1 178 ? -12.969 13.688 -6.52 1 98.25 178 SER A CA 1
ATOM 1395 C C . SER A 1 178 ? -13.172 12.75 -5.34 1 98.25 178 SER A C 1
ATOM 1397 O O . SER A 1 178 ? -12.406 11.797 -5.156 1 98.25 178 SER A O 1
ATOM 1399 N N . LEU A 1 179 ? -14.227 13.102 -4.57 1 98.12 179 LEU A N 1
ATOM 1400 C CA . LEU A 1 179 ? -14.664 12.172 -3.531 1 98.12 179 LEU A CA 1
ATOM 1401 C C . LEU A 1 179 ? -15.031 10.82 -4.129 1 98.12 179 LEU A C 1
ATOM 1403 O O . LEU A 1 179 ? -14.758 9.781 -3.531 1 98.12 179 LEU A O 1
ATOM 1407 N N . ALA A 1 180 ? -15.656 10.82 -5.266 1 97.69 180 ALA A N 1
ATOM 1408 C CA . ALA A 1 180 ? -15.992 9.578 -5.961 1 97.69 180 ALA A CA 1
ATOM 1409 C C . ALA A 1 180 ? -14.742 8.781 -6.297 1 97.69 180 ALA A C 1
ATOM 1411 O O . ALA A 1 180 ? -14.742 7.547 -6.215 1 97.69 180 ALA A O 1
ATOM 1412 N N . ASP A 1 181 ? -13.688 9.469 -6.684 1 98.38 181 ASP A N 1
ATOM 1413 C CA . ASP A 1 181 ? -12.414 8.82 -6.965 1 98.38 181 ASP A CA 1
ATOM 1414 C C . ASP A 1 181 ? -11.852 8.141 -5.715 1 98.38 181 ASP A C 1
ATOM 1416 O O . ASP A 1 181 ? -11.375 7.004 -5.785 1 98.38 181 ASP A O 1
ATOM 1420 N N . VAL A 1 182 ? -11.945 8.812 -4.562 1 98.56 182 VAL A N 1
ATOM 1421 C CA . VAL A 1 182 ? -11.422 8.305 -3.297 1 98.56 182 VAL A CA 1
ATOM 1422 C C . VAL A 1 182 ? -12.148 7.023 -2.908 1 98.56 182 VAL A C 1
ATOM 1424 O O . VAL A 1 182 ? -11.547 6.102 -2.355 1 98.56 182 VAL A O 1
ATOM 1427 N N . TYR A 1 183 ? -13.414 6.918 -3.283 1 98.06 183 TYR A N 1
ATOM 1428 C CA . TYR A 1 183 ? -14.227 5.812 -2.793 1 98.06 183 TYR A CA 1
ATOM 1429 C C . TYR A 1 183 ? -14.617 4.879 -3.932 1 98.06 183 TYR A C 1
ATOM 1431 O O . TYR A 1 183 ? -15.57 4.105 -3.809 1 98.06 183 TYR A O 1
ATOM 1439 N N . GLU A 1 184 ? -13.945 4.988 -5.035 1 97.62 184 GLU A N 1
ATOM 1440 C CA . GLU A 1 184 ? -14.219 4.086 -6.148 1 97.62 184 GLU A CA 1
ATOM 1441 C C . GLU A 1 184 ? -14.133 2.627 -5.711 1 97.62 184 GLU A C 1
ATOM 1443 O O . GLU A 1 184 ? -13.172 2.23 -5.043 1 97.62 184 GLU A O 1
ATOM 1448 N N . ASP A 1 185 ? -15.18 1.81 -5.949 1 95.94 185 ASP A N 1
ATOM 1449 C CA . ASP A 1 185 ? -15.289 0.372 -5.723 1 95.94 185 ASP A CA 1
ATOM 1450 C C . ASP A 1 185 ? -15.367 0.054 -4.234 1 95.94 185 ASP A C 1
ATOM 1452 O O . ASP A 1 185 ? -15.234 -1.104 -3.832 1 95.94 185 ASP A O 1
ATOM 1456 N N . VAL A 1 186 ? -15.57 1.11 -3.355 1 95.56 186 VAL A N 1
ATOM 1457 C CA . VAL A 1 186 ? -15.766 0.878 -1.929 1 95.56 186 VAL A CA 1
ATOM 1458 C C . VAL A 1 186 ? -17.234 0.582 -1.652 1 95.56 186 VAL A C 1
ATOM 1460 O O . VAL A 1 186 ? -18.109 1.378 -2 1 95.56 186 VAL A O 1
ATOM 1463 N N . VAL A 1 187 ? -17.531 -0.583 -1.074 1 91.19 187 VAL A N 1
ATOM 1464 C CA . VAL A 1 187 ? -18.891 -0.997 -0.779 1 91.19 187 VAL A CA 1
ATOM 1465 C C . VAL A 1 187 ? -19.188 -0.771 0.701 1 91.19 187 VAL A C 1
ATOM 1467 O O . VAL A 1 187 ? -18.484 -1.285 1.57 1 91.19 187 VAL A O 1
ATOM 1470 N N . PHE A 1 188 ? -20.203 0.032 0.964 1 89.19 188 PHE A N 1
ATOM 1471 C CA . PHE A 1 188 ? -20.609 0.317 2.334 1 89.19 188 PHE A CA 1
ATOM 1472 C C . PHE A 1 188 ? -21.797 -0.551 2.736 1 89.19 188 PHE A C 1
ATOM 1474 O O . PHE A 1 188 ? -22.641 -0.902 1.897 1 89.19 188 PHE A O 1
ATOM 1481 N N . SER A 1 189 ? -21.719 -1.388 3.781 1 72.19 189 SER A N 1
ATOM 1482 C CA . SER A 1 189 ? -22.844 -2.201 4.215 1 72.19 189 SER A CA 1
ATOM 1483 C C . SER A 1 189 ? -24.125 -1.383 4.258 1 72.19 189 SER A C 1
ATOM 1485 O O . SER A 1 189 ? -24.109 -0.199 4.602 1 72.19 189 SER A O 1
ATOM 1487 N N . GLN A 1 190 ? -25.172 -1.766 3.41 1 58.12 190 GLN A N 1
ATOM 1488 C CA . GLN A 1 190 ? -26.516 -1.182 3.482 1 58.12 190 GLN A CA 1
ATOM 1489 C C . GLN A 1 190 ? -27.062 -1.251 4.902 1 58.12 190 GLN A C 1
ATOM 1491 O O . GLN A 1 190 ? -26.984 -2.291 5.559 1 58.12 190 GLN A O 1
ATOM 1496 N N . GLY A 1 191 ? -27 -0.313 5.746 1 44.66 191 GLY A N 1
ATOM 1497 C CA . GLY A 1 191 ? -27.891 -0.284 6.895 1 44.66 191 GLY A CA 1
ATOM 1498 C C . GLY A 1 191 ? -29.281 -0.799 6.586 1 44.66 191 GLY A C 1
ATOM 1499 O O . GLY A 1 191 ? -29.797 -0.574 5.492 1 44.66 191 GLY A O 1
ATOM 1500 N N . ASN A 1 192 ? -29.641 -2.023 7.059 1 34.41 192 ASN A N 1
ATOM 1501 C CA . ASN A 1 192 ? -31.062 -2.396 7.09 1 34.41 192 ASN A CA 1
ATOM 1502 C C . ASN A 1 192 ? -31.938 -1.212 7.469 1 34.41 192 ASN A C 1
ATOM 1504 O O . ASN A 1 192 ? -31.859 -0.702 8.586 1 34.41 192 ASN A O 1
ATOM 1508 N N . ALA A 1 193 ? -32.344 -0.252 6.668 1 35.47 193 ALA A N 1
ATOM 1509 C CA . ALA A 1 193 ? -33.562 0.504 6.902 1 35.47 193 ALA A CA 1
ATOM 1510 C C . ALA A 1 193 ? -34.75 -0.426 7.25 1 35.47 193 ALA A C 1
ATOM 1512 O O . ALA A 1 193 ? -35.875 -0.179 6.855 1 35.47 193 ALA A O 1
ATOM 1513 N N . ASP A 1 194 ? -34.531 -1.505 8.039 1 28 194 ASP A N 1
ATOM 1514 C CA . ASP A 1 194 ? -35.812 -1.854 8.625 1 28 194 ASP A CA 1
ATOM 1515 C C . ASP A 1 194 ? -36.281 -0.788 9.609 1 28 194 ASP A C 1
ATOM 1517 O O . ASP A 1 194 ? -35.5 -0.272 10.398 1 28 194 ASP A O 1
ATOM 1521 N N . MET B 1 1 ? 14.977 -5.941 47.438 1 30.61 1 MET B N 1
ATOM 1522 C CA . MET B 1 1 ? 14.141 -4.949 46.781 1 30.61 1 MET B CA 1
ATOM 1523 C C . MET B 1 1 ? 14.43 -4.914 45.281 1 30.61 1 MET B C 1
ATOM 1525 O O . MET B 1 1 ? 15.492 -4.445 44.844 1 30.61 1 MET B O 1
ATOM 1529 N N . ASN B 1 2 ? 14.094 -5.91 44.406 1 35.28 2 ASN B N 1
ATOM 1530 C CA . ASN B 1 2 ? 14.344 -6.113 43 1 35.28 2 ASN B CA 1
ATOM 1531 C C . ASN B 1 2 ? 13.836 -4.934 42.156 1 35.28 2 ASN B C 1
ATOM 1533 O O . ASN B 1 2 ? 12.633 -4.66 42.125 1 35.28 2 ASN B O 1
ATOM 1537 N N . LEU B 1 3 ? 14.641 -3.838 42.094 1 34.44 3 LEU B N 1
ATOM 1538 C CA . LEU B 1 3 ? 14.281 -2.684 41.25 1 34.44 3 LEU B CA 1
ATOM 1539 C C . LEU B 1 3 ? 13.742 -3.125 39.906 1 34.44 3 LEU B C 1
ATOM 1541 O O . LEU B 1 3 ? 14.352 -3.959 39.219 1 34.44 3 LEU B O 1
ATOM 1545 N N . PRO B 1 4 ? 12.43 -2.984 39.656 1 37.34 4 PRO B N 1
ATOM 1546 C CA . PRO B 1 4 ? 11.938 -3.297 38.312 1 37.34 4 PRO B CA 1
ATOM 1547 C C . PRO B 1 4 ? 12.836 -2.746 37.219 1 37.34 4 PRO B C 1
ATOM 1549 O O . PRO B 1 4 ? 13.383 -1.652 37.344 1 37.34 4 PRO B O 1
ATOM 1552 N N . ALA B 1 5 ? 13.414 -3.568 36.5 1 40.69 5 ALA B N 1
ATOM 1553 C CA . ALA B 1 5 ? 14.297 -3.205 35.406 1 40.69 5 ALA B CA 1
ATOM 1554 C C . ALA B 1 5 ? 13.797 -1.96 34.688 1 40.69 5 ALA B C 1
ATOM 1556 O O . ALA B 1 5 ? 12.648 -1.911 34.25 1 40.69 5 ALA B O 1
ATOM 1557 N N . GLN B 1 6 ? 14.203 -0.776 34.938 1 37.72 6 GLN B N 1
ATOM 1558 C CA . GLN B 1 6 ? 13.891 0.475 34.25 1 37.72 6 GLN B CA 1
ATOM 1559 C C . GLN B 1 6 ? 13.953 0.303 32.75 1 37.72 6 GLN B C 1
ATOM 1561 O O . GLN B 1 6 ? 15 -0.032 32.188 1 37.72 6 GLN B O 1
ATOM 1566 N N . ILE B 1 7 ? 12.977 -0.312 32.094 1 43.19 7 ILE B N 1
ATOM 1567 C CA . ILE B 1 7 ? 12.977 -0.409 30.641 1 43.19 7 ILE B CA 1
ATOM 1568 C C . ILE B 1 7 ? 13.227 0.969 30.031 1 43.19 7 ILE B C 1
ATOM 1570 O O . ILE B 1 7 ? 12.469 1.909 30.281 1 43.19 7 ILE B O 1
ATOM 1574 N N . SER B 1 8 ? 14.344 1.339 29.812 1 52.44 8 SER B N 1
ATOM 1575 C CA . SER B 1 8 ? 14.742 2.576 29.156 1 52.44 8 SER B CA 1
ATOM 1576 C C . SER B 1 8 ? 13.938 2.807 27.875 1 52.44 8 SER B C 1
ATOM 1578 O O . SER B 1 8 ? 13.602 1.856 27.172 1 52.44 8 SER B O 1
ATOM 1580 N N . PRO B 1 9 ? 13.336 4.016 27.797 1 59.66 9 PRO B N 1
ATOM 1581 C CA . PRO B 1 9 ? 12.609 4.34 26.562 1 59.66 9 PRO B CA 1
ATOM 1582 C C . PRO B 1 9 ? 13.414 4.016 25.312 1 59.66 9 PRO B C 1
ATOM 1584 O O . PRO B 1 9 ? 14.641 4.117 25.312 1 59.66 9 PRO B O 1
ATOM 1587 N N . LEU B 1 10 ? 12.766 3.33 24.391 1 62.12 10 LEU B N 1
ATOM 1588 C CA . LEU B 1 10 ? 13.359 2.961 23.109 1 62.12 10 LEU B CA 1
ATOM 1589 C C . LEU B 1 10 ? 13.727 4.203 22.297 1 62.12 10 LEU B C 1
ATOM 1591 O O . LEU B 1 10 ? 12.898 5.105 22.141 1 62.12 10 LEU B O 1
ATOM 1595 N N . SER B 1 11 ? 15.047 4.402 21.953 1 66.25 11 SER B N 1
ATOM 1596 C CA . SER B 1 11 ? 15.469 5.523 21.125 1 66.25 11 SER B CA 1
ATOM 1597 C C . SER B 1 11 ? 14.922 5.402 19.703 1 66.25 11 SER B C 1
ATOM 1599 O O . SER B 1 11 ? 14.508 4.316 19.281 1 66.25 11 SER B O 1
ATOM 1601 N N . ALA B 1 12 ? 14.898 6.504 18.984 1 66.06 12 ALA B N 1
ATOM 1602 C CA . ALA B 1 12 ? 14.477 6.52 17.594 1 66.06 12 ALA B CA 1
ATOM 1603 C C . ALA B 1 12 ? 15.32 5.559 16.75 1 66.06 12 ALA B C 1
ATOM 1605 O O . ALA B 1 12 ? 14.789 4.836 15.906 1 66.06 12 ALA B O 1
ATOM 1606 N N . ASP B 1 13 ? 16.609 5.578 16.953 1 65.56 13 ASP B N 1
ATOM 1607 C CA . ASP B 1 13 ? 17.5 4.699 16.219 1 65.56 13 ASP B CA 1
ATOM 1608 C C . ASP B 1 13 ? 17.203 3.23 16.516 1 65.56 13 ASP B C 1
ATOM 1610 O O . ASP B 1 13 ? 17.172 2.398 15.609 1 65.56 13 ASP B O 1
ATOM 1614 N N . GLU B 1 14 ? 17.031 2.99 17.797 1 61.5 14 GLU B N 1
ATOM 1615 C CA . GLU B 1 14 ? 16.703 1.629 18.203 1 61.5 14 GLU B CA 1
ATOM 1616 C C . GLU B 1 14 ? 15.383 1.178 17.578 1 61.5 14 GLU B C 1
ATOM 1618 O O . GLU B 1 14 ? 15.25 0.025 17.156 1 61.5 14 GLU B O 1
ATOM 1623 N N . TYR B 1 15 ? 14.445 2.096 17.562 1 63.38 15 TYR B N 1
ATOM 1624 C CA . TYR B 1 15 ? 13.156 1.804 16.953 1 63.38 15 TYR B CA 1
ATOM 1625 C C . TYR B 1 15 ? 13.32 1.476 15.469 1 63.38 15 TYR B C 1
ATOM 1627 O O . TYR B 1 15 ? 12.812 0.456 14.992 1 63.38 15 TYR B O 1
ATOM 1635 N N . LEU B 1 16 ? 14.031 2.25 14.742 1 65.88 16 LEU B N 1
ATOM 1636 C CA . LEU B 1 16 ? 14.195 2.064 13.305 1 65.88 16 LEU B CA 1
ATOM 1637 C C . LEU B 1 16 ? 14.922 0.757 13.008 1 65.88 16 LEU B C 1
ATOM 1639 O O . LEU B 1 16 ? 14.578 0.056 12.047 1 65.88 16 LEU B O 1
ATOM 1643 N N . GLU B 1 17 ? 15.906 0.523 13.789 1 61.75 17 GLU B N 1
ATOM 1644 C CA . GLU B 1 17 ? 16.625 -0.731 13.617 1 61.75 17 GLU B CA 1
ATOM 1645 C C . GLU B 1 17 ? 15.719 -1.933 13.852 1 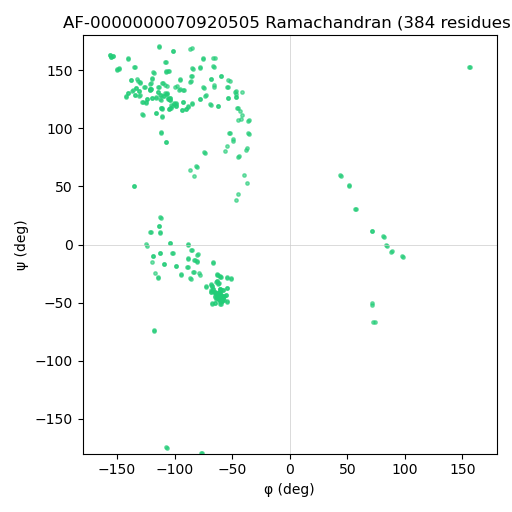61.75 17 GLU B C 1
ATOM 1647 O O . GLU B 1 17 ? 15.797 -2.928 13.125 1 61.75 17 GLU B O 1
ATOM 1652 N N . GLY B 1 18 ? 14.883 -1.817 14.875 1 58.31 18 GLY B N 1
ATOM 1653 C CA . GLY B 1 18 ? 13.945 -2.879 15.188 1 58.31 18 GLY B CA 1
ATOM 1654 C C . GLY B 1 18 ? 12.852 -3.039 14.148 1 58.31 18 GLY B C 1
ATOM 1655 O O . GLY B 1 18 ? 12.406 -4.156 13.875 1 58.31 18 GLY B O 1
ATOM 1656 N N . GLU B 1 19 ? 12.469 -1.844 13.734 1 55.81 19 GLU B N 1
ATOM 1657 C CA . GLU B 1 19 ? 11.398 -1.85 12.742 1 55.81 19 GLU B CA 1
ATOM 1658 C C . GLU B 1 19 ? 11.852 -2.502 11.438 1 55.81 19 GLU B C 1
ATOM 1660 O O . GLU B 1 19 ? 11.055 -3.121 10.734 1 55.81 19 GLU B O 1
ATOM 1665 N N . GLN B 1 20 ? 13.07 -2.213 11.039 1 52.5 20 GLN B N 1
ATOM 1666 C CA . GLN B 1 20 ? 13.578 -2.91 9.867 1 52.5 20 GLN B CA 1
ATOM 1667 C C . GLN B 1 20 ? 13.391 -4.422 10 1 52.5 20 GLN B C 1
ATOM 1669 O O . GLN B 1 20 ? 13.234 -5.121 9 1 52.5 20 GLN B O 1
ATOM 1674 N N . ARG B 1 21 ? 13.43 -4.742 11.273 1 44.81 21 ARG B N 1
ATOM 1675 C CA . ARG B 1 21 ? 13.305 -6.164 11.562 1 44.81 21 ARG B CA 1
ATOM 1676 C C . ARG B 1 21 ? 11.852 -6.531 11.859 1 44.81 21 ARG B C 1
ATOM 1678 O O . ARG B 1 21 ? 11.453 -7.688 11.711 1 44.81 21 ARG B O 1
ATOM 1685 N N . SER B 1 22 ? 10.953 -5.523 12.375 1 43.94 22 SER B N 1
ATOM 1686 C CA . SER B 1 22 ? 9.664 -5.82 12.984 1 43.94 22 SER B CA 1
ATOM 1687 C C . SER B 1 22 ? 8.523 -5.211 12.18 1 43.94 22 SER B C 1
ATOM 1689 O O . SER B 1 22 ? 7.359 -5.293 12.586 1 43.94 22 SER B O 1
ATOM 1691 N N . ASP B 1 23 ? 8.539 -4.184 11.375 1 45.91 23 ASP B N 1
ATOM 1692 C CA . ASP B 1 23 ? 7.277 -3.652 10.867 1 45.91 23 ASP B CA 1
ATOM 1693 C C . ASP B 1 23 ? 6.285 -4.773 10.578 1 45.91 23 ASP B C 1
ATOM 1695 O O . ASP B 1 23 ? 6.219 -5.27 9.445 1 45.91 23 ASP B O 1
ATOM 1699 N N . ILE B 1 24 ? 6.027 -5.672 11.57 1 49.94 24 ILE B N 1
ATOM 1700 C CA . ILE B 1 24 ? 5.898 -7.113 11.383 1 49.94 24 ILE B CA 1
ATOM 1701 C C . ILE B 1 24 ? 4.461 -7.461 11.008 1 49.94 24 ILE B C 1
ATOM 1703 O O . ILE B 1 24 ? 3.559 -7.387 11.844 1 49.94 24 ILE B O 1
ATOM 1707 N N . ARG B 1 25 ? 3.949 -7.027 9.883 1 57.59 25 ARG B N 1
ATOM 1708 C CA . ARG B 1 25 ? 2.945 -7.965 9.398 1 57.59 25 ARG B CA 1
ATOM 1709 C C . ARG B 1 25 ? 3.41 -9.406 9.57 1 57.59 25 ARG B C 1
ATOM 1711 O O . ARG B 1 25 ? 4.613 -9.672 9.602 1 57.59 25 ARG B O 1
ATOM 1718 N N . HIS B 1 26 ? 2.418 -10.141 10.164 1 59.97 26 HIS B N 1
ATOM 1719 C CA . HIS B 1 26 ? 2.756 -11.547 10.367 1 59.97 26 HIS B CA 1
ATOM 1720 C C . HIS B 1 26 ? 2.053 -12.438 9.344 1 59.97 26 HIS B C 1
ATOM 1722 O O . HIS B 1 26 ? 0.858 -12.273 9.094 1 59.97 26 HIS B O 1
ATOM 1728 N N . GLU B 1 27 ? 2.848 -13.195 8.695 1 55.38 27 GLU B N 1
ATOM 1729 C CA . GLU B 1 27 ? 2.301 -14.25 7.855 1 55.38 27 GLU B CA 1
ATOM 1730 C C . GLU B 1 27 ? 2.049 -15.523 8.664 1 55.38 27 GLU B C 1
ATOM 1732 O O . GLU B 1 27 ? 2.713 -15.766 9.672 1 55.38 27 GLU B O 1
ATOM 1737 N N . TYR B 1 28 ? 1.036 -16.203 8.453 1 55.06 28 TYR B N 1
ATOM 1738 C CA . TYR B 1 28 ? 0.648 -17.469 9.07 1 55.06 28 TYR B CA 1
ATOM 1739 C C . TYR B 1 28 ? 0.867 -18.625 8.117 1 55.06 28 TYR B C 1
ATOM 1741 O O . TYR B 1 28 ? 0.367 -18.625 6.988 1 55.06 28 TYR B O 1
ATOM 1749 N N . VAL B 1 29 ? 1.747 -19.547 8.469 1 47.88 29 VAL B N 1
ATOM 1750 C CA . VAL B 1 29 ? 1.956 -20.766 7.715 1 47.88 29 VAL B CA 1
ATOM 1751 C C . VAL B 1 29 ? 1.875 -21.969 8.648 1 47.88 29 VAL B C 1
ATOM 1753 O O . VAL B 1 29 ? 2.758 -22.172 9.484 1 47.88 29 VAL B O 1
ATOM 1756 N N . ALA B 1 30 ? 0.848 -22.734 8.453 1 69.25 30 ALA B N 1
ATOM 1757 C CA . ALA B 1 30 ? 0.697 -24 9.172 1 69.25 30 ALA B CA 1
ATOM 1758 C C . ALA B 1 30 ? 0.869 -23.797 10.672 1 69.25 30 ALA B C 1
ATOM 1760 O O . ALA B 1 30 ? 1.651 -24.5 11.312 1 69.25 30 ALA B O 1
ATOM 1761 N N . GLY B 1 31 ? 0.254 -22.969 11.188 1 65.06 31 GLY B N 1
ATOM 1762 C CA . GLY B 1 31 ? 0.22 -22.781 12.633 1 65.06 31 GLY B CA 1
ATOM 1763 C C . GLY B 1 31 ? 1.332 -21.875 13.141 1 65.06 31 GLY B C 1
ATOM 1764 O O . GLY B 1 31 ? 1.383 -21.562 14.328 1 65.06 31 GLY B O 1
ATOM 1765 N N . GLU B 1 32 ? 2.162 -21.578 12.141 1 61.97 32 GLU B N 1
ATOM 1766 C CA . GLU B 1 32 ? 3.281 -20.734 12.539 1 61.97 32 GLU B CA 1
ATOM 1767 C C . GLU B 1 32 ? 3.111 -19.297 12.023 1 61.97 32 GLU B C 1
ATOM 1769 O O . GLU B 1 32 ? 2.664 -19.094 10.898 1 61.97 32 GLU B O 1
ATOM 1774 N N . VAL B 1 33 ? 3.43 -18.359 12.953 1 63.06 33 VAL B N 1
ATOM 1775 C CA . VAL B 1 33 ? 3.344 -16.938 12.602 1 63.06 33 VAL B CA 1
ATOM 1776 C C . VAL B 1 33 ? 4.746 -16.391 12.367 1 63.06 33 VAL B C 1
ATOM 1778 O O . VAL B 1 33 ? 5.652 -16.609 13.172 1 63.06 33 VAL B O 1
ATOM 1781 N N . HIS B 1 34 ? 4.938 -15.773 11.156 1 62.94 34 HIS B N 1
ATOM 1782 C CA . HIS B 1 34 ? 6.219 -15.195 10.758 1 62.94 34 HIS B CA 1
ATOM 1783 C C . HIS B 1 34 ? 6.113 -13.688 10.57 1 62.94 34 HIS B C 1
ATOM 1785 O O . HIS B 1 34 ? 5.25 -13.211 9.836 1 62.94 34 HIS B O 1
ATOM 1791 N N . ALA B 1 35 ? 7.051 -12.859 11.297 1 64.44 35 ALA B N 1
ATOM 1792 C CA . ALA B 1 35 ? 7.074 -11.406 11.18 1 64.44 35 ALA B CA 1
ATOM 1793 C C . ALA B 1 35 ? 7.688 -10.969 9.852 1 64.44 35 ALA B C 1
ATOM 1795 O O . ALA B 1 35 ? 8.664 -11.562 9.391 1 64.44 35 ALA B O 1
ATOM 1796 N N . MET B 1 36 ? 7.062 -10.047 9.219 1 63.41 36 MET B N 1
ATOM 1797 C CA . MET B 1 36 ? 7.621 -9.5 7.988 1 63.41 36 MET B CA 1
ATOM 1798 C C . MET B 1 36 ? 8.469 -8.273 8.273 1 63.41 36 MET B C 1
ATOM 1800 O O . MET B 1 36 ? 8.195 -7.523 9.219 1 63.41 36 MET B O 1
ATOM 1804 N N . ALA B 1 37 ? 9.695 -8.188 7.691 1 58.34 37 ALA B N 1
ATOM 1805 C CA . ALA B 1 37 ? 10.562 -7.02 7.82 1 58.34 37 ALA B CA 1
ATOM 1806 C C . ALA B 1 37 ? 9.953 -5.805 7.133 1 58.34 37 ALA B C 1
ATOM 1808 O O . ALA B 1 37 ? 9.234 -5.941 6.141 1 58.34 37 ALA B O 1
ATOM 1809 N N . GLY B 1 38 ? 10.031 -4.664 7.855 1 60.72 38 GLY B N 1
ATOM 1810 C CA . GLY B 1 38 ? 9.609 -3.436 7.203 1 60.72 38 GLY B CA 1
ATOM 1811 C C . GLY B 1 38 ? 10.273 -3.211 5.859 1 60.72 38 GLY B C 1
ATOM 1812 O O . GLY B 1 38 ? 11.359 -3.738 5.602 1 60.72 38 GLY B O 1
ATOM 1813 N N . ALA B 1 39 ? 9.523 -2.691 4.848 1 71.25 39 ALA B N 1
ATOM 1814 C CA . ALA B 1 39 ? 10.023 -2.451 3.498 1 71.25 39 ALA B CA 1
ATOM 1815 C C . ALA B 1 39 ? 10.492 -1.009 3.336 1 71.25 39 ALA B C 1
ATOM 1817 O O . ALA B 1 39 ? 9.969 -0.101 3.986 1 71.25 39 ALA B O 1
ATOM 1818 N N . GLY B 1 40 ? 11.68 -0.802 2.73 1 84.5 40 GLY B N 1
ATOM 1819 C CA . GLY B 1 40 ? 12.188 0.522 2.412 1 84.5 40 GLY B CA 1
ATOM 1820 C C . GLY B 1 40 ? 11.516 1.147 1.207 1 84.5 40 GLY B C 1
ATOM 1821 O O . GLY B 1 40 ? 10.547 0.599 0.678 1 84.5 40 GLY B O 1
ATOM 1822 N N . GLU B 1 41 ? 11.953 2.289 0.921 1 90.75 41 GLU B N 1
ATOM 1823 C CA . GLU B 1 41 ? 11.367 3.096 -0.143 1 90.75 41 GLU B CA 1
ATOM 1824 C C . GLU B 1 41 ? 11.344 2.332 -1.464 1 90.75 41 GLU B C 1
ATOM 1826 O O . GLU B 1 41 ? 10.352 2.385 -2.197 1 90.75 41 GLU B O 1
ATOM 1831 N N . ARG B 1 42 ? 12.469 1.615 -1.815 1 92.88 42 ARG B N 1
ATOM 1832 C CA . ARG B 1 42 ? 12.5 0.879 -3.076 1 92.88 42 ARG B CA 1
ATOM 1833 C C . ARG B 1 42 ? 11.375 -0.146 -3.139 1 92.88 42 ARG B C 1
ATOM 1835 O O . ARG B 1 42 ? 10.688 -0.257 -4.156 1 92.88 42 ARG B O 1
ATOM 1842 N N . HIS B 1 43 ? 11.234 -0.86 -2.041 1 93.5 43 HIS B N 1
ATOM 1843 C CA . HIS B 1 43 ? 10.164 -1.853 -1.963 1 93.5 43 HIS B CA 1
ATOM 1844 C C . HIS B 1 43 ? 8.797 -1.208 -2.166 1 93.5 43 HIS B C 1
ATOM 1846 O O . HIS B 1 43 ? 7.996 -1.689 -2.967 1 93.5 43 HIS B O 1
ATOM 1852 N N . ASN B 1 44 ? 8.578 -0.126 -1.487 1 94.81 44 ASN B N 1
ATOM 1853 C CA . ASN B 1 44 ? 7.297 0.568 -1.581 1 94.81 44 ASN B CA 1
ATOM 1854 C C . ASN B 1 44 ? 7.039 1.081 -2.994 1 94.81 44 ASN B C 1
ATOM 1856 O O . ASN B 1 44 ? 5.934 0.929 -3.523 1 94.81 44 ASN B O 1
ATOM 1860 N N . ARG B 1 45 ? 8.031 1.699 -3.613 1 96.88 45 ARG B N 1
ATOM 1861 C CA . ARG B 1 45 ? 7.895 2.246 -4.957 1 96.88 45 ARG B CA 1
ATOM 1862 C C . ARG B 1 45 ? 7.543 1.151 -5.961 1 96.88 45 ARG B C 1
ATOM 1864 O O . ARG B 1 45 ? 6.645 1.322 -6.785 1 96.88 45 ARG B O 1
ATOM 1871 N N . ILE B 1 46 ? 8.266 0.064 -5.879 1 97.81 46 ILE B N 1
ATOM 1872 C CA . ILE B 1 46 ? 8.008 -1.039 -6.801 1 97.81 46 ILE B CA 1
ATOM 1873 C C . ILE B 1 46 ? 6.602 -1.586 -6.578 1 97.81 46 ILE B C 1
ATOM 1875 O O . ILE B 1 46 ? 5.848 -1.789 -7.531 1 97.81 46 ILE B O 1
ATOM 1879 N N . SER B 1 47 ? 6.215 -1.814 -5.332 1 97.44 47 SER B N 1
ATOM 1880 C CA . SER B 1 47 ? 4.887 -2.32 -5 1 97.44 47 SER B CA 1
ATOM 1881 C C . SER B 1 47 ? 3.793 -1.389 -5.512 1 97.44 47 SER B C 1
ATOM 1883 O O . SER B 1 47 ? 2.83 -1.837 -6.137 1 97.44 47 SER B O 1
ATOM 1885 N N . LEU B 1 48 ? 3.951 -0.106 -5.238 1 98.38 48 LEU B N 1
ATOM 1886 C CA . LEU B 1 48 ? 2.945 0.867 -5.648 1 98.38 48 LEU B CA 1
ATOM 1887 C C . LEU B 1 48 ? 2.891 0.979 -7.168 1 98.38 48 LEU B C 1
ATOM 1889 O O . LEU B 1 48 ? 1.811 1.132 -7.746 1 98.38 48 LEU B O 1
ATOM 1893 N N . ASN B 1 49 ? 4.078 0.911 -7.828 1 98.69 49 ASN B N 1
ATOM 1894 C CA . ASN B 1 49 ? 4.078 0.942 -9.289 1 98.69 49 ASN B CA 1
ATOM 1895 C C . ASN B 1 49 ? 3.266 -0.209 -9.875 1 98.69 49 ASN B C 1
ATOM 1897 O O . ASN B 1 49 ? 2.467 -0.007 -10.789 1 98.69 49 ASN B O 1
ATOM 1901 N N . ILE B 1 50 ? 3.471 -1.365 -9.336 1 98.81 50 ILE B N 1
ATOM 1902 C CA . ILE B 1 50 ? 2.75 -2.537 -9.812 1 98.81 50 ILE B CA 1
ATOM 1903 C C . ILE B 1 50 ? 1.257 -2.373 -9.539 1 98.81 50 ILE B C 1
ATOM 1905 O O . ILE B 1 50 ? 0.432 -2.516 -10.445 1 98.81 50 ILE B O 1
ATOM 1909 N N . ALA B 1 51 ? 0.886 -2.039 -8.328 1 98.75 51 ALA B N 1
ATOM 1910 C CA . ALA B 1 51 ? -0.517 -1.866 -7.957 1 98.75 51 ALA B CA 1
ATOM 1911 C C . ALA B 1 51 ? -1.169 -0.762 -8.781 1 98.75 51 ALA B C 1
ATOM 1913 O O . ALA B 1 51 ? -2.332 -0.878 -9.18 1 98.75 51 ALA B O 1
ATOM 1914 N N . PHE B 1 52 ? -0.436 0.281 -9.031 1 98.75 52 PHE B N 1
ATOM 1915 C CA . PHE B 1 52 ? -0.905 1.412 -9.828 1 98.75 52 PHE B CA 1
ATOM 1916 C C . PHE B 1 52 ? -1.279 0.967 -11.234 1 98.75 52 PHE B C 1
ATOM 1918 O O . PHE B 1 52 ? -2.365 1.288 -11.727 1 98.75 52 PHE B O 1
ATOM 1925 N N . HIS B 1 53 ? -0.423 0.249 -11.875 1 98.75 53 HIS B N 1
ATOM 1926 C CA . HIS B 1 53 ? -0.686 -0.144 -13.258 1 98.75 53 HIS B CA 1
ATOM 1927 C C . HIS B 1 53 ? -1.772 -1.211 -13.328 1 98.75 53 HIS B C 1
ATOM 1929 O O . HIS B 1 53 ? -2.561 -1.238 -14.281 1 98.75 53 HIS B O 1
ATOM 1935 N N . LEU B 1 54 ? -1.813 -2.143 -12.344 1 98.69 54 LEU B N 1
ATOM 1936 C CA . LEU B 1 54 ? -2.928 -3.082 -12.273 1 98.69 54 LEU B CA 1
ATOM 1937 C C . LEU B 1 54 ? -4.254 -2.342 -12.133 1 98.69 54 LEU B C 1
ATOM 1939 O O . LEU B 1 54 ? -5.211 -2.629 -12.859 1 98.69 54 LEU B O 1
ATOM 1943 N N . ARG B 1 55 ? -4.293 -1.398 -11.219 1 98.25 55 ARG B N 1
ATOM 1944 C CA . ARG B 1 55 ? -5.52 -0.635 -11.008 1 98.25 55 ARG B CA 1
ATOM 1945 C C . ARG B 1 55 ? -5.871 0.19 -12.234 1 98.25 55 ARG B C 1
ATOM 1947 O O . ARG B 1 55 ? -7.031 0.226 -12.656 1 98.25 55 ARG B O 1
ATOM 1954 N N . SER B 1 56 ? -4.852 0.84 -12.805 1 98 56 SER B N 1
ATOM 1955 C CA . SER B 1 56 ? -5.086 1.662 -13.984 1 98 56 SER B CA 1
ATOM 1956 C C . SER B 1 56 ? -5.766 0.86 -15.094 1 98 56 SER B C 1
ATOM 1958 O O . SER B 1 56 ? -6.676 1.357 -15.758 1 98 56 SER B O 1
ATOM 1960 N N . ALA B 1 57 ? -5.406 -0.369 -15.227 1 97.69 57 ALA B N 1
ATOM 1961 C CA . ALA B 1 57 ? -5.891 -1.205 -16.312 1 97.69 57 ALA B CA 1
ATOM 1962 C C . ALA B 1 57 ? -7.262 -1.79 -16 1 97.69 57 ALA B C 1
ATOM 1964 O O . ALA B 1 57 ? -7.945 -2.311 -16.875 1 97.69 57 ALA B O 1
ATOM 1965 N N . THR B 1 58 ? -7.715 -1.711 -14.711 1 97.62 58 THR B N 1
ATOM 1966 C CA . THR B 1 58 ? -8.867 -2.531 -14.352 1 97.62 58 THR B CA 1
ATOM 1967 C C . THR B 1 58 ? -9.992 -1.667 -13.781 1 97.62 58 THR B C 1
ATOM 1969 O O . THR B 1 58 ? -11.047 -2.18 -13.414 1 97.62 58 THR B O 1
ATOM 1972 N N . ARG B 1 59 ? -9.82 -0.325 -13.648 1 97.25 59 ARG B N 1
ATOM 1973 C CA . ARG B 1 59 ? -10.898 0.555 -13.219 1 97.25 59 ARG B CA 1
ATOM 1974 C C . ARG B 1 59 ? -12.133 0.376 -14.102 1 97.25 59 ARG B C 1
ATOM 1976 O O . ARG B 1 59 ? -12.016 0.251 -15.328 1 97.25 59 ARG B O 1
ATOM 1983 N N . GLY B 1 60 ? -13.266 0.309 -13.477 1 96.19 60 GLY B N 1
ATOM 1984 C CA . GLY B 1 60 ? -14.516 0.182 -14.211 1 96.19 60 GLY B CA 1
ATOM 1985 C C . GLY B 1 60 ? -14.852 -1.252 -14.578 1 96.19 60 GLY B C 1
ATOM 1986 O O . GLY B 1 60 ? -15.859 -1.511 -15.242 1 96.19 60 GLY B O 1
ATOM 1987 N N . THR B 1 61 ? -13.984 -2.199 -14.227 1 97.19 61 THR B N 1
ATOM 1988 C CA . THR B 1 61 ? -14.234 -3.615 -14.469 1 97.19 61 THR B CA 1
ATOM 1989 C C . THR B 1 61 ? -14.57 -4.34 -13.172 1 97.19 61 THR B C 1
ATOM 1991 O O . THR B 1 61 ? -14.688 -3.709 -12.117 1 97.19 61 THR B O 1
ATOM 1994 N N . ARG B 1 62 ? -14.727 -5.664 -13.242 1 95.25 62 ARG B N 1
ATOM 1995 C CA . ARG B 1 62 ? -15.055 -6.457 -12.062 1 95.25 62 ARG B CA 1
ATOM 1996 C C . ARG B 1 62 ? -13.797 -6.824 -11.281 1 95.25 62 ARG B C 1
ATOM 1998 O O . ARG B 1 62 ? -13.875 -7.453 -10.227 1 95.25 62 ARG B O 1
ATOM 2005 N N . CYS B 1 63 ? -12.656 -6.461 -11.852 1 98 63 CYS B N 1
ATOM 2006 C CA . CYS B 1 63 ? -11.406 -6.84 -11.195 1 98 63 CYS B CA 1
ATOM 2007 C C . CYS B 1 63 ? -11.031 -5.828 -10.117 1 98 63 CYS B C 1
ATOM 2009 O O . CYS B 1 63 ? -11.336 -4.641 -10.242 1 98 63 CYS B O 1
ATOM 2011 N N . GLY B 1 64 ? -10.445 -6.285 -9.055 1 97.25 64 GLY B N 1
ATOM 2012 C CA . GLY B 1 64 ? -9.938 -5.461 -7.969 1 97.25 64 GLY B CA 1
ATOM 2013 C C . GLY B 1 64 ? -8.469 -5.684 -7.688 1 97.25 64 GLY B C 1
ATOM 2014 O O . GLY B 1 64 ? -8.031 -6.82 -7.484 1 97.25 64 GLY B O 1
ATOM 2015 N N . ALA B 1 65 ? -7.73 -4.586 -7.723 1 98.38 65 ALA B N 1
ATOM 2016 C CA . ALA B 1 65 ? -6.32 -4.609 -7.348 1 98.38 65 ALA B CA 1
ATOM 2017 C C . ALA B 1 65 ? -6.133 -4.207 -5.887 1 98.38 65 ALA B C 1
ATOM 2019 O O . ALA B 1 65 ? -6.828 -3.32 -5.391 1 98.38 65 ALA B O 1
ATOM 2020 N N . PHE B 1 66 ? -5.211 -4.84 -5.191 1 97.06 66 PHE B N 1
ATOM 2021 C CA . PHE B 1 66 ? -4.898 -4.555 -3.795 1 97.06 66 PHE B CA 1
ATOM 2022 C C . PHE B 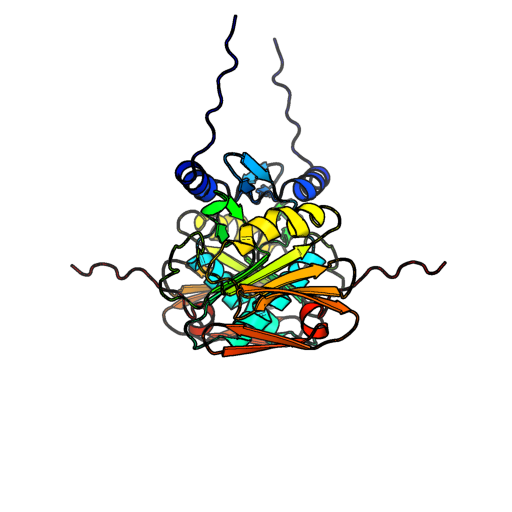1 66 ? -3.393 -4.504 -3.576 1 97.06 66 PHE B C 1
ATOM 2024 O O . PHE B 1 66 ? -2.629 -5.109 -4.332 1 97.06 66 PHE B O 1
ATOM 2031 N N . MET B 1 67 ? -3.021 -3.744 -2.572 1 95.31 67 MET B N 1
ATOM 2032 C CA . MET B 1 67 ? -1.603 -3.561 -2.283 1 95.31 67 MET B CA 1
ATOM 2033 C C . MET B 1 67 ? -1.312 -3.797 -0.805 1 95.31 67 MET B C 1
ATOM 2035 O O . MET B 1 67 ? -2.02 -3.277 0.061 1 95.31 67 MET B O 1
ATOM 2039 N N . ILE B 1 68 ? -0.376 -4.621 -0.497 1 87.25 68 ILE B N 1
ATOM 2040 C CA . ILE B 1 68 ? 0.432 -4.777 0.708 1 87.25 68 ILE B CA 1
ATOM 2041 C C . ILE B 1 68 ? -0.427 -5.34 1.838 1 87.25 68 ILE B C 1
ATOM 2043 O O . ILE B 1 68 ? -0.069 -6.344 2.457 1 87.25 68 ILE B O 1
ATOM 2047 N N . ASP B 1 69 ? -1.638 -4.828 2.205 1 83.12 69 ASP B N 1
ATOM 2048 C CA . ASP B 1 69 ? -2.258 -5.172 3.48 1 83.12 69 ASP B CA 1
ATOM 2049 C C . ASP B 1 69 ? -3.52 -6.004 3.271 1 83.12 69 ASP B C 1
ATOM 2051 O O . ASP B 1 69 ? -4.422 -6 4.113 1 83.12 69 ASP B O 1
ATOM 2055 N N . ILE B 1 70 ? -3.607 -6.66 2.156 1 89.56 70 ILE B N 1
ATOM 2056 C CA . ILE B 1 70 ? -4.629 -7.676 1.928 1 89.56 70 ILE B CA 1
ATOM 2057 C C . ILE B 1 70 ? -3.969 -9.047 1.78 1 89.56 70 ILE B C 1
ATOM 2059 O O . ILE B 1 70 ? -3.027 -9.211 1 1 89.56 70 ILE B O 1
ATOM 2063 N N . LYS B 1 71 ? -4.508 -10 2.514 1 88.75 71 LYS B N 1
ATOM 2064 C CA . LYS B 1 71 ? -3.885 -11.32 2.533 1 88.75 71 LYS B CA 1
ATOM 2065 C C . LYS B 1 71 ? -4.344 -12.164 1.348 1 88.75 71 LYS B C 1
ATOM 2067 O O . LYS B 1 71 ? -5.43 -11.945 0.806 1 88.75 71 LYS B O 1
ATOM 2072 N N . ALA B 1 72 ? -3.498 -13.07 0.914 1 92.75 72 ALA B N 1
ATOM 2073 C CA . ALA B 1 72 ? -3.875 -14.219 0.094 1 92.75 72 ALA B CA 1
ATOM 2074 C C . ALA B 1 72 ? -4.023 -15.477 0.946 1 92.75 72 ALA B C 1
ATOM 2076 O O . ALA B 1 72 ? -3.086 -15.875 1.639 1 92.75 72 ALA B O 1
ATOM 2077 N N . ARG B 1 73 ? -5.164 -16.031 0.958 1 90.81 73 ARG B N 1
ATOM 2078 C CA . ARG B 1 73 ? -5.422 -17.266 1.668 1 90.81 73 ARG B CA 1
ATOM 2079 C C . ARG B 1 73 ? -5.141 -18.484 0.776 1 90.81 73 ARG B C 1
ATOM 2081 O O . ARG B 1 73 ? -5.672 -18.578 -0.332 1 90.81 73 ARG B O 1
ATOM 2088 N N . VAL B 1 74 ? -4.23 -19.281 1.173 1 93.62 74 VAL B N 1
ATOM 2089 C CA . VAL B 1 74 ? -3.922 -20.531 0.482 1 93.62 74 VAL B CA 1
ATOM 2090 C C . VAL B 1 74 ? -4.312 -21.719 1.359 1 93.62 74 VAL B C 1
ATOM 2092 O O . VAL B 1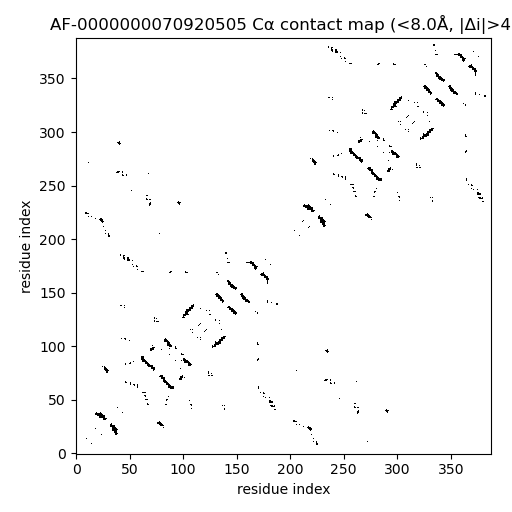 74 ? -3.514 -22.188 2.172 1 93.62 74 VAL B O 1
ATOM 2095 N N . ALA B 1 75 ? -5.473 -22.219 1.11 1 90.06 75 ALA B N 1
ATOM 2096 C CA . ALA B 1 75 ? -6.039 -23.281 1.95 1 90.06 75 ALA B CA 1
ATOM 2097 C C . ALA B 1 75 ? -5.172 -24.531 1.92 1 90.06 75 ALA B C 1
ATOM 2099 O O . ALA B 1 75 ? -4.902 -25.141 2.963 1 90.06 75 ALA B O 1
ATOM 2100 N N . ALA B 1 76 ? -4.715 -24.891 0.779 1 91.5 76 ALA B N 1
ATOM 2101 C CA . ALA B 1 76 ? -3.943 -26.125 0.609 1 91.5 76 ALA B CA 1
ATOM 2102 C C . ALA B 1 76 ? -2.674 -26.094 1.455 1 91.5 76 ALA B C 1
ATOM 2104 O O . ALA B 1 76 ? -2.195 -27.141 1.899 1 91.5 76 ALA B O 1
ATOM 2105 N N . ALA B 1 77 ? -2.207 -24.922 1.685 1 86.38 77 ALA B N 1
ATOM 2106 C CA . ALA B 1 77 ? -0.99 -24.766 2.477 1 86.38 77 ALA B CA 1
ATOM 2107 C C . ALA B 1 77 ? -1.313 -24.297 3.891 1 86.38 77 ALA B C 1
ATOM 2109 O O . ALA B 1 77 ? -0.408 -24.031 4.688 1 86.38 77 ALA B O 1
ATOM 2110 N N . ASP B 1 78 ? -2.641 -24.125 4.199 1 86.25 78 ASP B N 1
ATOM 2111 C CA . ASP B 1 78 ? -3.062 -23.5 5.449 1 86.25 78 ASP B CA 1
ATOM 2112 C C . ASP B 1 78 ? -2.242 -22.25 5.746 1 86.25 78 ASP B C 1
ATOM 2114 O O . ASP B 1 78 ? -1.646 -22.125 6.816 1 86.25 78 ASP B O 1
ATOM 2118 N N . ALA B 1 79 ? -2.334 -21.328 4.781 1 84.44 79 ALA B N 1
ATOM 2119 C CA . ALA B 1 79 ? -1.471 -20.156 4.883 1 84.44 79 ALA B CA 1
ATOM 2120 C C . ALA B 1 79 ? -2.232 -18.891 4.531 1 84.44 79 ALA B C 1
ATOM 2122 O O . ALA B 1 79 ? -3.158 -18.906 3.715 1 84.44 79 ALA B O 1
ATOM 2123 N N . PHE B 1 80 ? -1.936 -17.844 5.262 1 84.75 80 PHE B N 1
ATOM 2124 C CA . PHE B 1 80 ? -2.219 -16.469 4.883 1 84.75 80 PHE B CA 1
ATOM 2125 C C . PHE B 1 80 ? -0.93 -15.703 4.59 1 84.75 80 PHE B C 1
ATOM 2127 O O . PHE B 1 80 ? -0.051 -15.609 5.449 1 84.75 80 PHE B O 1
ATOM 2134 N N . TYR B 1 81 ? -0.751 -15.25 3.355 1 87.12 81 TYR B N 1
ATOM 2135 C CA . TYR B 1 81 ? 0.389 -14.422 2.973 1 87.12 81 TYR B CA 1
ATOM 2136 C C . TYR B 1 81 ? -0.037 -12.977 2.734 1 87.12 81 TYR B C 1
ATOM 2138 O O . TYR B 1 81 ? -1.215 -12.703 2.494 1 87.12 81 TYR B O 1
ATOM 2146 N N . TYR B 1 82 ? 0.894 -12.039 2.848 1 88 82 TYR B N 1
ATOM 2147 C CA . TYR B 1 82 ? 0.71 -10.641 2.455 1 88 82 TYR B CA 1
ATOM 2148 C C . TYR B 1 82 ? 1.498 -10.328 1.19 1 88 82 TYR B C 1
ATOM 2150 O O . TYR B 1 82 ? 2.641 -9.867 1.261 1 88 82 TYR B O 1
ATOM 2158 N N . PRO B 1 83 ? 0.839 -10.57 0.058 1 93.38 83 PRO B N 1
ATOM 2159 C CA . PRO B 1 83 ? 1.541 -10.156 -1.159 1 93.38 83 PRO B CA 1
ATOM 2160 C C . PRO B 1 83 ? 1.699 -8.641 -1.262 1 93.38 83 PRO B C 1
ATOM 2162 O O . PRO B 1 83 ? 0.923 -7.891 -0.661 1 93.38 83 PRO B O 1
ATOM 2165 N N . ASP B 1 84 ? 2.691 -8.227 -1.947 1 94.62 84 ASP B N 1
ATOM 2166 C CA . ASP B 1 84 ? 2.891 -6.797 -2.166 1 94.62 84 ASP B CA 1
ATOM 2167 C C . ASP B 1 84 ? 1.787 -6.219 -3.051 1 94.62 84 ASP B C 1
ATOM 2169 O O . ASP B 1 84 ? 1.408 -5.059 -2.898 1 94.62 84 ASP B O 1
ATOM 2173 N N . ALA B 1 85 ? 1.317 -7 -4.023 1 98 85 ALA B N 1
ATOM 2174 C CA . ALA B 1 85 ? 0.142 -6.656 -4.82 1 98 85 ALA B CA 1
ATOM 2175 C C . ALA B 1 85 ? -0.609 -7.914 -5.254 1 98 85 ALA B C 1
ATOM 2177 O O . ALA B 1 85 ? -0.015 -8.984 -5.387 1 98 85 ALA B O 1
ATOM 2178 N N . LEU B 1 86 ? -1.882 -7.785 -5.441 1 98.06 86 LEU B N 1
ATOM 2179 C CA . LEU B 1 86 ? -2.668 -8.891 -5.984 1 98.06 86 LEU B CA 1
ATOM 2180 C C . LEU B 1 86 ? -3.861 -8.367 -6.777 1 98.06 86 LEU B C 1
ATOM 2182 O O . LEU B 1 86 ? -4.305 -7.23 -6.566 1 98.06 86 LEU B O 1
ATOM 2186 N N . LEU B 1 87 ? -4.27 -9.141 -7.77 1 98.81 87 LEU B N 1
ATOM 2187 C CA . LEU B 1 87 ? -5.422 -8.844 -8.617 1 98.81 87 LEU B CA 1
ATOM 2188 C C . LEU B 1 87 ? -6.41 -10.008 -8.609 1 98.81 87 LEU B C 1
ATOM 2190 O O . LEU B 1 87 ? -6.035 -11.148 -8.891 1 98.81 87 LEU B O 1
ATOM 2194 N N . THR B 1 88 ? -7.609 -9.781 -8.234 1 98.62 88 THR B N 1
ATOM 2195 C CA . THR B 1 88 ? -8.672 -10.766 -8.367 1 98.62 88 THR B CA 1
ATOM 2196 C C . THR B 1 88 ? -9.797 -10.242 -9.25 1 98.62 88 THR B C 1
ATOM 2198 O O . THR B 1 88 ? -10.102 -9.047 -9.227 1 98.62 88 THR B O 1
ATOM 2201 N N . CYS B 1 89 ? -10.375 -11.109 -10.039 1 98.06 89 CYS B N 1
ATOM 2202 C CA . CYS B 1 89 ? -11.484 -10.734 -10.914 1 98.06 89 CYS B CA 1
ATOM 2203 C C . CYS B 1 89 ? -12.727 -11.555 -10.609 1 98.06 89 CYS B C 1
ATOM 2205 O O . CYS B 1 89 ? -13.672 -11.578 -11.391 1 98.06 89 CYS B O 1
ATOM 2207 N N . ASP B 1 90 ? -12.656 -12.258 -9.516 1 95.94 90 ASP B N 1
ATOM 2208 C CA . ASP B 1 90 ? -13.789 -13.047 -9.055 1 95.94 90 ASP B CA 1
ATOM 2209 C C . ASP B 1 90 ? -14.695 -12.234 -8.133 1 95.94 90 ASP B C 1
ATOM 2211 O O . ASP B 1 90 ? -14.297 -11.883 -7.016 1 95.94 90 ASP B O 1
ATOM 2215 N N . ALA B 1 91 ? -15.859 -12.008 -8.5 1 89.12 91 ALA B N 1
ATOM 2216 C CA . ALA B 1 91 ? -16.812 -11.195 -7.742 1 89.12 91 ALA B CA 1
ATOM 2217 C C . ALA B 1 91 ? -17.125 -11.836 -6.395 1 89.12 91 ALA B C 1
ATOM 2219 O O . ALA B 1 91 ? -17.484 -11.148 -5.438 1 89.12 91 ALA B O 1
ATOM 2220 N N . GLY B 1 92 ? -16.984 -13.109 -6.309 1 92.44 92 GLY B N 1
ATOM 2221 C CA . GLY B 1 92 ? -17.25 -13.828 -5.074 1 92.44 92 GLY B CA 1
ATOM 2222 C C . GLY B 1 92 ? -16.109 -13.75 -4.078 1 92.44 92 GLY B C 1
ATOM 2223 O O . GLY B 1 92 ? -16.25 -14.188 -2.932 1 92.44 92 GLY B O 1
ATOM 2224 N N . ASP B 1 93 ? -15.016 -13.242 -4.492 1 95.12 93 ASP B N 1
ATOM 2225 C CA . ASP B 1 93 ? -13.859 -13.07 -3.617 1 95.12 93 ASP B CA 1
ATOM 2226 C C . ASP B 1 93 ? -13.992 -11.82 -2.758 1 95.12 93 ASP B C 1
ATOM 2228 O O . ASP B 1 93 ? -13.203 -10.883 -2.889 1 95.12 93 ASP B O 1
ATOM 2232 N N . ASP B 1 94 ? -14.977 -11.852 -1.831 1 89.69 94 ASP B N 1
ATOM 2233 C CA . ASP B 1 94 ? -15.414 -10.609 -1.196 1 89.69 94 ASP B CA 1
ATOM 2234 C C . ASP B 1 94 ? -15.047 -10.594 0.287 1 89.69 94 ASP B C 1
ATOM 2236 O O . ASP B 1 94 ? -15.445 -9.688 1.02 1 89.69 94 ASP B O 1
ATOM 2240 N N . ALA B 1 95 ? -14.227 -11.586 0.658 1 88.62 95 ALA B N 1
ATOM 2241 C CA . ALA B 1 95 ? -13.766 -11.523 2.043 1 88.62 95 ALA B CA 1
ATOM 2242 C C . ALA B 1 95 ? -13.008 -10.219 2.307 1 88.62 95 ALA B C 1
ATOM 2244 O O . ALA B 1 95 ? -12.234 -9.766 1.463 1 88.62 95 ALA B O 1
ATOM 2245 N N . GLN B 1 96 ? -13.141 -9.68 3.471 1 85.94 96 GLN B N 1
ATOM 2246 C CA . GLN B 1 96 ? -12.648 -8.344 3.768 1 85.94 96 GLN B CA 1
ATOM 2247 C C . GLN B 1 96 ? -11.164 -8.359 4.113 1 85.94 96 GLN B C 1
ATOM 2249 O O . GLN B 1 96 ? -10.469 -7.363 3.928 1 85.94 96 GLN B O 1
ATOM 2254 N N . LEU B 1 97 ? -10.734 -9.516 4.562 1 83.62 97 LEU B N 1
ATOM 2255 C CA . LEU B 1 97 ? -9.383 -9.523 5.117 1 83.62 97 LEU B CA 1
ATOM 2256 C C . LEU B 1 97 ? -8.422 -10.273 4.195 1 83.62 97 LEU B C 1
ATOM 2258 O O . LEU B 1 97 ? -7.207 -10.156 4.34 1 83.62 97 LEU B O 1
ATOM 2262 N N . TYR B 1 98 ? -8.992 -11.062 3.289 1 88.81 98 TYR B N 1
ATOM 2263 C CA . TYR B 1 98 ? -8.141 -11.883 2.43 1 88.81 98 TYR B CA 1
ATOM 2264 C C . TYR B 1 98 ? -8.836 -12.188 1.108 1 88.81 98 TYR B C 1
ATOM 2266 O O . TYR B 1 98 ? -10.039 -11.961 0.965 1 88.81 98 TYR B O 1
ATOM 2274 N N . LYS B 1 99 ? -8.07 -12.578 0.187 1 96.12 99 LYS B N 1
ATOM 2275 C CA . LYS B 1 99 ? -8.594 -13.062 -1.09 1 96.12 99 LYS B CA 1
ATOM 2276 C C . LYS B 1 99 ? -8.195 -14.516 -1.327 1 96.12 99 LYS B C 1
ATOM 2278 O O . LYS B 1 99 ? -7.125 -14.945 -0.903 1 96.12 99 LYS B O 1
ATOM 2283 N N . VAL B 1 100 ? -9.055 -15.273 -2.033 1 96.44 100 VAL B N 1
ATOM 2284 C CA . VAL B 1 100 ? -8.828 -16.703 -2.199 1 96.44 100 VAL B CA 1
ATOM 2285 C C . VAL B 1 100 ? -8.672 -17.031 -3.682 1 96.44 100 VAL B C 1
ATOM 2287 O O . VAL B 1 100 ? -8.242 -18.141 -4.039 1 96.44 100 VAL B O 1
ATOM 2290 N N . ALA B 1 101 ? -8.969 -16.047 -4.578 1 98.38 101 ALA B N 1
ATOM 2291 C CA . ALA B 1 101 ? -8.977 -16.375 -6 1 98.38 101 ALA B CA 1
ATOM 2292 C C . ALA B 1 101 ? -8.266 -15.312 -6.816 1 98.38 101 ALA B C 1
ATOM 2294 O O . ALA B 1 101 ? -8.797 -14.828 -7.82 1 98.38 101 ALA B O 1
ATOM 2295 N N . PRO B 1 102 ? -7.086 -14.953 -6.43 1 98.69 102 PRO B N 1
ATOM 2296 C CA . PRO B 1 102 ? -6.344 -14 -7.258 1 98.69 102 PRO B CA 1
ATOM 2297 C C . PRO B 1 102 ? -5.918 -14.586 -8.602 1 98.69 102 PRO B C 1
ATOM 2299 O O . PRO B 1 102 ? -5.559 -15.766 -8.68 1 98.69 102 PRO B O 1
ATOM 2302 N N . CYS B 1 103 ? -5.984 -13.758 -9.602 1 98.81 103 CYS B N 1
ATOM 2303 C CA . CYS B 1 103 ? -5.473 -14.109 -10.914 1 98.81 103 CYS B CA 1
ATOM 2304 C C . CYS B 1 103 ? -3.982 -13.805 -11.023 1 98.81 103 CYS B C 1
ATOM 2306 O O . CYS B 1 103 ? -3.254 -14.484 -11.75 1 98.81 103 CYS B O 1
ATOM 2308 N N . LEU B 1 104 ? -3.545 -12.797 -10.281 1 98.94 104 LEU B N 1
ATOM 2309 C CA . LEU B 1 104 ? -2.16 -12.336 -10.281 1 98.94 104 LEU B CA 1
ATOM 2310 C C . LEU B 1 104 ? -1.708 -11.969 -8.867 1 98.94 104 LEU B C 1
ATOM 2312 O O . LEU B 1 104 ? -2.445 -11.32 -8.125 1 98.94 104 LEU B O 1
ATOM 2316 N N . ILE B 1 105 ? -0.576 -12.477 -8.445 1 98.81 105 ILE B N 1
ATOM 2317 C CA . ILE B 1 105 ? 0.086 -12.102 -7.199 1 98.81 105 ILE B CA 1
ATOM 2318 C C . ILE B 1 105 ? 1.489 -11.578 -7.5 1 98.81 105 ILE B C 1
ATOM 2320 O O . ILE B 1 105 ? 2.213 -12.156 -8.312 1 98.81 105 ILE B O 1
ATOM 2324 N N . ALA B 1 106 ? 1.837 -10.484 -6.91 1 98.81 106 ALA B N 1
ATOM 2325 C CA . ALA B 1 106 ? 3.172 -9.922 -7.074 1 98.81 106 ALA B CA 1
ATOM 2326 C C . ALA B 1 106 ? 3.889 -9.805 -5.734 1 98.81 106 ALA B C 1
ATOM 2328 O O . ALA B 1 106 ? 3.291 -9.391 -4.738 1 98.81 106 ALA B O 1
ATOM 2329 N N . GLU B 1 107 ? 5.117 -10.219 -5.715 1 96.94 107 GLU B N 1
ATOM 2330 C CA . GLU B 1 107 ? 6.016 -10.055 -4.574 1 96.94 107 GLU B CA 1
ATOM 2331 C C . GLU B 1 107 ? 7.262 -9.266 -4.969 1 96.94 107 GLU B C 1
ATOM 2333 O O . GLU B 1 107 ? 7.828 -9.477 -6.043 1 96.94 107 GLU B O 1
ATOM 2338 N N . VAL B 1 108 ? 7.582 -8.336 -4.184 1 96.44 108 VAL B N 1
ATOM 2339 C CA . VAL B 1 108 ? 8.867 -7.656 -4.301 1 96.44 108 VAL B CA 1
ATOM 2340 C C . VAL B 1 108 ? 9.891 -8.32 -3.387 1 96.44 108 VAL B C 1
ATOM 2342 O O . VAL B 1 108 ? 9.719 -8.344 -2.164 1 96.44 108 VAL B O 1
ATOM 2345 N N . PHE B 1 109 ? 10.898 -8.891 -3.994 1 91.31 109 PHE B N 1
ATOM 2346 C CA . PHE B 1 109 ? 11.758 -9.719 -3.152 1 91.31 109 PHE B CA 1
ATOM 2347 C C . PHE B 1 109 ? 13.102 -9.039 -2.912 1 91.31 109 PHE B C 1
ATOM 2349 O O . PHE B 1 109 ? 13.484 -8.133 -3.658 1 91.31 109 PHE B O 1
ATOM 2356 N N . SER B 1 110 ? 13.594 -9.32 -1.814 1 86.62 110 SER B N 1
ATOM 2357 C CA . SER B 1 110 ? 14.945 -8.977 -1.396 1 86.62 110 SER B CA 1
ATOM 2358 C C . SER B 1 110 ? 15.805 -10.219 -1.209 1 86.62 110 SER B C 1
ATOM 2360 O O . SER B 1 110 ? 15.305 -11.344 -1.267 1 86.62 110 SER B O 1
ATOM 2362 N N . PRO B 1 111 ? 17.156 -10 -1.011 1 81.69 111 PRO B N 1
ATOM 2363 C CA . PRO B 1 111 ? 17.984 -11.172 -0.694 1 81.69 111 PRO B CA 1
ATOM 2364 C C . PRO B 1 111 ? 17.453 -11.953 0.511 1 81.69 111 PRO B C 1
ATOM 2366 O O . PRO B 1 111 ? 17.531 -13.18 0.531 1 81.69 111 PRO B O 1
ATOM 2369 N N . ALA B 1 112 ? 16.781 -11.289 1.423 1 77.75 112 ALA B N 1
ATOM 2370 C CA . ALA B 1 112 ? 16.297 -11.898 2.66 1 77.75 112 ALA B CA 1
ATOM 2371 C C . ALA B 1 112 ? 15.047 -12.727 2.416 1 77.75 112 ALA B C 1
ATOM 2373 O O . ALA B 1 112 ? 14.781 -13.695 3.131 1 77.75 112 ALA B O 1
ATOM 2374 N N . THR B 1 113 ? 14.273 -12.414 1.379 1 83.25 113 THR B N 1
ATOM 2375 C CA . THR B 1 113 ? 12.984 -13.078 1.188 1 83.25 113 THR B CA 1
ATOM 2376 C C . THR B 1 113 ? 13.016 -13.953 -0.064 1 83.25 113 THR B C 1
ATOM 2378 O O . THR B 1 113 ? 12.078 -14.719 -0.314 1 83.25 113 THR B O 1
ATOM 2381 N N . GLU B 1 114 ? 14.055 -13.844 -0.759 1 88.75 114 GLU B N 1
ATOM 2382 C CA . GLU B 1 114 ? 14.125 -14.469 -2.078 1 88.75 114 GLU B CA 1
ATOM 2383 C C . GLU B 1 114 ? 13.812 -15.961 -2.002 1 88.75 114 GLU B C 1
ATOM 2385 O O . GLU B 1 114 ? 13.016 -16.469 -2.795 1 88.75 114 GLU B O 1
ATOM 2390 N N . VAL B 1 115 ? 14.414 -16.688 -1.115 1 86.69 115 VAL B N 1
ATOM 2391 C CA . VAL B 1 115 ? 14.242 -18.125 -1.015 1 86.69 115 VAL B CA 1
ATOM 2392 C C . VAL B 1 115 ? 12.781 -18.453 -0.707 1 86.69 115 VAL B C 1
ATOM 2394 O O . VAL B 1 115 ? 12.18 -19.312 -1.352 1 86.69 115 VAL B O 1
ATOM 2397 N N . ILE B 1 116 ? 12.18 -17.797 0.218 1 87.62 116 ILE B N 1
ATOM 2398 C CA . ILE B 1 116 ? 10.797 -18.016 0.617 1 87.62 116 ILE B CA 1
ATOM 2399 C C . ILE B 1 116 ? 9.859 -17.688 -0.549 1 87.62 116 ILE B C 1
ATOM 2401 O O . ILE B 1 116 ? 8.953 -18.469 -0.858 1 87.62 116 ILE B O 1
ATOM 2405 N N . ASP B 1 117 ? 10.102 -16.594 -1.23 1 92.06 117 ASP B N 1
ATOM 2406 C CA . ASP B 1 117 ? 9.242 -16.141 -2.328 1 92.06 117 ASP B CA 1
ATOM 2407 C C . ASP B 1 117 ? 9.352 -17.094 -3.521 1 92.06 117 ASP B C 1
ATOM 2409 O O . ASP B 1 117 ? 8.344 -17.375 -4.18 1 92.06 117 ASP B O 1
ATOM 2413 N N . ARG B 1 118 ? 10.539 -17.625 -3.721 1 94.25 118 ARG B N 1
ATOM 2414 C CA . ARG B 1 118 ? 10.781 -18.438 -4.914 1 94.25 118 ARG B CA 1
ATOM 2415 C C . ARG B 1 118 ? 10.43 -19.906 -4.66 1 94.25 118 ARG B C 1
ATOM 2417 O O . ARG B 1 118 ? 10.289 -20.688 -5.602 1 94.25 118 ARG B O 1
ATOM 2424 N N . ARG B 1 119 ? 10.359 -20.312 -3.467 1 92.81 119 ARG B N 1
ATOM 2425 C CA . ARG B 1 119 ? 10.133 -21.734 -3.184 1 92.81 119 ARG B CA 1
ATOM 2426 C C . ARG B 1 119 ? 8.82 -21.938 -2.434 1 92.81 119 ARG B C 1
ATOM 2428 O O . ARG B 1 119 ? 7.789 -22.203 -3.045 1 92.81 119 ARG B O 1
ATOM 2435 N N . GLU B 1 120 ? 8.812 -21.562 -1.124 1 89.12 120 GLU B N 1
ATOM 2436 C CA . GLU B 1 120 ? 7.652 -21.844 -0.276 1 89.12 120 GLU B CA 1
ATOM 2437 C C . GLU B 1 120 ? 6.398 -21.156 -0.819 1 89.12 120 GLU B C 1
ATOM 2439 O O . GLU B 1 120 ? 5.371 -21.812 -1.026 1 89.12 120 GLU B O 1
ATOM 2444 N N . LYS B 1 121 ? 6.508 -19.891 -1.076 1 92.88 121 LYS B N 1
ATOM 2445 C CA . LYS B 1 121 ? 5.324 -19.156 -1.528 1 92.88 121 LYS B CA 1
ATOM 2446 C C . LYS B 1 121 ? 4.902 -19.609 -2.924 1 92.88 121 LYS B C 1
ATOM 2448 O O . LYS B 1 121 ? 3.709 -19.734 -3.209 1 92.88 121 LYS B O 1
ATOM 2453 N N . LEU B 1 122 ? 5.906 -19.828 -3.785 1 96.19 122 LEU B N 1
ATOM 2454 C CA . LEU B 1 122 ? 5.574 -20.297 -5.121 1 96.19 122 LEU B CA 1
ATOM 2455 C C . LEU B 1 122 ? 4.809 -21.625 -5.055 1 96.19 122 LEU B C 1
ATOM 2457 O O . LEU B 1 122 ? 3.764 -21.766 -5.695 1 96.19 122 LEU B O 1
ATOM 2461 N N . ILE B 1 123 ? 5.285 -22.562 -4.266 1 95.5 123 ILE B N 1
ATOM 2462 C CA . ILE B 1 123 ? 4.648 -23.875 -4.125 1 95.5 123 ILE B CA 1
ATOM 2463 C C . ILE B 1 123 ? 3.225 -23.703 -3.605 1 95.5 123 ILE B C 1
ATOM 2465 O O . ILE B 1 123 ? 2.285 -24.297 -4.137 1 95.5 123 ILE B O 1
ATOM 2469 N N . ALA B 1 124 ? 3.055 -22.859 -2.654 1 94.75 124 ALA B N 1
ATOM 2470 C CA . ALA B 1 124 ? 1.74 -22.609 -2.068 1 94.75 124 ALA B CA 1
ATOM 2471 C C . ALA B 1 124 ? 0.815 -21.922 -3.068 1 94.75 124 ALA B C 1
ATOM 2473 O O . ALA B 1 124 ? -0.297 -22.391 -3.318 1 94.75 124 ALA B O 1
ATOM 2474 N N . TYR B 1 125 ? 1.278 -20.828 -3.703 1 97.5 125 TYR B N 1
ATOM 2475 C CA . TYR B 1 125 ? 0.45 -20.016 -4.594 1 97.5 125 TYR B CA 1
ATOM 2476 C C . TYR B 1 125 ? -0.018 -20.844 -5.793 1 97.5 125 TYR B C 1
ATOM 2478 O O . TYR B 1 125 ? -1.129 -20.641 -6.289 1 97.5 125 TYR B O 1
ATOM 2486 N N . ARG B 1 126 ? 0.803 -21.75 -6.23 1 98.12 126 ARG B N 1
ATOM 2487 C CA . ARG B 1 126 ? 0.459 -22.531 -7.418 1 98.12 126 ARG B CA 1
ATOM 2488 C C . ARG B 1 126 ? -0.741 -23.438 -7.156 1 98.12 126 ARG B C 1
ATOM 2490 O O . ARG B 1 126 ? -1.344 -23.969 -8.094 1 98.12 126 ARG B O 1
ATOM 2497 N N . THR B 1 127 ? -1.079 -23.641 -5.922 1 97.69 127 THR B N 1
ATOM 2498 C CA . THR B 1 127 ? -2.238 -24.453 -5.594 1 97.69 127 THR B CA 1
ATOM 2499 C C . THR B 1 127 ? -3.529 -23.656 -5.734 1 97.69 127 THR B C 1
ATOM 2501 O O . THR B 1 127 ? -4.621 -24.234 -5.746 1 97.69 127 THR B O 1
ATOM 2504 N N . LEU B 1 128 ? -3.469 -22.344 -5.812 1 97.25 128 LEU B N 1
ATOM 2505 C CA . LEU B 1 128 ? -4.645 -21.5 -6.035 1 97.25 128 LEU B CA 1
ATOM 2506 C C . LEU B 1 128 ? -5.195 -21.703 -7.441 1 97.25 128 LEU B C 1
ATOM 2508 O O . LEU B 1 128 ? -4.512 -21.422 -8.43 1 97.25 128 LEU B O 1
ATOM 2512 N N . GLY B 1 129 ? -6.391 -22.125 -7.539 1 97.5 129 GLY B N 1
ATOM 2513 C CA . GLY B 1 129 ? -6.988 -22.469 -8.82 1 97.5 129 GLY B CA 1
ATOM 2514 C C . GLY B 1 129 ? -7.09 -21.281 -9.773 1 97.5 129 GLY B C 1
ATOM 2515 O O . GLY B 1 129 ? -6.934 -21.453 -10.984 1 97.5 129 GLY B O 1
ATOM 2516 N N . ALA B 1 130 ? -7.289 -20.109 -9.258 1 97.75 130 ALA B N 1
ATOM 2517 C CA . ALA B 1 130 ? -7.531 -18.938 -10.094 1 97.75 130 ALA B CA 1
ATOM 2518 C C . ALA B 1 130 ? -6.219 -18.266 -10.492 1 97.75 130 ALA B C 1
ATOM 2520 O O . ALA B 1 130 ? -6.199 -17.406 -11.375 1 97.75 130 ALA B O 1
ATOM 2521 N N . LEU B 1 131 ? -5.125 -18.672 -9.859 1 98.69 131 LEU B N 1
ATOM 2522 C CA . LEU B 1 131 ? -3.871 -17.969 -10.102 1 98.69 131 LEU B CA 1
ATOM 2523 C C . LEU B 1 131 ? -3.318 -18.312 -11.484 1 98.69 131 LEU B C 1
ATOM 2525 O O . LEU B 1 131 ? -3.137 -19.484 -11.812 1 98.69 131 LEU B O 1
ATOM 2529 N N . ARG B 1 132 ? -3.01 -17.297 -12.258 1 98.69 132 ARG B N 1
ATOM 2530 C CA . ARG B 1 132 ? -2.396 -17.484 -13.57 1 98.69 132 ARG B CA 1
ATOM 2531 C C . ARG B 1 132 ? -0.978 -16.922 -13.594 1 98.69 132 ARG B C 1
ATOM 2533 O O . ARG B 1 132 ? -0.123 -17.406 -14.328 1 98.69 132 ARG B O 1
ATOM 2540 N N . TYR B 1 133 ? -0.782 -15.906 -12.742 1 98.88 133 TYR B N 1
ATOM 2541 C CA . TYR B 1 133 ? 0.503 -15.219 -12.797 1 98.88 133 TYR B CA 1
ATOM 2542 C C . TYR B 1 133 ? 1.064 -15 -11.398 1 98.88 133 TYR B C 1
ATOM 2544 O O . TYR B 1 133 ? 0.364 -14.508 -10.516 1 98.88 133 TYR B O 1
ATOM 2552 N N . TYR B 1 134 ? 2.271 -15.398 -11.211 1 98.88 134 TYR B N 1
ATOM 2553 C CA . TYR B 1 134 ? 3.066 -15.016 -10.055 1 98.88 134 TYR B CA 1
ATOM 2554 C C . TYR B 1 134 ? 4.277 -14.188 -10.469 1 98.88 134 TYR B C 1
ATOM 2556 O O . TYR B 1 134 ? 5.152 -14.672 -11.188 1 98.88 134 TYR B O 1
ATOM 2564 N N . LEU B 1 135 ? 4.27 -12.891 -10.07 1 98.81 135 LEU B N 1
ATOM 2565 C CA . LEU B 1 135 ? 5.289 -11.922 -10.461 1 98.81 135 LEU B CA 1
ATOM 2566 C C . LEU B 1 135 ? 6.258 -11.664 -9.312 1 98.81 135 LEU B C 1
ATOM 2568 O O . LEU B 1 135 ? 5.836 -11.383 -8.188 1 98.81 135 LEU B O 1
ATOM 2572 N N . LEU B 1 136 ? 7.543 -11.852 -9.562 1 98.25 136 LEU B N 1
ATOM 2573 C CA . LEU B 1 136 ? 8.609 -11.516 -8.617 1 98.25 136 LEU B CA 1
ATOM 2574 C C . LEU B 1 136 ? 9.438 -10.344 -9.125 1 98.25 136 LEU B C 1
ATOM 2576 O O . LEU B 1 136 ? 10.047 -10.422 -10.195 1 98.25 136 LEU B O 1
ATOM 2580 N N . ALA B 1 137 ? 9.43 -9.258 -8.398 1 98.25 137 ALA B N 1
ATOM 2581 C CA . ALA B 1 137 ? 10.211 -8.078 -8.766 1 98.25 137 ALA B CA 1
ATOM 2582 C C . ALA B 1 137 ? 11.391 -7.883 -7.82 1 98.25 137 ALA B C 1
ATOM 2584 O O . ALA B 1 137 ? 11.211 -7.824 -6.602 1 98.25 137 ALA B O 1
ATOM 2585 N N . ALA B 1 138 ? 12.539 -7.746 -8.383 1 96.38 138 ALA B N 1
ATOM 2586 C CA . ALA B 1 138 ? 13.75 -7.566 -7.582 1 96.38 138 ALA B CA 1
ATOM 2587 C C . ALA B 1 138 ? 13.859 -6.137 -7.066 1 96.38 138 ALA B C 1
ATOM 2589 O O . ALA B 1 138 ? 13.438 -5.191 -7.742 1 96.38 138 ALA B O 1
ATOM 2590 N N . GLN B 1 139 ? 14.492 -5.984 -5.965 1 94.19 139 GLN B N 1
ATOM 2591 C CA . GLN B 1 139 ? 14.672 -4.652 -5.402 1 94.19 139 GLN B CA 1
ATOM 2592 C C . GLN B 1 139 ? 16.062 -4.098 -5.738 1 94.19 139 GLN B C 1
ATOM 2594 O O . GLN B 1 139 ? 16.297 -2.9 -5.59 1 94.19 139 GLN B O 1
ATOM 2599 N N . ASP B 1 140 ? 16.969 -4.969 -6.109 1 92.69 140 ASP B N 1
ATOM 2600 C CA . ASP B 1 140 ? 18.359 -4.539 -6.25 1 92.69 140 ASP B CA 1
ATOM 2601 C C . ASP B 1 140 ? 18.719 -4.328 -7.719 1 92.69 140 ASP B C 1
ATOM 2603 O O . ASP B 1 140 ? 19.828 -3.885 -8.039 1 92.69 140 ASP B O 1
ATOM 2607 N N . ALA B 1 141 ? 17.844 -4.691 -8.633 1 93.94 141 ALA B N 1
ATOM 2608 C CA . ALA B 1 141 ? 18.047 -4.492 -10.07 1 93.94 141 ALA B CA 1
ATOM 2609 C C . ALA B 1 141 ? 16.703 -4.426 -10.805 1 93.94 141 ALA B C 1
ATOM 2611 O O . ALA B 1 141 ? 15.68 -4.879 -10.289 1 93.94 141 ALA B O 1
ATOM 2612 N N . ARG B 1 142 ? 16.719 -3.904 -11.977 1 96.19 142 ARG B N 1
ATOM 2613 C CA . ARG B 1 142 ? 15.547 -3.928 -12.836 1 96.19 142 ARG B CA 1
ATOM 2614 C C . ARG B 1 142 ? 15.312 -5.32 -13.414 1 96.19 142 ARG B C 1
ATOM 2616 O O . ARG B 1 142 ? 15.656 -5.582 -14.562 1 96.19 142 ARG B O 1
ATOM 2623 N N . ARG B 1 143 ? 14.766 -6.113 -12.625 1 97.06 143 ARG B N 1
ATOM 2624 C CA . ARG B 1 143 ? 14.547 -7.508 -12.992 1 97.06 143 ARG B CA 1
ATOM 2625 C C . ARG B 1 143 ? 13.211 -8.016 -12.453 1 97.06 143 ARG B C 1
ATOM 2627 O O . ARG B 1 143 ? 12.914 -7.848 -11.273 1 97.06 143 ARG B O 1
ATOM 2634 N N . VAL B 1 144 ? 12.438 -8.578 -13.359 1 98.31 144 VAL B N 1
ATOM 2635 C CA . VAL B 1 144 ? 11.156 -9.172 -13 1 98.31 144 VAL B CA 1
ATOM 2636 C C . VAL B 1 144 ? 11.094 -10.609 -13.516 1 98.31 144 VAL B C 1
ATOM 2638 O O . VAL B 1 144 ? 11.523 -10.898 -14.633 1 98.31 144 VAL B O 1
ATOM 2641 N N . GLU B 1 145 ? 10.641 -11.477 -12.711 1 98.19 145 GLU B N 1
ATOM 2642 C CA . GLU B 1 145 ? 10.336 -12.852 -13.078 1 98.19 145 GLU B CA 1
ATOM 2643 C C . GLU B 1 145 ? 8.828 -13.109 -13.062 1 98.19 145 GLU B C 1
ATOM 2645 O O . GLU B 1 145 ? 8.125 -12.633 -12.172 1 98.19 145 GLU B O 1
ATOM 2650 N N . VAL B 1 146 ? 8.414 -13.859 -14.078 1 98.69 146 VAL B N 1
ATOM 2651 C CA . VAL B 1 146 ? 6.992 -14.18 -14.148 1 98.69 146 VAL B CA 1
ATOM 2652 C C . VAL B 1 146 ? 6.809 -15.688 -14.305 1 98.69 146 VAL B C 1
ATOM 2654 O O . VAL B 1 146 ? 7.391 -16.297 -15.203 1 98.69 146 VAL B O 1
ATOM 2657 N N . TYR B 1 147 ? 6.086 -16.266 -13.375 1 98.75 147 TYR B N 1
ATOM 2658 C CA . TYR B 1 147 ? 5.527 -17.609 -13.547 1 98.75 147 TYR B CA 1
ATOM 2659 C C . TYR B 1 147 ? 4.109 -17.531 -14.109 1 98.75 147 TYR B C 1
ATOM 2661 O O . TYR B 1 147 ? 3.23 -16.906 -13.508 1 98.75 147 TYR B O 1
ATOM 2669 N N . GLU B 1 148 ? 3.941 -18.172 -15.227 1 98.81 148 GLU B N 1
ATOM 2670 C CA . GLU B 1 148 ? 2.646 -18.141 -15.898 1 98.81 148 GLU B CA 1
ATOM 2671 C C . GLU B 1 148 ? 2.061 -19.547 -16.047 1 98.81 148 GLU B C 1
ATOM 2673 O O . GLU B 1 148 ? 2.725 -20.453 -16.547 1 98.81 148 GLU B O 1
ATOM 2678 N N . ARG B 1 149 ? 0.852 -19.688 -15.578 1 98.62 149 ARG B N 1
ATOM 2679 C CA . ARG B 1 149 ? 0.134 -20.953 -15.773 1 98.62 149 ARG B CA 1
ATOM 2680 C C . ARG B 1 149 ? -0.423 -21.047 -17.188 1 98.62 149 ARG B C 1
ATOM 2682 O O . ARG B 1 149 ? -1.18 -20.172 -17.625 1 98.62 149 ARG B O 1
ATOM 2689 N N . GLN B 1 150 ? -0.059 -22.125 -17.859 1 97.69 150 GLN B N 1
ATOM 2690 C CA . GLN B 1 150 ? -0.558 -22.375 -19.203 1 97.69 150 GLN B CA 1
ATOM 2691 C C . GLN B 1 150 ? -1.906 -23.078 -19.172 1 97.69 150 GLN B C 1
ATOM 2693 O O . GLN B 1 150 ? -2.34 -23.547 -18.109 1 97.69 150 GLN B O 1
ATOM 2698 N N . ASP B 1 151 ? -2.549 -23.156 -20.281 1 95.38 151 ASP B N 1
ATOM 2699 C CA . ASP B 1 151 ? -3.875 -23.75 -20.375 1 95.38 151 ASP B CA 1
ATOM 2700 C C . ASP B 1 151 ? -3.844 -25.219 -19.984 1 95.38 151 ASP B C 1
ATOM 2702 O O . ASP B 1 151 ? -4.828 -25.766 -19.469 1 95.38 151 ASP B O 1
ATOM 2706 N N . ASP B 1 152 ? -2.693 -25.906 -20.141 1 96.44 152 ASP B N 1
ATOM 2707 C CA . ASP B 1 152 ? -2.586 -27.328 -19.828 1 96.44 152 ASP B CA 1
ATOM 2708 C C . ASP B 1 152 ? -2.203 -27.531 -18.359 1 96.44 152 ASP B C 1
ATOM 2710 O O . ASP B 1 152 ? -1.983 -28.672 -17.938 1 96.44 152 ASP B O 1
ATOM 2714 N N . GLY B 1 153 ? -2.043 -26.422 -17.656 1 95.81 153 GLY B N 1
ATOM 2715 C CA . GLY B 1 153 ? -1.744 -26.516 -16.234 1 95.81 153 GLY B CA 1
ATOM 2716 C C . GLY B 1 153 ? -0.265 -26.391 -15.93 1 95.81 153 GLY B C 1
ATOM 2717 O O . GLY B 1 153 ? 0.121 -26.203 -14.773 1 95.81 153 GLY B O 1
ATOM 2718 N N . SER B 1 154 ? 0.562 -26.422 -17 1 97.69 154 SER B N 1
ATOM 2719 C CA . SER B 1 154 ? 1.996 -26.266 -16.797 1 97.69 154 SER B CA 1
ATOM 2720 C C . SER B 1 154 ? 2.35 -24.812 -16.516 1 97.69 154 SER B C 1
ATOM 2722 O O . SER B 1 154 ? 1.533 -23.906 -16.734 1 97.69 154 SER B O 1
ATOM 2724 N N . TRP B 1 155 ? 3.498 -24.625 -15.922 1 98.19 155 TRP B N 1
ATOM 2725 C CA . TRP B 1 155 ? 3.967 -23.281 -15.602 1 98.19 155 TRP B CA 1
ATOM 2726 C C . TRP B 1 155 ? 5.207 -22.938 -16.422 1 98.19 155 TRP B C 1
ATOM 2728 O O . TRP B 1 155 ? 6.105 -23.766 -16.578 1 98.19 155 TRP B O 1
ATOM 2738 N N . VAL B 1 156 ? 5.211 -21.734 -16.953 1 98.5 156 VAL B N 1
ATOM 2739 C CA . VAL B 1 156 ? 6.363 -21.219 -17.688 1 98.5 156 VAL B CA 1
ATOM 2740 C C . VAL B 1 156 ? 6.992 -20.062 -16.906 1 98.5 156 VAL B C 1
ATOM 2742 O O . VAL B 1 156 ? 6.289 -19.156 -16.453 1 98.5 156 VAL B O 1
ATOM 2745 N N . HIS B 1 157 ? 8.273 -20.141 -16.703 1 98.25 157 HIS B N 1
ATOM 2746 C CA . HIS B 1 157 ? 9.039 -19.125 -15.984 1 98.25 157 HIS B CA 1
ATOM 2747 C C . HIS B 1 157 ? 9.82 -18.25 -16.953 1 98.25 157 HIS B C 1
ATOM 2749 O O . HIS B 1 157 ? 10.633 -18.75 -17.734 1 98.25 157 HIS B O 1
ATOM 2755 N N . THR B 1 158 ? 9.586 -16.969 -16.984 1 98.12 158 THR B N 1
ATOM 2756 C CA . THR B 1 158 ? 10.266 -16 -17.828 1 98.12 158 THR B CA 1
ATOM 2757 C C . THR B 1 158 ? 10.938 -14.922 -17 1 98.12 158 THR B C 1
ATOM 2759 O O . THR B 1 158 ? 10.359 -14.43 -16.031 1 98.12 158 THR B O 1
ATOM 2762 N N . ILE B 1 159 ? 12.164 -14.531 -17.375 1 97.69 159 ILE B N 1
ATOM 2763 C CA . ILE B 1 159 ? 12.906 -13.469 -16.688 1 97.69 159 ILE B CA 1
ATOM 2764 C C . ILE B 1 159 ? 13.039 -12.258 -17.609 1 97.69 159 ILE B C 1
ATOM 2766 O O . ILE B 1 159 ? 13.453 -12.398 -18.766 1 97.69 159 ILE B O 1
ATOM 2770 N N . TYR B 1 160 ? 12.609 -11.109 -17.172 1 97.56 160 TYR B N 1
ATOM 2771 C CA . TYR B 1 160 ? 12.773 -9.82 -17.844 1 97.56 160 TYR B CA 1
ATOM 2772 C C . TYR B 1 160 ? 13.852 -8.984 -17.156 1 97.56 160 TYR B C 1
ATOM 2774 O O . TYR B 1 160 ? 13.773 -8.727 -15.961 1 97.56 160 TYR B O 1
ATOM 2782 N N . GLU B 1 161 ? 14.82 -8.562 -17.938 1 95.19 161 GLU B N 1
ATOM 2783 C CA . GLU B 1 161 ? 15.898 -7.742 -17.406 1 95.19 161 GLU B CA 1
ATOM 2784 C C . GLU B 1 161 ? 16.156 -6.523 -18.281 1 95.19 161 GLU B C 1
ATOM 2786 O O . GLU B 1 161 ? 16.141 -6.625 -19.516 1 95.19 161 GLU B O 1
ATOM 2791 N N . GLY B 1 162 ? 16.422 -5.441 -17.688 1 88.94 162 GLY B N 1
ATOM 2792 C CA . GLY B 1 162 ? 16.703 -4.203 -18.406 1 88.94 162 GLY B CA 1
ATOM 2793 C C . GLY B 1 162 ? 15.453 -3.574 -19.016 1 88.94 162 GLY B C 1
ATOM 2794 O O . GLY B 1 162 ? 15.039 -2.49 -18.594 1 88.94 162 GLY B O 1
ATOM 2795 N N . ASP B 1 163 ? 14.875 -4.266 -20 1 90.62 163 ASP B N 1
ATOM 2796 C CA . ASP B 1 163 ? 13.68 -3.791 -20.703 1 90.62 163 ASP B CA 1
ATOM 2797 C C . ASP B 1 163 ? 12.711 -4.941 -20.984 1 90.62 163 ASP B C 1
ATOM 2799 O O . ASP B 1 163 ? 13.047 -6.105 -20.75 1 90.62 163 ASP B O 1
ATOM 2803 N N . GLY B 1 164 ? 11.469 -4.562 -21.234 1 94.12 164 GLY B N 1
ATOM 2804 C CA . GLY B 1 164 ? 10.477 -5.578 -21.562 1 94.12 164 GLY B CA 1
ATOM 2805 C C . GLY B 1 164 ? 9.055 -5.141 -21.266 1 94.12 164 GLY B C 1
ATOM 2806 O O . GLY B 1 164 ? 8.836 -4.305 -20.391 1 94.12 164 GLY B O 1
ATOM 2807 N N . ASP B 1 165 ? 8.211 -5.75 -22.031 1 96.81 165 ASP B N 1
ATOM 2808 C CA . ASP B 1 165 ? 6.781 -5.531 -21.828 1 96.81 165 ASP B CA 1
ATOM 2809 C C . ASP B 1 165 ? 6.125 -6.75 -21.188 1 96.81 165 ASP B C 1
ATOM 2811 O O . ASP B 1 165 ? 6.371 -7.883 -21.609 1 96.81 165 ASP B O 1
ATOM 2815 N N . LEU B 1 166 ? 5.43 -6.453 -20.203 1 98.12 166 LEU B N 1
ATOM 2816 C CA . LEU B 1 166 ? 4.676 -7.492 -19.5 1 98.12 166 LEU B CA 1
ATOM 2817 C C . LEU B 1 166 ? 3.213 -7.48 -19.938 1 98.12 166 LEU B C 1
ATOM 2819 O O . LEU B 1 166 ? 2.625 -6.414 -20.125 1 98.12 166 LEU B O 1
ATOM 2823 N N . GLU B 1 167 ? 2.676 -8.664 -20.188 1 98.31 167 GLU B N 1
ATOM 2824 C CA . GLU B 1 167 ? 1.269 -8.812 -20.547 1 98.31 167 GLU B CA 1
ATOM 2825 C C . GLU B 1 167 ? 0.593 -9.891 -19.703 1 98.31 167 GLU B C 1
ATOM 2827 O O . GLU B 1 167 ? 1.116 -11 -19.578 1 98.31 167 GLU B O 1
ATOM 2832 N N . PHE B 1 168 ? -0.528 -9.578 -19.172 1 98.56 168 PHE B N 1
ATOM 2833 C CA . PHE B 1 168 ? -1.293 -10.5 -18.344 1 98.56 168 PHE B CA 1
ATOM 2834 C C . PHE B 1 168 ? -2.744 -10.57 -18.797 1 98.56 168 PHE B C 1
ATOM 2836 O O . PHE B 1 168 ? -3.324 -9.555 -19.188 1 98.56 168 PHE B O 1
ATOM 2843 N N . ARG B 1 169 ? -3.277 -11.727 -18.781 1 98.25 169 ARG B N 1
ATOM 2844 C CA . ARG B 1 169 ? -4.691 -11.938 -19.078 1 98.25 169 ARG B CA 1
ATOM 2845 C C . ARG B 1 169 ? -5.449 -12.375 -17.828 1 98.25 169 ARG B C 1
ATOM 2847 O O . ARG B 1 169 ? -5.25 -13.484 -17.328 1 98.25 169 ARG B O 1
ATOM 2854 N N . CYS B 1 170 ? -6.301 -11.508 -17.312 1 98 170 CYS B N 1
ATOM 2855 C CA . CYS B 1 170 ? -7.094 -11.766 -16.109 1 98 170 CYS B CA 1
ATOM 2856 C C . CYS B 1 170 ? -8.531 -11.281 -16.297 1 98 170 CYS B C 1
ATOM 2858 O O . CYS B 1 170 ? -8.75 -10.148 -16.734 1 98 170 CYS B O 1
ATOM 2860 N N . GLY B 1 171 ? -9.539 -12.102 -15.953 1 95.69 171 GLY B N 1
ATOM 2861 C CA . GLY B 1 171 ? -10.938 -11.695 -16.016 1 95.69 171 GLY B CA 1
ATOM 2862 C C . GLY B 1 171 ? -11.359 -11.234 -17.406 1 95.69 171 GLY B C 1
ATOM 2863 O O . GLY B 1 171 ? -12.148 -10.297 -17.531 1 95.69 171 GLY B O 1
ATOM 2864 N N . GLY B 1 172 ? -10.773 -11.758 -18.406 1 96 172 GLY B N 1
ATOM 2865 C CA . GLY B 1 172 ? -11.094 -11.375 -19.766 1 96 172 GLY B CA 1
ATOM 2866 C C . GLY B 1 172 ? -10.414 -10.094 -20.203 1 96 172 GLY B C 1
ATOM 2867 O O . GLY B 1 172 ? -10.672 -9.586 -21.297 1 96 172 GLY B O 1
ATOM 2868 N N . LEU B 1 173 ? -9.531 -9.562 -19.406 1 97.81 173 LEU B N 1
ATOM 2869 C CA . LEU B 1 173 ? -8.812 -8.328 -19.703 1 97.81 173 LEU B CA 1
ATOM 2870 C C . LEU B 1 173 ? -7.371 -8.625 -20.094 1 97.81 173 LEU B C 1
ATOM 2872 O O . LEU B 1 173 ? -6.793 -9.617 -19.656 1 97.81 173 LEU B O 1
ATOM 2876 N N . THR B 1 174 ? -6.895 -7.781 -20.922 1 98.25 174 THR B N 1
ATOM 2877 C CA . THR B 1 174 ? -5.461 -7.75 -21.188 1 98.25 174 THR B CA 1
ATOM 2878 C C . THR B 1 174 ? -4.801 -6.57 -20.484 1 98.25 174 THR B C 1
ATOM 2880 O O . THR B 1 174 ? -5.148 -5.414 -20.734 1 98.25 174 THR B O 1
ATOM 2883 N N . ILE B 1 175 ? -3.924 -6.875 -19.609 1 98.5 175 ILE B N 1
ATOM 2884 C CA . ILE B 1 175 ? -3.211 -5.875 -18.828 1 98.5 175 ILE B CA 1
ATOM 2885 C C . ILE B 1 175 ? -1.76 -5.789 -19.297 1 98.5 175 ILE B C 1
ATOM 2887 O O . ILE B 1 175 ? -1.074 -6.809 -19.406 1 98.5 175 ILE B O 1
ATOM 2891 N N . ARG B 1 176 ? -1.345 -4.547 -19.547 1 98.44 176 ARG B N 1
ATOM 2892 C CA . ARG B 1 176 ? 0.015 -4.367 -20.047 1 98.44 176 ARG B CA 1
ATOM 2893 C C . ARG B 1 176 ? 0.731 -3.248 -19.297 1 98.44 176 ARG B C 1
ATOM 2895 O O . ARG B 1 176 ? 0.135 -2.211 -19 1 98.44 176 ARG B O 1
ATOM 2902 N N . PHE B 1 177 ? 1.902 -3.439 -18.906 1 98.25 177 PHE B N 1
ATOM 2903 C CA . PHE B 1 177 ? 2.846 -2.426 -18.453 1 98.25 177 PHE B CA 1
ATOM 2904 C C . PHE B 1 177 ? 4.281 -2.908 -18.625 1 98.25 177 PHE B C 1
ATOM 2906 O O . PHE B 1 177 ? 4.523 -4.102 -18.812 1 98.25 177 PHE B O 1
ATOM 2913 N N . SER B 1 178 ? 5.238 -2.039 -18.594 1 98.25 178 SER B N 1
ATOM 2914 C CA . SER B 1 178 ? 6.617 -2.377 -18.922 1 98.25 178 SER B CA 1
ATOM 2915 C C . SER B 1 178 ? 7.461 -2.543 -17.656 1 98.25 178 SER B C 1
ATOM 2917 O O . SER B 1 178 ? 7.027 -2.17 -16.562 1 98.25 178 SER B O 1
ATOM 2919 N N . LEU B 1 179 ? 8.656 -3.139 -17.906 1 98.12 179 LEU B N 1
ATOM 2920 C CA . LEU B 1 179 ? 9.641 -3.172 -16.828 1 98.12 179 LEU B CA 1
ATOM 2921 C C . LEU B 1 179 ? 9.977 -1.762 -16.359 1 98.12 179 LEU B C 1
ATOM 2923 O O . LEU B 1 179 ? 10.172 -1.531 -15.164 1 98.12 179 LEU B O 1
ATOM 2927 N N . ALA B 1 180 ? 10.07 -0.833 -17.266 1 97.62 180 ALA B N 1
ATOM 2928 C CA . ALA B 1 180 ? 10.32 0.564 -16.922 1 97.62 180 ALA B CA 1
ATOM 2929 C C . ALA B 1 180 ? 9.211 1.115 -16.016 1 97.62 180 ALA B C 1
ATOM 2931 O O . ALA B 1 180 ? 9.477 1.894 -15.102 1 97.62 180 ALA B O 1
ATOM 2932 N N . ASP B 1 181 ? 7.984 0.724 -16.297 1 98.38 181 ASP B N 1
ATOM 2933 C CA . ASP B 1 181 ? 6.852 1.13 -15.477 1 98.38 181 ASP B CA 1
ATOM 2934 C C . ASP B 1 181 ? 6.988 0.601 -14.047 1 98.38 181 ASP B C 1
ATOM 2936 O O . ASP B 1 181 ? 6.746 1.329 -13.086 1 98.38 181 ASP B O 1
ATOM 2940 N N . VAL B 1 182 ? 7.418 -0.667 -13.906 1 98.56 182 VAL B N 1
ATOM 2941 C CA . VAL B 1 182 ? 7.562 -1.323 -12.609 1 98.56 182 VAL B CA 1
ATOM 2942 C C . VAL B 1 182 ? 8.609 -0.594 -11.773 1 98.56 182 VAL B C 1
ATOM 2944 O O . VAL B 1 182 ? 8.469 -0.473 -10.555 1 98.56 182 VAL B O 1
ATOM 2947 N N . TYR B 1 183 ? 9.594 -0.023 -12.43 1 98 183 TYR B N 1
ATOM 2948 C CA . TYR B 1 183 ? 10.734 0.527 -11.695 1 98 183 TYR B CA 1
ATOM 2949 C C . TYR B 1 183 ? 10.789 2.043 -11.836 1 98 183 TYR B C 1
ATOM 2951 O O . TYR B 1 183 ? 11.836 2.654 -11.609 1 98 183 TYR B O 1
ATOM 2959 N N . GLU B 1 184 ? 9.719 2.635 -12.273 1 97.62 184 GLU B N 1
ATOM 2960 C CA . GLU B 1 184 ? 9.672 4.09 -12.375 1 97.62 184 GLU B CA 1
ATOM 2961 C C . GLU B 1 184 ? 10.047 4.746 -11.055 1 97.62 184 GLU B C 1
ATOM 2963 O O . GLU B 1 184 ? 9.531 4.363 -10 1 97.62 184 GLU B O 1
ATOM 2968 N N . ASP B 1 185 ? 11.039 5.668 -11.039 1 95.81 185 ASP B N 1
ATOM 2969 C CA . ASP B 1 185 ? 11.492 6.5 -9.93 1 95.81 185 ASP B CA 1
ATOM 2970 C C . ASP B 1 185 ? 12.227 5.668 -8.875 1 95.81 185 ASP B C 1
ATOM 2972 O O . ASP B 1 185 ? 12.477 6.145 -7.77 1 95.81 185 ASP B O 1
ATOM 2976 N N . VAL B 1 186 ? 12.57 4.367 -9.211 1 95.5 186 VAL B N 1
ATOM 2977 C CA . VAL B 1 186 ? 13.367 3.547 -8.312 1 95.5 186 VAL B CA 1
ATOM 2978 C C . VAL B 1 186 ? 14.852 3.824 -8.539 1 95.5 186 VAL B C 1
ATOM 2980 O O . VAL B 1 186 ? 15.352 3.699 -9.664 1 95.5 186 VAL B O 1
ATOM 2983 N N . VAL B 1 187 ? 15.562 4.27 -7.496 1 91 187 VAL B N 1
ATOM 2984 C CA . VAL B 1 187 ? 16.984 4.598 -7.594 1 91 187 VAL B CA 1
ATOM 2985 C C . VAL B 1 187 ? 17.812 3.445 -7.039 1 91 187 VAL B C 1
ATOM 2987 O O . VAL B 1 187 ? 17.641 3.037 -5.891 1 91 187 VAL B O 1
ATOM 2990 N N . PHE B 1 188 ? 18.688 2.904 -7.883 1 89 188 PHE B N 1
ATOM 2991 C CA . PHE B 1 188 ? 19.562 1.815 -7.477 1 89 188 PHE B CA 1
ATOM 2992 C C . PHE B 1 188 ? 20.953 2.342 -7.121 1 89 188 PHE B C 1
ATOM 2994 O O . PHE B 1 188 ? 21.406 3.33 -7.699 1 89 188 PHE B O 1
ATOM 3001 N N . SER B 1 189 ? 21.469 2.137 -5.895 1 72 189 SER B N 1
ATOM 3002 C CA . SER B 1 189 ? 22.797 2.588 -5.535 1 72 189 SER B CA 1
ATOM 3003 C C . SER B 1 189 ? 23.812 2.248 -6.625 1 72 189 SER B C 1
ATOM 3005 O O . SER B 1 189 ? 23.719 1.198 -7.266 1 72 189 SER B O 1
ATOM 3007 N N . GLN B 1 190 ? 24.453 3.314 -7.254 1 58.03 190 GLN B N 1
ATOM 3008 C CA . GLN B 1 190 ? 25.562 3.117 -8.18 1 58.03 190 GLN B CA 1
ATOM 3009 C C . GLN B 1 190 ? 26.656 2.252 -7.555 1 58.03 190 GLN B C 1
ATOM 3011 O O . GLN B 1 190 ? 27.047 2.465 -6.406 1 58.03 190 GLN B O 1
ATOM 3016 N N . GLY B 1 191 ? 26.766 1.011 -7.723 1 44.59 191 GLY B N 1
ATOM 3017 C CA . GLY B 1 191 ? 28.031 0.337 -7.445 1 44.59 191 GLY B CA 1
ATOM 3018 C C . GLY B 1 191 ? 29.25 1.177 -7.793 1 44.59 191 GLY B C 1
ATOM 3019 O O . GLY B 1 191 ? 29.234 1.917 -8.781 1 44.59 191 GLY B O 1
ATOM 3020 N N . ASN B 1 192 ? 29.969 1.709 -6.773 1 34.22 192 ASN B N 1
ATOM 3021 C CA . ASN B 1 192 ? 31.312 2.211 -7.051 1 34.22 192 ASN B CA 1
ATOM 3022 C C . ASN B 1 192 ? 32.031 1.331 -8.062 1 34.22 192 ASN B C 1
ATOM 3024 O O . ASN B 1 192 ? 32.312 0.161 -7.785 1 34.22 192 ASN B O 1
ATOM 3028 N N . ALA B 1 193 ? 31.922 1.374 -9.375 1 35.34 193 ALA B N 1
ATOM 3029 C CA . ALA B 1 193 ? 33 0.957 -10.281 1 35.34 193 ALA B CA 1
ATOM 3030 C C . ALA B 1 193 ? 34.344 1.518 -9.828 1 35.34 193 ALA B C 1
ATOM 3032 O O . ALA B 1 193 ? 34.656 2.67 -10.117 1 35.34 193 ALA B O 1
ATOM 3033 N N . ASP B 1 194 ? 34.656 1.482 -8.516 1 27.73 194 ASP B N 1
ATOM 3034 C CA . ASP B 1 194 ? 36.094 1.508 -8.445 1 27.73 194 ASP B CA 1
ATOM 3035 C C . ASP B 1 194 ? 36.719 0.234 -9.039 1 27.73 194 ASP B C 1
ATOM 3037 O O . ASP B 1 194 ? 36.188 -0.863 -8.812 1 27.73 194 ASP B O 1
#

Nearest PDB structures (foldseek):
  6okh-assembly1_B  TM=8.124E-01  e=1.544E-09  Leptospira borgpetersenii serovar Hardjo-bovis str. JB197
  3ot2-assembly1_B  TM=7.558E-01  e=2.121E-09  Trichormus variabilis ATCC 29413
  8dml-assembly2_C  TM=4.723E-01  e=2.450E-01  Vibrio parahaemolyticus
  6jsx-assembly1_B  TM=4.321E-01  e=1.058E+00  Helicobacter pylori
  6h3n-assembly1_B  TM=4.042E-01  e=2.745E+00  Pseudomonas aeruginosa PAO1

Organism: NCBI:txid713585

Secondary structure (DSSP, 8-state):
-------PPPPHHHHHHHHHHH-B-EEEETTEEEEPPPP-HHHHHHHHHHHHHHHHHHTTSS-EEEESSSEEEEGGGTEEE--SEEEE--TT---SSEES-EEEEEEEE-TTTHHHHHTHHHHHHTT-TT--EEEEEESSSSEEEEEEE-TTS-EEEEEEESS-EEEEEETTEEEEEEHHHHTTTPPP------/-------PPPPHHHHHHHHHHH-B-EEEETTEEEEPPPP-HHHHHHHHHHHHHHHHHHTTSS-EEEESSSEEEEGGGTEEE--SEEEE--TT---SSEES-EEEEEEEE-TTTHHHHHTHHHHHHTT-TT--EEEEEESSSSEEEEEEE-TTS-EEEEEEESS-EEEEEETTEEEEEEHHHHTTTPPP------

Sequence (388 aa):
MNLPAQISPLSADEYLEGEQRSDIRHEYVAGEVHAMAGAGERHNRISLNIAFHLRSATRGTRCGAFMIDIKARVAAADAFYYPDALLTCDAGDDAQLYKVAPCLIAEVFSPATEVIDRREKLIAYRTLGALRYYLLAAQDARRVEVYERQDDGSWVHTIYEGDGDLEFRCGGLTIRFSLADVYEDVVFSQGNADMNLPAQISPLSADEYLEGEQRSDIRHEYVAGEVHAMAGAGERHNRISLNIAFHLRSATRGTRCGAFMIDIKARVAAADAFYYPDALLTCDAGDDAQLYKVAPCLIAEVFSPATEVIDRREKLIAYRTLGALRYYLLAAQDARRVEVYERQDDGSWVHTIYEGDGDLEFRCGGLTIRFSLADVYEDVVFSQGNAD

Solvent-accessible surface area (backbone atoms only — not comparable to full-atom values): 20979 Å² total; per-residue (Å²): 132,82,71,72,77,77,75,68,68,54,48,72,66,57,46,52,60,45,30,50,58,38,31,20,38,60,31,37,48,67,48,37,77,41,70,31,53,40,52,40,45,57,50,45,42,34,33,49,33,46,33,40,54,50,35,68,67,29,69,93,53,73,40,47,59,43,55,47,65,45,26,40,47,32,71,95,52,47,26,39,40,61,37,33,18,37,31,29,46,50,80,83,54,64,57,50,59,36,36,63,40,36,28,32,41,30,39,73,35,45,90,90,41,38,64,49,56,68,41,60,46,42,63,42,52,69,68,34,84,49,42,37,35,44,36,40,33,47,66,86,50,71,36,38,35,38,39,35,52,44,96,86,67,49,73,47,79,48,79,39,56,82,56,50,78,45,76,45,80,49,81,92,37,80,41,73,54,33,48,59,55,36,46,53,93,56,82,68,82,76,73,77,85,116,132,84,72,72,77,78,75,68,68,53,49,71,66,58,46,52,59,45,30,50,57,38,34,19,38,61,30,38,48,68,48,38,77,42,68,31,53,40,52,40,45,59,50,45,44,35,33,50,33,45,32,41,52,52,34,68,68,29,70,95,54,74,41,48,58,42,55,47,63,46,27,39,45,32,74,94,54,47,27,40,40,61,37,32,18,36,32,29,44,50,78,83,54,65,55,51,57,36,36,62,42,37,27,33,41,30,39,72,35,44,92,89,40,36,65,50,55,69,43,60,46,43,63,41,52,70,68,35,85,48,41,36,36,44,35,41,34,47,65,86,49,70,36,38,36,38,38,34,52,43,96,87,67,49,73,48,79,49,79,39,58,82,56,51,78,44,77,45,80,51,79,90,36,81,40,72,55,35,48,58,53,36,45,55,95,57,81,69,84,74,72,77,85,115

Radius of gyration: 21.13 Å; Cα contacts (8 Å, |Δi|>4): 795; chains: 2; bounding box: 72×65×69 Å

InterPro domains:
  IPR008538 Putative restriction endonuclease [PF05685] (13-165)
  IPR008538 Putative restriction endonuclease [cd06260] (24-168)
  IPR011335 Restriction endonuclease type II-like [SSF52980] (6-161)
  IPR012296 Nuclease, putative, TT1808 [G3DSA:3.90.1570.10] (4-185)